Protein AF-0000000082272426 (afdb_homodimer)

Secondary structure (DSSP, 8-state):
----------PPPPPHHHHHTTTTTS-EEEEE--SHHHHHHHHHTT-SEEE---SSHHHHHHHHHHHHHH-TTSEEEEEEPGGGGS-HHHHHHHHHHHHHHT-SEEEE-S--HHHHHHHHHTT--EEEEEES-GGGHHHHTS------SHHHHHHHHHHHHHHHHHT-SEEEEES--HHHHHHHHHH-SSEEEEESS-TTSSEEE--HHHHHT---SPPPTT------HHHHHHHHHHHHHHHHHTT-SS-GGG-----HHHHHHHHHHHH-/----------PPPPPHHHHHTTTTTS-EEEEE--SHHHHHHHHHTT-SEEE---SSHHHHHHHHHHHHHH-TTSEEEEEEPGGGGS-HHHHHHHHHHHHHHT-SEEEE-S--HHHHHHHHHTT--EEEEEES-GGGHHHHTS------SHHHHHHHHHHHHHHHHHT-SEEEEES--HHHHHHHHHH-SSEEEEESS-TTSSEEE--HHHHHT---SPPPTT------HHHHHHHHHHHHHHHHHHT-SS-GGG-----HHHHHHHHHHHH-

Organism: NCBI:txid303405

Sequence (544 aa):
MSSTTPLQVQRKKLTVAELLELKGKRKLVVTTAFDEWTARAAERAGVDIILAWGSCLDHSKFVIASVRKGAPNTLIGSGINPEAYESVERAIHTANQIRAAGTDIIYCSGLVPDKFAALSRQHFPCVGHVGYLPVNDTWYGGPRAVGKTADEAKLVFDNVMALEAAGCIAVEMECVPAKIAAEISKRTKLLVISMGSGPDCDGQFVFSEDILGTHDGHYPRHAYRKLDIMSKSIEALCQYTNDVLKGAYPTPKHSIQIQDDEFEKFMAMINEMSSTTPLQVQRKKLTVAELLELKGKRKLVVTTAFDEWTARAAERAGVDIILAWGSCLDHSKFVIASVRKGAPNTLIGSGINPEAYESVERAIHTANQIRAAGTDIIYCSGLVPDKFAALSRQHFPCVGHVGYLPVNDTWYGGPRAVGKTADEAKLVFDNVMALEAAGCIAVEMECVPAKIAAEISKRTKLLVISMGSGPDCDGQFVFSEDILGTHDGHYPRHAYRKLDIMSKSIEALCQYTNDVLKGAYPTPKHSIQIQDDEFEKFMAMINE

pLDDT: mean 92.15, std 12.58, range [23.97, 98.75]

Foldseek 3Di:
DPPPPPPLPQDAADALVNVLVCFVPAAAAEAEDQAQQLLLVCQSVPHAEYEFADPALVSRLVRQLRSCNNRVRHAYEYEHPPVCLPDLVSVQVSLVSNVVSPHQAYEYFDQDLVSLLSCVVVVHAYEYEFFDGPVCCVVVVHDDAFLPDVVRLVVRLVSLVSNVVSRHQAYEYERYDQVSQLVSQVVGSHQYEYHNNHDNGRYYYEYVCLCAQCDDDDDDPSGNHDHNVNVVVVVVVVVVVVCVVVVVPPDPVPDDDDDPVVVVVVVVVVVD/DPPPPPPLPQDAADDLVNVLVCFVPAAAAEAEDQAQQLLLVCQSVPHAEYEFADPALVSRLVRQLRSCNNHVRHAYEYEHDPVCLPDLVSVQVSLVSNVVSPHQAYEYFDQDLVSLLSCVVVVHAYEYEFFDGPVCCVVVVHDDAFLPDVVRLVVRLVSLVSNVVSRHQAYEYERYDQVSQLVSQVVGSHQYEYHNNHDNGRYYYEYVCLCAQCDDDDDDPSGNHDHNVNVVVVVVVVVVVVCVVVVVPPDPVPDDDDDPVVVVVVVVVVVD

Radius of gyration: 27.13 Å; Cα contacts (8 Å, |Δi|>4): 1161; chains: 2; bounding box: 60×84×62 Å

InterPro domains:
  IPR003700 Ketopantoate hydroxymethyltransferase [PF02548] (58-251)
  IPR003700 Ketopantoate hydroxymethyltransferase [PTHR20881] (7-270)

Structure (mmCIF, N/CA/C/O backbone):
data_AF-0000000082272426-model_v1
#
loop_
_entity.id
_entity.type
_entity.pdbx_description
1 polymer 'Ketopantoate hydroxymethyltransferase-domain containing protein'
#
loop_
_atom_site.group_PDB
_atom_site.id
_atom_site.type_symbol
_atom_site.label_atom_id
_atom_site.label_alt_id
_atom_site.label_comp_id
_atom_site.label_asym_id
_atom_site.label_entity_id
_atom_site.label_seq_id
_atom_site.pdbx_PDB_ins_code
_atom_site.Cartn_x
_atom_site.Cartn_y
_atom_site.Cartn_z
_atom_site.occupancy
_atom_site.B_iso_or_equiv
_atom_site.auth_seq_id
_atom_site.auth_comp_id
_atom_site.auth_asym_id
_atom_site.auth_atom_id
_atom_site.pdbx_PDB_model_num
ATOM 1 N N . MET A 1 1 ? -37.344 2.213 -10.703 1 24.59 1 MET A N 1
ATOM 2 C CA . MET A 1 1 ? -36.469 1.32 -11.461 1 24.59 1 MET A CA 1
ATOM 3 C C . MET A 1 1 ? -35.406 0.691 -10.562 1 24.59 1 MET A C 1
ATOM 5 O O . MET A 1 1 ? -34.625 1.401 -9.93 1 24.59 1 MET A O 1
ATOM 9 N N . SER A 1 2 ? -35.531 -0.603 -9.992 1 27.22 2 SER A N 1
ATOM 10 C CA . SER A 1 2 ? -34.906 -1.229 -8.82 1 27.22 2 SER A CA 1
ATOM 11 C C . SER A 1 2 ? -33.469 -1.593 -9.086 1 27.22 2 SER A C 1
ATOM 13 O O . SER A 1 2 ? -33.156 -2.396 -9.977 1 27.22 2 SER A O 1
ATOM 15 N N . SER A 1 3 ? -32.5 -0.69 -9.258 1 30.41 3 SER A N 1
ATOM 16 C CA . SER A 1 3 ? -31.094 -0.915 -9.57 1 30.41 3 SER A CA 1
ATOM 17 C C . SER A 1 3 ? -30.5 -1.998 -8.68 1 30.41 3 SER A C 1
ATOM 19 O O . SER A 1 3 ? -30.406 -1.83 -7.461 1 30.41 3 SER A O 1
ATOM 21 N N . THR A 1 4 ? -30.766 -3.299 -8.992 1 31.02 4 THR A N 1
ATOM 22 C CA . THR A 1 4 ? -30.328 -4.5 -8.289 1 31.02 4 THR A CA 1
ATOM 23 C C . THR A 1 4 ? -28.812 -4.449 -8.031 1 31.02 4 THR A C 1
ATOM 25 O O . THR A 1 4 ? -28.016 -4.402 -8.969 1 31.02 4 THR A O 1
ATOM 28 N N . THR A 1 5 ? -28.359 -3.82 -7.027 1 34 5 THR A N 1
ATOM 29 C CA . THR A 1 5 ? -26.984 -3.904 -6.539 1 34 5 THR A CA 1
ATOM 30 C C . THR A 1 5 ? -26.484 -5.344 -6.59 1 34 5 THR A C 1
ATOM 32 O O . THR A 1 5 ? -27.078 -6.238 -5.988 1 34 5 THR A O 1
ATOM 35 N N . PRO A 1 6 ? -25.828 -5.754 -7.699 1 37.53 6 PRO A N 1
ATOM 36 C CA . PRO A 1 6 ? -25.453 -7.168 -7.703 1 37.53 6 PRO A CA 1
ATOM 37 C C . PRO A 1 6 ? -25.078 -7.684 -6.316 1 37.53 6 PRO A C 1
ATOM 39 O O . PRO A 1 6 ? -24.469 -6.961 -5.527 1 37.53 6 PRO A O 1
ATOM 42 N N . LEU A 1 7 ? -25.922 -8.477 -5.688 1 38.06 7 LEU A N 1
ATOM 43 C CA . LEU A 1 7 ? -25.672 -9.219 -4.461 1 38.06 7 LEU A CA 1
ATOM 44 C C . LEU A 1 7 ? -24.25 -9.773 -4.461 1 38.06 7 LEU A C 1
ATOM 46 O O . LEU A 1 7 ? -23.875 -10.562 -5.336 1 38.06 7 LEU A O 1
ATOM 50 N N . GLN A 1 8 ? -23.234 -9.047 -4.25 1 42.5 8 GLN A N 1
ATOM 51 C CA . GLN A 1 8 ? -21.891 -9.594 -4.047 1 42.5 8 GLN A CA 1
ATOM 52 C C . GLN A 1 8 ? -21.938 -10.867 -3.207 1 42.5 8 GLN A C 1
ATOM 54 O O . GLN A 1 8 ? -22.234 -10.82 -2.014 1 42.5 8 GLN A O 1
ATOM 59 N N . VAL A 1 9 ? -22.578 -11.891 -3.617 1 44.34 9 VAL A N 1
ATOM 60 C CA . VAL A 1 9 ? -22.594 -13.148 -2.875 1 44.34 9 VAL A CA 1
ATOM 61 C C . VAL A 1 9 ? -21.25 -13.359 -2.186 1 44.34 9 VAL A C 1
ATOM 63 O O . VAL A 1 9 ? -20.203 -13.383 -2.84 1 44.34 9 VAL A O 1
ATOM 66 N N . GLN A 1 10 ? -21.125 -13.07 -0.938 1 58.88 10 GLN A N 1
ATOM 67 C CA . GLN A 1 10 ? -19.969 -13.352 -0.102 1 58.88 10 GLN A CA 1
ATOM 68 C C . GLN A 1 10 ? -19.359 -14.719 -0.436 1 58.88 10 GLN A C 1
ATOM 70 O O . GLN A 1 10 ? -20.016 -15.75 -0.276 1 58.88 10 GLN A O 1
ATOM 75 N N . ARG A 1 11 ? -18.516 -14.844 -1.301 1 65.19 11 ARG A N 1
ATOM 76 C CA . ARG A 1 11 ? -17.844 -16.094 -1.67 1 65.19 11 ARG A CA 1
ATOM 77 C C . ARG A 1 11 ? -17.125 -16.703 -0.471 1 65.19 11 ARG A C 1
ATOM 79 O O . ARG A 1 11 ? -16.422 -16 0.262 1 65.19 11 ARG A O 1
ATOM 86 N N . LYS A 1 12 ? -17.484 -17.906 -0.086 1 85.06 12 LYS A N 1
ATOM 87 C CA . LYS A 1 12 ? -16.797 -18.703 0.916 1 85.06 12 LYS A CA 1
ATOM 88 C C . LYS A 1 12 ? -15.328 -18.906 0.53 1 85.06 12 LYS A C 1
ATOM 90 O O . LYS A 1 12 ? -15.016 -19.141 -0.639 1 85.06 12 LYS A O 1
ATOM 95 N N . LYS A 1 13 ? -14.461 -18.719 1.544 1 90.31 13 LYS A N 1
ATOM 96 C CA . LYS A 1 13 ? -13.039 -18.953 1.311 1 90.31 13 LYS A CA 1
ATOM 97 C C . LYS A 1 13 ? -12.773 -20.406 0.909 1 90.31 13 LYS A C 1
ATOM 99 O O . LYS A 1 13 ? -13.195 -21.328 1.603 1 90.31 13 LYS A O 1
ATOM 104 N N . LEU A 1 14 ? -12.102 -20.641 -0.203 1 93.56 14 LEU A N 1
ATOM 105 C CA . LEU A 1 14 ? -11.68 -21.969 -0.609 1 93.56 14 LEU A CA 1
ATOM 106 C C . LEU A 1 14 ? -10.75 -22.594 0.429 1 93.56 14 LEU A C 1
ATOM 108 O O . LEU A 1 14 ? -9.891 -21.891 0.989 1 93.56 14 LEU A O 1
ATOM 112 N N . THR A 1 15 ? -10.953 -23.891 0.689 1 95.06 15 THR A N 1
ATOM 113 C CA . THR A 1 15 ? -9.891 -24.641 1.35 1 95.06 15 THR A CA 1
ATOM 114 C C . THR A 1 15 ? -8.836 -25.094 0.343 1 95.06 15 THR A C 1
ATOM 116 O O . THR A 1 15 ? -9.078 -25.062 -0.866 1 95.06 15 THR A O 1
ATOM 119 N N . VAL A 1 16 ? -7.73 -25.438 0.855 1 95.44 16 VAL A N 1
ATOM 120 C CA . VAL A 1 16 ? -6.684 -25.953 -0.02 1 95.44 16 VAL A CA 1
ATOM 121 C C . VAL A 1 16 ? -7.18 -27.203 -0.75 1 95.44 16 VAL A C 1
ATOM 123 O O . VAL A 1 16 ? -6.902 -27.375 -1.938 1 95.44 16 VAL A O 1
ATOM 126 N N . ALA A 1 17 ? -7.938 -28.031 -0.029 1 96 17 ALA A N 1
ATOM 127 C CA . ALA A 1 17 ? -8.508 -29.219 -0.645 1 96 17 ALA A CA 1
ATOM 128 C C . ALA A 1 17 ? -9.422 -28.859 -1.809 1 96 17 ALA A C 1
ATOM 130 O O . ALA A 1 17 ? -9.344 -29.453 -2.881 1 96 17 ALA A O 1
ATOM 131 N N . GLU A 1 18 ? -10.258 -27.891 -1.613 1 96.69 18 GLU A N 1
ATOM 132 C CA . GLU A 1 18 ? -11.164 -27.422 -2.662 1 96.69 18 GLU A CA 1
ATOM 133 C C . GLU A 1 18 ? -10.383 -26.812 -3.828 1 96.69 18 GLU A C 1
ATOM 135 O O . GLU A 1 18 ? -10.766 -26.984 -4.988 1 96.69 18 GLU A O 1
ATOM 140 N N . LEU A 1 19 ? -9.352 -26.094 -3.488 1 97.12 19 LEU A N 1
ATOM 141 C CA . LEU A 1 19 ? -8.484 -25.516 -4.508 1 97.12 19 LEU A CA 1
ATOM 142 C C . LEU A 1 19 ? -7.906 -26.594 -5.41 1 97.12 19 LEU A C 1
ATOM 144 O O . LEU A 1 19 ? -7.934 -26.469 -6.637 1 97.12 19 LEU A O 1
ATOM 148 N N . LEU A 1 20 ? -7.41 -27.688 -4.828 1 97.31 20 LEU A N 1
ATOM 149 C CA . LEU A 1 20 ? -6.777 -28.766 -5.566 1 97.31 20 LEU A CA 1
ATOM 150 C C . LEU A 1 20 ? -7.781 -29.469 -6.477 1 97.31 20 LEU A C 1
ATOM 152 O O . LEU A 1 20 ? -7.426 -29.938 -7.562 1 97.31 20 LEU A O 1
ATOM 156 N N . GLU A 1 21 ? -9.016 -29.453 -6.094 1 97.19 21 GLU A N 1
ATOM 157 C CA . GLU A 1 21 ? -10.07 -30.109 -6.855 1 97.19 21 GLU A CA 1
ATOM 158 C C . GLU A 1 21 ? -10.391 -29.344 -8.141 1 97.19 21 GLU A C 1
ATOM 160 O O . GLU A 1 21 ? -11.047 -29.875 -9.039 1 97.19 21 GLU A O 1
ATOM 165 N N . LEU A 1 22 ? -9.898 -28.156 -8.188 1 97 22 LEU A N 1
ATOM 166 C CA . LEU A 1 22 ? -10.227 -27.328 -9.344 1 97 22 LEU A CA 1
ATOM 167 C C . LEU A 1 22 ? -9.344 -27.703 -10.539 1 97 22 LEU A C 1
ATOM 169 O O . LEU A 1 22 ? -9.625 -27.297 -11.672 1 97 22 LEU A O 1
ATOM 173 N N . LYS A 1 23 ? -8.266 -28.453 -10.289 1 97.75 23 LYS A N 1
ATOM 174 C CA . LYS A 1 23 ? -7.41 -28.844 -11.398 1 97.75 23 LYS A CA 1
ATOM 175 C C . LYS A 1 23 ? -8.219 -29.547 -12.492 1 97.75 23 LYS A C 1
ATOM 177 O O . LYS A 1 23 ? -8.977 -30.484 -12.219 1 97.75 23 LYS A O 1
ATOM 182 N N . GLY A 1 24 ? -8.094 -29.047 -13.688 1 95.56 24 GLY A N 1
ATOM 183 C CA . GLY A 1 24 ? -8.789 -29.641 -14.812 1 95.56 24 GLY A CA 1
ATOM 184 C C . GLY A 1 24 ? -10.242 -29.219 -14.922 1 95.56 24 GLY A C 1
ATOM 185 O O . GLY A 1 24 ? -10.938 -29.578 -15.875 1 95.56 24 GLY A O 1
ATOM 186 N N . LYS A 1 25 ? -10.812 -28.484 -13.93 1 96.69 25 LYS A N 1
ATOM 187 C CA . LYS A 1 25 ? -12.211 -28.062 -13.938 1 96.69 25 LYS A CA 1
ATOM 188 C C . LYS A 1 25 ? -12.352 -26.609 -14.375 1 96.69 25 LYS A C 1
ATOM 190 O O . LYS A 1 25 ? -13.227 -26.281 -15.18 1 96.69 25 LYS A O 1
ATOM 195 N N . ARG A 1 26 ? -11.531 -25.75 -13.852 1 96.56 26 ARG A N 1
ATOM 196 C CA . ARG A 1 26 ? -11.477 -24.359 -14.289 1 96.56 26 ARG A CA 1
ATOM 197 C C . ARG A 1 26 ? -10.117 -23.75 -13.969 1 96.56 26 ARG A C 1
ATOM 199 O O . ARG A 1 26 ? -9.391 -24.234 -13.102 1 96.56 26 ARG A O 1
ATOM 206 N N . LYS A 1 27 ? -9.859 -22.656 -14.617 1 98.44 27 LYS A N 1
ATOM 207 C CA . LYS A 1 27 ? -8.602 -21.953 -14.414 1 98.44 27 LYS A CA 1
ATOM 208 C C . LYS A 1 27 ? -8.594 -21.219 -13.078 1 98.44 27 LYS A C 1
ATOM 210 O O . LYS A 1 27 ? -9.641 -20.734 -12.625 1 98.44 27 LYS A O 1
ATOM 215 N N . LEU A 1 28 ? -7.414 -21.156 -12.5 1 98.56 28 LEU A N 1
ATOM 216 C CA . LEU A 1 28 ? -7.215 -20.391 -11.273 1 98.56 28 LEU A CA 1
ATOM 217 C C . LEU A 1 28 ? -6.734 -18.984 -11.586 1 98.56 28 LEU A C 1
ATOM 219 O O . LEU A 1 28 ? -5.926 -18.781 -12.492 1 98.56 28 LEU A O 1
ATOM 223 N N . VAL A 1 29 ? -7.246 -18.047 -10.812 1 98.62 29 VAL A N 1
ATOM 224 C CA . VAL A 1 29 ? -6.867 -16.656 -10.945 1 98.62 29 VAL A CA 1
ATOM 225 C C . VAL A 1 29 ? -6.008 -16.234 -9.75 1 98.62 29 VAL A C 1
ATOM 227 O O . VAL A 1 29 ? -6.449 -16.312 -8.602 1 98.62 29 VAL A O 1
ATOM 230 N N . VAL A 1 30 ? -4.738 -15.812 -10.008 1 98.5 30 VAL A N 1
ATOM 231 C CA . VAL A 1 30 ? -3.793 -15.453 -8.961 1 98.5 30 VAL A CA 1
ATOM 232 C C . VAL A 1 30 ? -3.268 -14.039 -9.203 1 98.5 30 VAL A C 1
ATOM 234 O O . VAL A 1 30 ? -2.959 -13.672 -10.336 1 98.5 30 VAL A O 1
ATOM 237 N N . THR A 1 31 ? -3.213 -13.227 -8.164 1 98.5 31 THR A N 1
ATOM 238 C CA . THR A 1 31 ? -2.6 -11.906 -8.242 1 98.5 31 THR A CA 1
ATOM 239 C C . THR A 1 31 ? -1.946 -11.531 -6.914 1 98.5 31 THR A C 1
ATOM 241 O O . THR A 1 31 ? -1.822 -12.367 -6.02 1 98.5 31 THR A O 1
ATOM 244 N N . THR A 1 32 ? -1.415 -10.305 -6.852 1 97.69 32 THR A N 1
ATOM 245 C CA . THR A 1 32 ? -0.772 -9.844 -5.621 1 97.69 32 THR A CA 1
ATOM 246 C C . THR A 1 32 ? -1.61 -8.766 -4.941 1 97.69 32 THR A C 1
ATOM 248 O O . THR A 1 32 ? -2.459 -8.141 -5.578 1 97.69 32 THR A O 1
ATOM 251 N N . ALA A 1 33 ? -1.41 -8.586 -3.727 1 97.75 33 ALA A N 1
ATOM 252 C CA . ALA A 1 33 ? -1.824 -7.422 -2.951 1 97.75 33 ALA A CA 1
ATOM 253 C C . ALA A 1 33 ? -0.823 -7.117 -1.841 1 97.75 33 ALA A C 1
ATOM 255 O O . ALA A 1 33 ? -0.19 -8.023 -1.299 1 97.75 33 ALA A O 1
ATOM 256 N N . PHE A 1 34 ? -0.729 -5.824 -1.465 1 95.5 34 PHE A N 1
ATOM 257 C CA . PHE A 1 34 ? 0.265 -5.445 -0.467 1 95.5 34 PHE A CA 1
ATOM 258 C C . PHE A 1 34 ? -0.361 -4.574 0.616 1 95.5 34 PHE A C 1
ATOM 260 O O . PHE A 1 34 ? 0.336 -4.094 1.511 1 95.5 34 PHE A O 1
ATOM 267 N N . ASP A 1 35 ? -1.649 -4.289 0.453 1 95.62 35 ASP A N 1
ATOM 268 C CA . ASP A 1 35 ? -2.389 -3.494 1.428 1 95.62 35 ASP A CA 1
ATOM 269 C C . ASP A 1 35 ? -3.861 -3.9 1.466 1 95.62 35 ASP A C 1
ATOM 271 O O . ASP A 1 35 ? -4.281 -4.801 0.734 1 95.62 35 ASP A O 1
ATOM 275 N N . GLU A 1 36 ? -4.582 -3.309 2.379 1 96.19 36 GLU A N 1
ATOM 276 C CA . GLU A 1 36 ? -5.969 -3.691 2.639 1 96.19 36 GLU A CA 1
ATOM 277 C C . GLU A 1 36 ? -6.852 -3.426 1.424 1 96.19 36 GLU A C 1
ATOM 279 O O . GLU A 1 36 ? -7.645 -4.285 1.026 1 96.19 36 GLU A O 1
ATOM 284 N N . TRP A 1 37 ? -6.723 -2.291 0.799 1 95.31 37 TRP A N 1
ATOM 285 C CA . TRP A 1 37 ? -7.691 -1.926 -0.232 1 95.31 37 TRP A CA 1
ATOM 286 C C . TRP A 1 37 ? -7.453 -2.729 -1.507 1 95.31 37 TRP A C 1
ATOM 288 O O . TRP A 1 37 ? -8.406 -3.109 -2.193 1 95.31 37 TRP A O 1
ATOM 298 N N . THR A 1 38 ? -6.176 -2.975 -1.864 1 97.38 38 THR A N 1
ATOM 299 C CA . THR A 1 38 ? -5.918 -3.795 -3.043 1 97.38 38 THR A CA 1
ATOM 300 C C . THR A 1 38 ? -6.395 -5.227 -2.82 1 97.38 38 THR A C 1
ATOM 302 O O . THR A 1 38 ? -6.895 -5.871 -3.744 1 97.38 38 THR A O 1
ATOM 305 N N . ALA A 1 39 ? -6.195 -5.719 -1.581 1 98.31 39 ALA A N 1
ATOM 306 C CA . ALA A 1 39 ? -6.695 -7.047 -1.235 1 98.31 39 ALA A CA 1
ATOM 307 C C . ALA A 1 39 ? -8.219 -7.109 -1.354 1 98.31 39 ALA A C 1
ATOM 309 O O . ALA A 1 39 ? -8.766 -8.078 -1.893 1 98.31 39 ALA A O 1
ATOM 310 N N . ARG A 1 40 ? -8.859 -6.07 -0.855 1 97.56 40 ARG A N 1
ATOM 311 C CA . ARG A 1 40 ? -10.312 -5.996 -0.938 1 97.56 40 ARG A CA 1
ATOM 312 C C . ARG A 1 40 ? -10.773 -6 -2.391 1 97.56 40 ARG A C 1
ATOM 314 O O . ARG A 1 40 ? -11.727 -6.703 -2.74 1 97.56 40 ARG A O 1
ATOM 321 N N . ALA A 1 41 ? -10.141 -5.223 -3.209 1 97.81 41 ALA A N 1
ATOM 322 C CA . ALA A 1 41 ? -10.469 -5.184 -4.633 1 97.81 41 ALA A CA 1
ATOM 323 C C . ALA A 1 41 ? -10.305 -6.559 -5.273 1 97.81 41 ALA A C 1
ATOM 325 O O . ALA A 1 41 ? -11.164 -6.996 -6.043 1 97.81 41 ALA A O 1
ATOM 326 N N . ALA A 1 42 ? -9.211 -7.258 -4.977 1 98.44 42 ALA A N 1
ATOM 327 C CA . ALA A 1 42 ? -8.938 -8.578 -5.531 1 98.44 42 ALA A CA 1
ATOM 328 C C . ALA A 1 42 ? -9.992 -9.594 -5.094 1 98.44 42 ALA A C 1
ATOM 330 O O . ALA A 1 42 ? -10.469 -10.398 -5.898 1 98.44 42 ALA A O 1
ATOM 331 N N . GLU A 1 43 ? -10.32 -9.547 -3.789 1 98.19 43 GLU A N 1
ATOM 332 C CA . GLU A 1 43 ? -11.336 -10.461 -3.287 1 98.19 43 GLU A CA 1
ATOM 333 C C . GLU A 1 43 ? -12.68 -10.219 -3.971 1 98.19 43 GLU A C 1
ATOM 335 O O . GLU A 1 43 ? -13.344 -11.164 -4.402 1 98.19 43 GLU A O 1
ATOM 340 N N . ARG A 1 44 ? -13.039 -8.969 -4.105 1 97.12 44 ARG A N 1
ATOM 341 C CA . ARG A 1 44 ? -14.305 -8.625 -4.734 1 97.12 44 ARG A CA 1
ATOM 342 C C . ARG A 1 44 ? -14.32 -9.031 -6.203 1 97.12 44 ARG A C 1
ATOM 344 O O . ARG A 1 44 ? -15.383 -9.273 -6.781 1 97.12 44 ARG A O 1
ATOM 351 N N . ALA A 1 45 ? -13.172 -9.109 -6.801 1 97.94 45 ALA A N 1
ATOM 352 C CA . ALA A 1 45 ? -13.039 -9.453 -8.211 1 97.94 45 ALA A CA 1
ATOM 353 C C . ALA A 1 45 ? -13.047 -10.969 -8.414 1 97.94 45 ALA A C 1
ATOM 355 O O . ALA A 1 45 ? -13.023 -11.453 -9.547 1 97.94 45 ALA A O 1
ATOM 356 N N . GLY A 1 46 ? -12.969 -11.758 -7.355 1 97.44 46 GLY A N 1
ATOM 357 C CA . GLY A 1 46 ? -13.094 -13.211 -7.441 1 97.44 46 GLY A CA 1
ATOM 358 C C . GLY A 1 46 ? -11.766 -13.906 -7.656 1 97.44 46 GLY A C 1
ATOM 359 O O . GLY A 1 46 ? -11.719 -15.023 -8.18 1 97.44 46 GLY A O 1
ATOM 360 N N . VAL A 1 47 ? -10.703 -13.289 -7.262 1 98.12 47 VAL A N 1
ATOM 361 C CA . VAL A 1 47 ? -9.383 -13.906 -7.344 1 98.12 47 VAL A CA 1
ATOM 362 C C . VAL A 1 47 ? -9.336 -15.133 -6.434 1 98.12 47 VAL A C 1
ATOM 364 O O . VAL A 1 47 ? -9.898 -15.133 -5.34 1 98.12 47 VAL A O 1
ATOM 367 N N . ASP A 1 48 ? -8.664 -16.141 -6.879 1 98.25 48 ASP A N 1
ATOM 368 C CA . ASP A 1 48 ? -8.633 -17.375 -6.117 1 98.25 48 ASP A CA 1
ATOM 369 C C . ASP A 1 48 ? -7.543 -17.344 -5.043 1 98.25 48 ASP A C 1
ATOM 371 O O . ASP A 1 48 ? -7.734 -17.844 -3.936 1 98.25 48 ASP A O 1
ATOM 375 N N . ILE A 1 49 ? -6.352 -16.797 -5.387 1 98.19 49 ILE A N 1
ATOM 376 C CA . ILE A 1 49 ? -5.211 -16.703 -4.484 1 98.19 49 ILE A CA 1
ATOM 377 C C . ILE A 1 49 ? -4.602 -15.312 -4.562 1 98.19 49 ILE A C 1
ATOM 379 O O . ILE A 1 49 ? -4.34 -14.797 -5.656 1 98.19 49 ILE A O 1
ATOM 383 N N . ILE A 1 50 ? -4.395 -14.711 -3.412 1 98.5 50 ILE A N 1
ATOM 384 C CA . ILE A 1 50 ? -3.697 -13.438 -3.314 1 98.5 50 ILE A CA 1
ATOM 385 C C . ILE A 1 50 ? -2.316 -13.648 -2.699 1 98.5 50 ILE A C 1
ATOM 387 O O . ILE A 1 50 ? -2.197 -14.203 -1.604 1 98.5 50 ILE A O 1
ATOM 391 N N . LEU A 1 51 ? -1.301 -13.25 -3.412 1 97.62 51 LEU A N 1
ATOM 392 C CA . LEU A 1 51 ? 0.056 -13.359 -2.887 1 97.62 51 LEU A CA 1
ATOM 393 C C . LEU A 1 51 ? 0.465 -12.078 -2.166 1 97.62 51 LEU A C 1
ATOM 395 O O . LEU A 1 51 ? 0.339 -10.984 -2.719 1 97.62 51 LEU A O 1
ATOM 399 N N . ALA A 1 52 ? 0.954 -12.227 -0.938 1 96.62 52 ALA A N 1
ATOM 400 C CA . ALA A 1 52 ? 1.377 -11.102 -0.103 1 96.62 52 ALA A CA 1
ATOM 401 C C . ALA A 1 52 ? 2.697 -11.406 0.599 1 96.62 52 ALA A C 1
ATOM 403 O O . ALA A 1 52 ? 2.855 -12.477 1.198 1 96.62 52 ALA A O 1
ATOM 404 N N . TRP A 1 53 ? 3.684 -10.516 0.546 1 93.06 53 TRP A N 1
ATOM 405 C CA . TRP A 1 53 ? 4.949 -10.633 1.268 1 93.06 53 TRP A CA 1
ATOM 406 C C . TRP A 1 53 ? 5.656 -9.281 1.339 1 93.06 53 TRP A C 1
ATOM 408 O O . TRP A 1 53 ? 5.336 -8.367 0.58 1 93.06 53 TRP A O 1
ATOM 418 N N . GLY A 1 54 ? 6.512 -9.164 2.277 1 92.88 54 GLY A N 1
ATOM 419 C CA . GLY A 1 54 ? 7.324 -7.965 2.418 1 92.88 54 GLY A CA 1
ATOM 420 C C . GLY A 1 54 ? 8.797 -8.211 2.148 1 92.88 54 GLY A C 1
ATOM 421 O O . GLY A 1 54 ? 9.172 -9.266 1.64 1 92.88 54 GLY A O 1
ATOM 422 N N . SER A 1 55 ? 9.602 -7.254 2.439 1 90.81 55 SER A N 1
ATOM 423 C CA . SER A 1 55 ? 11.031 -7.27 2.125 1 90.81 55 SER A CA 1
ATOM 424 C C . SER A 1 55 ? 11.797 -8.18 3.084 1 90.81 55 SER A C 1
ATOM 426 O O . SER A 1 55 ? 12.93 -8.57 2.801 1 90.81 55 SER A O 1
ATOM 428 N N . CYS A 1 56 ? 11.289 -8.43 4.211 1 92.56 56 CYS A N 1
ATOM 429 C CA . CYS A 1 56 ? 11.812 -9.344 5.219 1 92.56 56 CYS A CA 1
ATOM 430 C C . CYS A 1 56 ? 10.688 -9.938 6.059 1 92.56 56 CYS A C 1
ATOM 432 O O . CYS A 1 56 ? 9.523 -9.562 5.891 1 92.56 56 CYS A O 1
ATOM 434 N N . LEU A 1 57 ? 11.039 -10.828 6.914 1 93.56 57 LEU A N 1
ATOM 435 C CA . LEU A 1 57 ? 10.031 -11.547 7.691 1 93.56 57 LEU A CA 1
ATOM 436 C C . LEU A 1 57 ? 9.164 -10.578 8.492 1 93.56 57 LEU A C 1
ATOM 438 O O . LEU A 1 57 ? 7.938 -10.664 8.461 1 93.56 57 LEU A O 1
ATOM 442 N N . ASP A 1 58 ? 9.789 -9.625 9.172 1 94.56 58 ASP A N 1
ATOM 443 C CA . ASP A 1 58 ? 9.047 -8.672 9.984 1 94.56 58 ASP A CA 1
ATOM 444 C C . ASP A 1 58 ? 8.109 -7.82 9.133 1 94.56 58 ASP A C 1
ATOM 446 O O . ASP A 1 58 ? 6.945 -7.629 9.477 1 94.56 58 ASP A O 1
ATOM 450 N N . HIS A 1 59 ? 8.578 -7.352 8.047 1 95.44 59 HIS A N 1
ATOM 451 C CA . HIS A 1 59 ? 7.758 -6.578 7.125 1 95.44 59 HIS A CA 1
ATOM 452 C C . HIS A 1 59 ? 6.609 -7.422 6.578 1 95.44 59 HIS A C 1
ATOM 454 O O . HIS A 1 59 ? 5.473 -6.949 6.488 1 95.44 59 HIS A O 1
ATOM 460 N N . SER A 1 60 ? 6.902 -8.648 6.27 1 95.88 60 SER A N 1
ATOM 461 C CA . SER A 1 60 ? 5.91 -9.547 5.695 1 95.88 60 SER A CA 1
ATOM 462 C C . SER A 1 60 ? 4.73 -9.75 6.645 1 95.88 60 SER A C 1
ATOM 464 O O . SER A 1 60 ? 3.582 -9.828 6.207 1 95.88 60 SER A O 1
ATOM 466 N N . LYS A 1 61 ? 5.059 -9.844 7.871 1 96.69 61 LYS A N 1
ATOM 467 C CA . LYS A 1 61 ? 3.992 -10.047 8.844 1 96.69 61 LYS A CA 1
ATOM 468 C C . LYS A 1 61 ? 2.975 -8.906 8.789 1 96.69 61 LYS A C 1
ATOM 470 O O . LYS A 1 61 ? 1.768 -9.141 8.867 1 96.69 61 LYS A O 1
ATOM 475 N N . PHE A 1 62 ? 3.451 -7.68 8.602 1 97 62 PHE A N 1
ATOM 476 C CA . PHE A 1 62 ? 2.559 -6.527 8.508 1 97 62 PHE A CA 1
ATOM 477 C C . PHE A 1 62 ? 1.75 -6.574 7.219 1 97 62 PHE A C 1
ATOM 479 O O . PHE A 1 62 ? 0.545 -6.316 7.227 1 97 62 PHE A O 1
ATOM 486 N N . VAL A 1 63 ? 2.383 -6.926 6.148 1 97.38 63 VAL A N 1
ATOM 487 C CA . VAL A 1 63 ? 1.728 -6.973 4.848 1 97.38 63 VAL A CA 1
ATOM 488 C C . VAL A 1 63 ? 0.654 -8.055 4.844 1 97.38 63 VAL A C 1
ATOM 490 O O . VAL A 1 63 ? -0.484 -7.812 4.441 1 97.38 63 VAL A O 1
ATOM 493 N N . ILE A 1 64 ? 0.968 -9.195 5.355 1 97.81 64 ILE A N 1
ATOM 494 C CA . ILE A 1 64 ? 0.049 -10.328 5.391 1 97.81 64 ILE A CA 1
ATOM 495 C C . ILE A 1 64 ? -1.185 -9.969 6.215 1 97.81 64 ILE A C 1
ATOM 497 O O . ILE A 1 64 ? -2.316 -10.211 5.789 1 97.81 64 ILE A O 1
ATOM 501 N N . ALA A 1 65 ? -0.936 -9.391 7.328 1 98 65 ALA A N 1
ATOM 502 C CA . ALA A 1 65 ? -2.045 -9.008 8.195 1 98 65 ALA A CA 1
ATOM 503 C C . ALA A 1 65 ? -2.971 -8.016 7.496 1 98 65 ALA A C 1
ATOM 505 O O . ALA A 1 65 ? -4.195 -8.125 7.598 1 98 65 ALA A O 1
ATOM 506 N N . SER A 1 66 ? -2.408 -7.047 6.863 1 97.56 66 SER A N 1
ATOM 507 C CA . SER A 1 66 ? -3.191 -6.051 6.141 1 97.56 66 SER A CA 1
ATOM 508 C C . SER A 1 66 ? -4.004 -6.695 5.023 1 97.56 66 SER A C 1
ATOM 510 O O . SER A 1 66 ? -5.184 -6.379 4.844 1 97.56 66 SER A O 1
ATOM 512 N N . VAL A 1 67 ? -3.369 -7.562 4.262 1 98.31 67 VAL A N 1
ATOM 513 C CA . VAL A 1 67 ? -4.027 -8.25 3.156 1 98.31 67 VAL A CA 1
ATOM 514 C C . VAL A 1 67 ? -5.16 -9.125 3.689 1 98.31 67 VAL A C 1
ATOM 516 O O . VAL A 1 67 ? -6.25 -9.156 3.115 1 98.31 67 VAL A O 1
ATOM 519 N N . ARG A 1 68 ? -4.926 -9.828 4.797 1 98.31 68 ARG A N 1
ATOM 520 C CA . ARG A 1 68 ? -5.961 -10.656 5.406 1 98.31 68 ARG A CA 1
ATOM 521 C C . ARG A 1 68 ? -7.168 -9.82 5.812 1 98.31 68 ARG A C 1
ATOM 523 O O . ARG A 1 68 ? -8.312 -10.219 5.598 1 98.31 68 ARG A O 1
ATOM 530 N N . LYS A 1 69 ? -6.934 -8.664 6.348 1 97.44 69 LYS A N 1
ATOM 531 C CA . LYS A 1 69 ? -8.023 -7.762 6.723 1 97.44 69 LYS A CA 1
ATOM 532 C C . LYS A 1 69 ? -8.844 -7.359 5.504 1 97.44 69 LYS A C 1
ATOM 534 O O . LYS A 1 69 ? -10.07 -7.273 5.578 1 97.44 69 LYS A O 1
ATOM 539 N N . GLY A 1 70 ? -8.242 -7.129 4.398 1 97.38 70 GLY A N 1
ATOM 540 C CA . GLY A 1 70 ? -8.906 -6.699 3.176 1 97.38 70 GLY A CA 1
ATOM 541 C C . GLY A 1 70 ? -9.602 -7.832 2.447 1 97.38 70 GLY A C 1
ATOM 542 O O . GLY A 1 70 ? -10.586 -7.609 1.741 1 97.38 70 GLY A O 1
ATOM 543 N N . ALA A 1 71 ? -9.047 -9.039 2.607 1 97.88 71 ALA A N 1
ATOM 544 C CA . ALA A 1 71 ? -9.57 -10.211 1.909 1 97.88 71 ALA A CA 1
ATOM 545 C C . ALA A 1 71 ? -9.75 -11.383 2.867 1 97.88 71 ALA A C 1
ATOM 547 O O . ALA A 1 71 ? -9.062 -12.398 2.75 1 97.88 71 ALA A O 1
ATOM 548 N N . PRO A 1 72 ? -10.656 -11.312 3.732 1 97.38 72 PRO A N 1
ATOM 549 C CA . PRO A 1 72 ? -10.82 -12.336 4.766 1 97.38 72 PRO A CA 1
ATOM 550 C C . PRO A 1 72 ? -11.281 -13.672 4.203 1 97.38 72 PRO A C 1
ATOM 552 O O . PRO A 1 72 ? -11.117 -14.711 4.852 1 97.38 72 PRO A O 1
ATOM 555 N N . ASN A 1 73 ? -11.789 -13.688 2.951 1 97.69 73 ASN A N 1
ATOM 556 C CA . ASN A 1 73 ? -12.391 -14.914 2.424 1 97.69 73 ASN A CA 1
ATOM 557 C C . ASN A 1 73 ? -11.656 -15.398 1.179 1 97.69 73 ASN A C 1
ATOM 559 O O . ASN A 1 73 ? -12.25 -16.062 0.323 1 97.69 73 ASN A O 1
ATOM 563 N N . THR A 1 74 ? -10.438 -15.023 0.999 1 98.19 74 THR A N 1
ATOM 564 C CA . THR A 1 74 ? -9.617 -15.461 -0.124 1 98.19 74 THR A CA 1
ATOM 565 C C . THR A 1 74 ? -8.328 -16.109 0.37 1 98.19 74 THR A C 1
ATOM 567 O O . THR A 1 74 ? -7.734 -15.656 1.353 1 98.19 74 THR A O 1
ATOM 570 N N . LEU A 1 75 ? -7.871 -17.188 -0.234 1 98.44 75 LEU A N 1
ATOM 571 C CA . LEU A 1 75 ? -6.598 -17.812 0.114 1 98.44 75 LEU A CA 1
ATOM 572 C C . LEU A 1 75 ? -5.445 -16.828 -0.078 1 98.44 75 LEU A C 1
ATOM 574 O O . LEU A 1 75 ? -5.352 -16.172 -1.116 1 98.44 75 LEU A O 1
ATOM 578 N N . ILE A 1 76 ? -4.621 -16.734 0.972 1 98.19 76 ILE A N 1
ATOM 579 C CA . ILE A 1 76 ? -3.451 -15.867 0.922 1 98.19 76 ILE A CA 1
ATOM 580 C C . ILE A 1 76 ? -2.18 -16.703 0.893 1 98.19 76 ILE A C 1
ATOM 582 O O . ILE A 1 76 ? -2.012 -17.625 1.71 1 98.19 76 ILE A O 1
ATOM 586 N N . GLY A 1 77 ? -1.366 -16.484 -0.133 1 97 77 GLY A N 1
ATOM 587 C CA . GLY A 1 77 ? -0.024 -17.047 -0.188 1 97 77 GLY A CA 1
ATOM 588 C C . GLY A 1 77 ? 1.056 -16.031 0.142 1 97 77 GLY A C 1
ATOM 589 O O . GLY A 1 77 ? 0.94 -14.852 -0.214 1 97 77 GLY A O 1
ATOM 590 N N . SER A 1 78 ? 2.059 -16.453 0.758 1 94.25 78 SER A N 1
ATOM 591 C CA . SER A 1 78 ? 3.145 -15.547 1.104 1 94.25 78 SER A CA 1
ATOM 592 C C . SER A 1 78 ? 4.504 -16.156 0.775 1 94.25 78 SER A C 1
ATOM 594 O O . SER A 1 78 ? 4.785 -17.297 1.147 1 94.25 78 SER A O 1
ATOM 596 N N . GLY A 1 79 ? 5.242 -15.305 0.059 1 84.38 79 GLY A N 1
ATOM 597 C CA . GLY A 1 79 ? 6.598 -15.719 -0.257 1 84.38 79 GLY A CA 1
ATOM 598 C C . GLY A 1 79 ? 7.508 -15.758 0.957 1 84.38 79 GLY A C 1
ATOM 599 O O . GLY A 1 79 ? 7.395 -14.922 1.854 1 84.38 79 GLY A O 1
ATOM 600 N N . ILE A 1 80 ? 8.352 -16.812 1.009 1 75.12 80 ILE A N 1
ATOM 601 C CA . ILE A 1 80 ? 9.383 -16.844 2.041 1 75.12 80 ILE A CA 1
ATOM 602 C C . ILE A 1 80 ? 10.695 -16.312 1.477 1 75.12 80 ILE A C 1
ATOM 604 O O . ILE A 1 80 ? 11.102 -16.688 0.376 1 75.12 80 ILE A O 1
ATOM 608 N N . ASN A 1 81 ? 11.242 -15.32 2.105 1 77.25 81 ASN A N 1
ATOM 609 C CA . ASN A 1 81 ? 12.508 -14.711 1.705 1 77.25 81 ASN A CA 1
ATOM 610 C C . ASN A 1 81 ? 13.648 -15.719 1.731 1 77.25 81 ASN A C 1
ATOM 612 O O . ASN A 1 81 ? 13.594 -16.703 2.467 1 77.25 81 ASN A O 1
ATOM 616 N N . PRO A 1 82 ? 14.609 -15.578 0.896 1 76.12 82 PRO A N 1
ATOM 617 C CA . PRO A 1 82 ? 15.711 -16.531 0.774 1 76.12 82 PRO A CA 1
ATOM 618 C C . PRO A 1 82 ? 16.328 -16.891 2.123 1 76.12 82 PRO A C 1
ATOM 620 O O . PRO A 1 82 ? 16.891 -17.984 2.277 1 76.12 82 PRO A O 1
ATOM 623 N N . GLU A 1 83 ? 16.234 -15.992 3.039 1 77.06 83 GLU A N 1
ATOM 624 C CA . GLU A 1 83 ? 16.797 -16.281 4.363 1 77.06 83 GLU A CA 1
ATOM 625 C C . GLU A 1 83 ? 16.109 -17.484 4.988 1 77.06 83 GLU A C 1
ATOM 627 O O . GLU A 1 83 ? 16.734 -18.219 5.773 1 77.06 83 GLU A O 1
ATOM 632 N N . ALA A 1 84 ? 14.922 -17.75 4.637 1 79.44 84 ALA A N 1
ATOM 633 C CA . ALA A 1 84 ? 14.156 -18.859 5.188 1 79.44 84 ALA A CA 1
ATOM 634 C C . ALA A 1 84 ? 14.719 -20.203 4.73 1 79.44 84 ALA A C 1
ATOM 636 O O . ALA A 1 84 ? 14.422 -21.25 5.316 1 79.44 84 ALA A O 1
ATOM 637 N N . TYR A 1 85 ? 15.602 -20.172 3.789 1 80.81 85 TYR A N 1
ATOM 638 C CA . TYR A 1 85 ? 16.094 -21.406 3.199 1 80.81 85 TYR A CA 1
ATOM 639 C C . TYR A 1 85 ? 17.438 -21.797 3.783 1 80.81 85 TYR A C 1
ATOM 641 O O . TYR A 1 85 ? 18.078 -22.75 3.318 1 80.81 85 TYR A O 1
ATOM 649 N N . GLU A 1 86 ? 17.891 -21.094 4.73 1 87.06 86 GLU A N 1
ATOM 650 C CA . GLU A 1 86 ? 19.188 -21.359 5.332 1 87.06 86 GLU A CA 1
ATOM 651 C C . GLU A 1 86 ? 19.234 -22.75 5.941 1 87.06 86 GLU A C 1
ATOM 653 O O . GLU A 1 86 ? 20.297 -23.391 5.961 1 87.06 86 GLU A O 1
ATOM 658 N N . SER A 1 87 ? 18.141 -23.219 6.504 1 91.44 87 SER A N 1
ATOM 659 C CA . SER A 1 87 ? 17.984 -24.531 7.109 1 91.44 87 SER A CA 1
ATOM 660 C C . SER A 1 87 ? 16.531 -24.969 7.16 1 91.44 87 SER A C 1
ATOM 662 O O . SER A 1 87 ? 15.625 -24.141 6.949 1 91.44 87 SER A O 1
ATOM 664 N N . VAL A 1 88 ? 16.438 -26.203 7.34 1 92.88 88 VAL A N 1
ATOM 665 C CA . VAL A 1 88 ? 15.094 -26.75 7.5 1 92.88 88 VAL A CA 1
ATOM 666 C C . VAL A 1 88 ? 14.406 -26.094 8.688 1 92.88 88 VAL A C 1
ATOM 668 O O . VAL A 1 88 ? 13.234 -25.703 8.602 1 92.88 88 VAL A O 1
ATOM 671 N N . GLU A 1 89 ? 15.156 -25.922 9.766 1 93.88 89 GLU A N 1
ATOM 672 C CA . GLU A 1 89 ? 14.625 -25.297 10.969 1 93.88 89 GLU A CA 1
ATOM 673 C C . GLU A 1 89 ? 14.172 -23.859 10.695 1 93.88 89 GLU A C 1
ATOM 675 O O . GLU A 1 89 ? 13.102 -23.453 11.148 1 93.88 89 GLU A O 1
ATOM 680 N N . ARG A 1 90 ? 14.969 -23.172 9.977 1 92.44 90 ARG A N 1
ATOM 681 C CA . ARG A 1 90 ? 14.648 -21.781 9.656 1 92.44 90 ARG A CA 1
ATOM 682 C C . ARG A 1 90 ? 13.406 -21.703 8.766 1 92.44 90 ARG A C 1
ATOM 684 O O . ARG A 1 90 ? 12.57 -20.812 8.93 1 92.44 90 ARG A O 1
ATOM 691 N N . ALA A 1 91 ? 13.328 -22.656 7.805 1 92.38 91 ALA A N 1
ATOM 692 C CA . ALA A 1 91 ? 12.164 -22.703 6.918 1 92.38 91 ALA A CA 1
ATOM 693 C C . ALA A 1 91 ? 10.883 -22.922 7.711 1 92.38 91 ALA A C 1
ATOM 695 O O . ALA A 1 91 ? 9.891 -22.219 7.508 1 92.38 91 ALA A O 1
ATOM 696 N N . ILE A 1 92 ? 10.938 -23.812 8.625 1 93.38 92 ILE A N 1
ATOM 697 C CA . ILE A 1 92 ? 9.773 -24.156 9.438 1 93.38 92 ILE A CA 1
ATOM 698 C C . ILE A 1 92 ? 9.414 -22.984 10.352 1 93.38 92 ILE A C 1
ATOM 700 O O . ILE A 1 92 ? 8.242 -22.625 10.477 1 93.38 92 ILE A O 1
ATOM 704 N N . HIS A 1 93 ? 10.445 -22.422 10.945 1 94 93 HIS A N 1
ATOM 705 C CA . HIS A 1 93 ? 10.242 -21.281 11.812 1 94 93 HIS A CA 1
ATOM 706 C C . HIS A 1 93 ? 9.562 -20.141 11.062 1 94 93 HIS A C 1
ATOM 708 O O . HIS A 1 93 ? 8.578 -19.578 11.547 1 94 93 HIS A O 1
ATOM 714 N N . THR A 1 94 ? 10.055 -19.797 9.922 1 93.38 94 THR A N 1
ATOM 715 C CA . THR A 1 94 ? 9.508 -18.719 9.094 1 93.38 94 THR A CA 1
ATOM 716 C C . THR A 1 94 ? 8.07 -19.031 8.68 1 93.38 94 THR A C 1
ATOM 718 O O . THR A 1 94 ? 7.191 -18.172 8.773 1 93.38 94 THR A O 1
ATOM 721 N N . ALA A 1 95 ? 7.82 -20.25 8.297 1 93.62 95 ALA A N 1
ATOM 722 C CA . ALA A 1 95 ? 6.48 -20.672 7.895 1 93.62 95 ALA A CA 1
ATOM 723 C C . ALA A 1 95 ? 5.48 -20.484 9.031 1 93.62 95 ALA A C 1
ATOM 725 O O . ALA A 1 95 ? 4.363 -20 8.82 1 93.62 95 ALA A O 1
ATOM 726 N N . ASN A 1 96 ? 5.91 -20.828 10.227 1 95.12 96 ASN A N 1
ATOM 727 C CA . ASN A 1 96 ? 5.039 -20.672 11.391 1 95.12 96 ASN A CA 1
ATOM 728 C C . ASN A 1 96 ? 4.719 -19.203 11.656 1 95.12 96 ASN A C 1
ATOM 730 O O . ASN A 1 96 ? 3.586 -18.859 12 1 95.12 96 ASN A O 1
ATOM 734 N N . GLN A 1 97 ? 5.727 -18.344 11.5 1 95.06 97 GLN A N 1
ATOM 735 C CA . GLN A 1 97 ? 5.547 -16.922 11.727 1 95.06 97 GLN A CA 1
ATOM 736 C C . GLN A 1 97 ? 4.551 -16.328 10.734 1 95.06 97 GLN A C 1
ATOM 738 O O . GLN A 1 97 ? 3.672 -15.555 11.117 1 95.06 97 GLN A O 1
ATOM 743 N N . ILE A 1 98 ? 4.664 -16.672 9.5 1 94.44 98 ILE A N 1
ATOM 744 C CA . ILE A 1 98 ? 3.807 -16.047 8.492 1 94.44 98 ILE A CA 1
ATOM 745 C C . ILE A 1 98 ? 2.412 -16.672 8.555 1 94.44 98 ILE A C 1
ATOM 747 O O . ILE A 1 98 ? 1.415 -15.992 8.289 1 94.44 98 ILE A O 1
ATOM 751 N N . ARG A 1 99 ? 2.305 -17.938 8.953 1 95.25 99 ARG A N 1
ATOM 752 C CA . ARG A 1 99 ? 0.997 -18.531 9.211 1 95.25 99 ARG A CA 1
ATOM 753 C C . ARG A 1 99 ? 0.255 -17.781 10.305 1 95.25 99 ARG A C 1
ATOM 755 O O . ARG A 1 99 ? -0.934 -17.484 10.172 1 95.25 99 ARG A O 1
ATOM 762 N N . ALA A 1 100 ? 0.947 -17.516 11.367 1 96.81 100 ALA A N 1
ATOM 763 C CA . ALA A 1 100 ? 0.358 -16.781 12.484 1 96.81 100 ALA A CA 1
ATOM 764 C C . ALA A 1 100 ? -0.113 -15.398 12.055 1 96.81 100 ALA A C 1
ATOM 766 O O . ALA A 1 100 ? -1.071 -14.859 12.609 1 96.81 100 ALA A O 1
ATOM 767 N N . ALA A 1 101 ? 0.557 -14.852 11.008 1 96.69 101 ALA A N 1
ATOM 768 C CA . ALA A 1 101 ? 0.214 -13.523 10.508 1 96.69 101 ALA A CA 1
ATOM 769 C C . ALA A 1 101 ? -1.004 -13.57 9.594 1 96.69 101 ALA A C 1
ATOM 771 O O . ALA A 1 101 ? -1.608 -12.539 9.297 1 96.69 101 ALA A O 1
ATOM 772 N N . GLY A 1 102 ? -1.36 -14.789 9.07 1 97.06 102 GLY A N 1
ATOM 773 C CA . GLY A 1 102 ? -2.613 -14.898 8.344 1 97.06 102 GLY A CA 1
ATOM 774 C C . GLY A 1 102 ? -2.467 -15.602 7.004 1 97.06 102 GLY A C 1
ATOM 775 O O . GLY A 1 102 ? -3.434 -15.711 6.246 1 97.06 102 GLY A O 1
ATOM 776 N N . THR A 1 103 ? -1.348 -16.156 6.672 1 96.25 103 THR A N 1
ATOM 777 C CA . THR A 1 103 ? -1.132 -16.812 5.395 1 96.25 103 THR A CA 1
ATOM 778 C C . THR A 1 103 ? -1.748 -18.219 5.402 1 96.25 103 THR A C 1
ATOM 780 O O . THR A 1 103 ? -1.744 -18.891 6.43 1 96.25 103 THR A O 1
ATOM 783 N N . ASP A 1 104 ? -2.197 -18.656 4.223 1 97.12 104 ASP A N 1
ATOM 784 C CA . ASP A 1 104 ? -2.756 -20 4.066 1 97.12 104 ASP A CA 1
ATOM 785 C C . ASP A 1 104 ? -1.764 -20.922 3.373 1 97.12 104 ASP A C 1
ATOM 787 O O . ASP A 1 104 ? -1.769 -22.141 3.611 1 97.12 104 ASP A O 1
ATOM 791 N N . ILE A 1 105 ? -0.965 -20.344 2.51 1 96.5 105 ILE A N 1
ATOM 792 C CA . ILE A 1 105 ? -0.096 -21.109 1.617 1 96.5 105 ILE A CA 1
ATOM 793 C C . ILE A 1 105 ? 1.317 -20.531 1.659 1 96.5 105 ILE A C 1
ATOM 795 O O . ILE A 1 105 ? 1.497 -19.312 1.656 1 96.5 105 ILE A O 1
ATOM 799 N N . ILE A 1 106 ? 2.299 -21.422 1.781 1 94.19 106 ILE A N 1
ATOM 800 C CA . ILE A 1 106 ? 3.695 -21.016 1.725 1 94.19 106 ILE A CA 1
ATOM 801 C C . ILE A 1 106 ? 4.168 -20.984 0.273 1 94.19 106 ILE A C 1
ATOM 803 O O . ILE A 1 106 ? 4.219 -22.031 -0.386 1 94.19 106 ILE A O 1
ATOM 807 N N . TYR A 1 107 ? 4.359 -19.781 -0.16 1 88.56 107 TYR A N 1
ATOM 808 C CA . TYR A 1 107 ? 4.785 -19.562 -1.539 1 88.56 107 TYR A CA 1
ATOM 809 C C . TYR A 1 107 ? 6.285 -19.312 -1.615 1 88.56 107 TYR A C 1
ATOM 811 O O . TYR A 1 107 ? 6.766 -18.266 -1.165 1 88.56 107 TYR A O 1
ATOM 819 N N . CYS A 1 108 ? 7.105 -20.297 -2.002 1 76.81 108 CYS A N 1
ATOM 820 C CA . CYS A 1 108 ? 8.562 -20.219 -1.939 1 76.81 108 CYS A CA 1
ATOM 821 C C . CYS A 1 108 ? 9.156 -20.109 -3.336 1 76.81 108 CYS A C 1
ATOM 823 O O . CYS A 1 108 ? 8.633 -20.672 -4.289 1 76.81 108 CYS A O 1
ATOM 825 N N . SER A 1 109 ? 10.188 -19.188 -3.221 1 68.25 109 SER A N 1
ATOM 826 C CA . SER A 1 109 ? 10.93 -19.031 -4.469 1 68.25 109 SER A CA 1
ATOM 827 C C . SER A 1 109 ? 12.117 -19.984 -4.531 1 68.25 109 SER A C 1
ATOM 829 O O . SER A 1 109 ? 12.898 -20.062 -3.586 1 68.25 109 SER A O 1
ATOM 831 N N . GLY A 1 110 ? 12.133 -20.859 -5.559 1 67 110 GLY A N 1
ATOM 832 C CA . GLY A 1 110 ? 13.289 -21.688 -5.848 1 67 110 GLY A CA 1
ATOM 833 C C . GLY A 1 110 ? 13.062 -23.156 -5.543 1 67 110 GLY A C 1
ATOM 834 O O . GLY A 1 110 ? 11.984 -23.547 -5.09 1 67 110 GLY A O 1
ATOM 835 N N . LEU A 1 111 ? 14.109 -23.875 -5.973 1 62.97 111 LEU A N 1
ATOM 836 C CA . LEU A 1 111 ? 14.102 -25.312 -5.781 1 62.97 111 LEU A CA 1
ATOM 837 C C . LEU A 1 111 ? 14.867 -25.703 -4.52 1 62.97 111 LEU A C 1
ATOM 839 O O . LEU A 1 111 ? 16.094 -25.625 -4.484 1 62.97 111 LEU A O 1
ATOM 843 N N . VAL A 1 112 ? 14.148 -25.75 -3.436 1 77.69 112 VAL A N 1
ATOM 844 C CA . VAL A 1 112 ? 14.742 -26.281 -2.211 1 77.69 112 VAL A CA 1
ATOM 845 C C . VAL A 1 112 ? 13.953 -27.5 -1.734 1 77.69 112 VAL A C 1
ATOM 847 O O . VAL A 1 112 ? 13.281 -27.438 -0.701 1 77.69 112 VAL A O 1
ATOM 850 N N . PRO A 1 113 ? 14.172 -28.609 -2.445 1 80.31 113 PRO A N 1
ATOM 851 C CA . PRO A 1 113 ? 13.281 -29.75 -2.211 1 80.31 113 PRO A CA 1
ATOM 852 C C . PRO A 1 113 ? 13.312 -30.25 -0.765 1 80.31 113 PRO A C 1
ATOM 854 O O . PRO A 1 113 ? 12.281 -30.625 -0.21 1 80.31 113 PRO A O 1
ATOM 857 N N . ASP A 1 114 ? 14.469 -30.172 -0.198 1 86.44 114 ASP A N 1
ATOM 858 C CA . ASP A 1 114 ? 14.57 -30.672 1.175 1 86.44 114 ASP A CA 1
ATOM 859 C C . ASP A 1 114 ? 13.742 -29.797 2.123 1 86.44 114 ASP A C 1
ATOM 861 O O . ASP A 1 114 ? 13.109 -30.312 3.053 1 86.44 114 ASP A O 1
ATOM 865 N N . LYS A 1 115 ? 13.75 -28.562 1.979 1 90 115 LYS A N 1
ATOM 866 C CA . LYS A 1 115 ? 12.945 -27.672 2.809 1 90 115 LYS A CA 1
ATOM 867 C C . LYS A 1 115 ? 11.461 -27.891 2.572 1 90 115 LYS A C 1
ATOM 869 O O . LYS A 1 115 ? 10.672 -27.953 3.523 1 90 115 LYS A O 1
ATOM 874 N N . PHE A 1 116 ? 11.125 -28.125 1.322 1 91.69 116 PHE A N 1
ATOM 875 C CA . PHE A 1 116 ? 9.727 -28.359 0.988 1 91.69 116 PHE A CA 1
ATOM 876 C C . PHE A 1 116 ? 9.227 -29.656 1.618 1 91.69 116 PHE A C 1
ATOM 878 O O . PHE A 1 116 ? 8.094 -29.719 2.109 1 91.69 116 PHE A O 1
ATOM 885 N N . ALA A 1 117 ? 10.07 -30.641 1.562 1 93.94 117 ALA A N 1
ATOM 886 C CA . ALA A 1 117 ? 9.703 -31.906 2.174 1 93.94 117 ALA A CA 1
ATOM 887 C C . ALA A 1 117 ? 9.43 -31.75 3.666 1 93.94 117 ALA A C 1
ATOM 889 O O . ALA A 1 117 ? 8.453 -32.281 4.188 1 93.94 117 ALA A O 1
ATOM 890 N N . ALA A 1 118 ? 10.305 -31 4.312 1 93.56 118 ALA A N 1
ATOM 891 C CA . ALA A 1 118 ? 10.148 -30.766 5.746 1 93.56 118 ALA A CA 1
ATOM 892 C C . ALA A 1 118 ? 8.875 -29.969 6.035 1 93.56 118 ALA A C 1
ATOM 894 O O . ALA A 1 118 ? 8.141 -30.281 6.973 1 93.56 118 ALA A O 1
ATOM 895 N N . LEU A 1 119 ? 8.617 -28.969 5.27 1 93.25 119 LEU A N 1
ATOM 896 C CA . LEU A 1 119 ? 7.418 -28.156 5.43 1 93.25 119 LEU A CA 1
ATOM 897 C C . LEU A 1 119 ? 6.16 -28.984 5.215 1 93.25 119 LEU A C 1
ATOM 899 O O . LEU A 1 119 ? 5.199 -28.891 5.98 1 93.25 119 LEU A O 1
ATOM 903 N N . SER A 1 120 ? 6.191 -29.812 4.246 1 93.62 120 SER A N 1
ATOM 904 C CA . SER A 1 120 ? 5.051 -30.672 3.938 1 93.62 120 SER A CA 1
ATOM 905 C C . SER A 1 120 ? 4.754 -31.641 5.086 1 93.62 120 SER A C 1
ATOM 907 O O . SER A 1 120 ? 3.592 -31.875 5.418 1 93.62 120 SER A O 1
ATOM 909 N N . ARG A 1 121 ? 5.785 -32.156 5.621 1 94.06 121 ARG A N 1
ATOM 910 C CA . ARG A 1 121 ? 5.613 -33.062 6.734 1 94.06 121 ARG A CA 1
ATOM 911 C C . ARG A 1 121 ? 4.938 -32.375 7.918 1 94.06 121 ARG A C 1
ATOM 913 O O . ARG A 1 121 ? 4.316 -33.031 8.758 1 94.06 121 ARG A O 1
ATOM 920 N N . GLN A 1 122 ? 5.117 -31.141 7.945 1 93.69 122 GLN A N 1
ATOM 921 C CA . GLN A 1 122 ? 4.473 -30.359 9 1 93.69 122 GLN A CA 1
ATOM 922 C C . GLN A 1 122 ? 3.145 -29.781 8.523 1 93.69 122 GLN A C 1
ATOM 924 O O . GLN A 1 122 ? 2.613 -28.844 9.133 1 93.69 122 GLN A O 1
ATOM 929 N N . HIS A 1 123 ? 2.656 -30.219 7.328 1 93.5 123 HIS A N 1
ATOM 930 C CA . HIS A 1 123 ? 1.321 -29.984 6.793 1 93.5 123 HIS A CA 1
ATOM 931 C C . HIS A 1 123 ? 1.188 -28.562 6.254 1 93.5 123 HIS A C 1
ATOM 933 O O . HIS A 1 123 ? 0.103 -27.969 6.293 1 93.5 123 HIS A O 1
ATOM 939 N N . PHE A 1 124 ? 2.305 -27.953 5.934 1 94.5 124 PHE A N 1
ATOM 940 C CA . PHE A 1 124 ? 2.234 -26.672 5.23 1 94.5 124 PHE A CA 1
ATOM 941 C C . PHE A 1 124 ? 1.973 -26.891 3.742 1 94.5 124 PHE A C 1
ATOM 943 O O . PHE A 1 124 ? 2.732 -27.594 3.068 1 94.5 124 PHE A O 1
ATOM 950 N N . PRO A 1 125 ? 0.859 -26.359 3.252 1 96.38 125 PRO A N 1
ATOM 951 C CA . PRO A 1 125 ? 0.741 -26.328 1.792 1 96.38 125 PRO A CA 1
ATOM 952 C C . PRO A 1 125 ? 1.771 -25.422 1.129 1 96.38 125 PRO A C 1
ATOM 954 O O . PRO A 1 125 ? 1.831 -24.234 1.431 1 96.38 125 PRO A O 1
ATOM 957 N N . CYS A 1 126 ? 2.584 -25.953 0.235 1 94.81 126 CYS A N 1
ATOM 958 C CA . CYS A 1 126 ? 3.691 -25.188 -0.34 1 94.81 126 CYS A CA 1
ATOM 959 C C . CYS A 1 126 ? 3.557 -25.094 -1.854 1 94.81 126 CYS A C 1
ATOM 961 O O . CYS A 1 126 ? 3.105 -26.047 -2.504 1 94.81 126 CYS A O 1
ATOM 963 N N . VAL A 1 127 ? 3.863 -23.969 -2.35 1 95.56 127 VAL A N 1
ATOM 964 C CA . VAL A 1 127 ? 3.967 -23.719 -3.783 1 95.56 127 VAL A CA 1
ATOM 965 C C . VAL A 1 127 ? 5.426 -23.484 -4.164 1 95.56 127 VAL A C 1
ATOM 967 O O . VAL A 1 127 ? 6.066 -22.562 -3.643 1 95.56 127 VAL A O 1
ATOM 970 N N . GLY A 1 128 ? 5.945 -24.328 -5.02 1 93.69 128 GLY A N 1
ATOM 971 C CA . GLY A 1 128 ? 7.301 -24.141 -5.508 1 93.69 128 GLY A CA 1
ATOM 972 C C . GLY A 1 128 ? 7.383 -23.203 -6.699 1 93.69 128 GLY A C 1
ATOM 973 O O . GLY A 1 128 ? 6.387 -22.578 -7.074 1 93.69 128 GLY A O 1
ATOM 974 N N . HIS A 1 129 ? 8.57 -23.016 -7.199 1 94.69 129 HIS A N 1
ATOM 975 C CA . HIS A 1 129 ? 8.828 -22.109 -8.312 1 94.69 129 HIS A CA 1
ATOM 976 C C . HIS A 1 129 ? 9.852 -22.703 -9.281 1 94.69 129 HIS A C 1
ATOM 978 O O . HIS A 1 129 ? 10.906 -23.172 -8.852 1 94.69 129 HIS A O 1
ATOM 984 N N . VAL A 1 130 ? 9.492 -22.734 -10.57 1 94.62 130 VAL A N 1
ATOM 985 C CA . VAL A 1 130 ? 10.406 -23.234 -11.594 1 94.62 130 VAL A CA 1
ATOM 986 C C . VAL A 1 130 ? 10.414 -22.281 -12.781 1 94.62 130 VAL A C 1
ATOM 988 O O . VAL A 1 130 ? 9.656 -21.312 -12.812 1 94.62 130 VAL A O 1
ATOM 991 N N . GLY A 1 131 ? 11.25 -22.578 -13.766 1 94.5 131 GLY A N 1
ATOM 992 C CA . GLY A 1 131 ? 11.445 -21.656 -14.867 1 94.5 131 GLY A CA 1
ATOM 993 C C . GLY A 1 131 ? 12.375 -20.5 -14.531 1 94.5 131 GLY A C 1
ATOM 994 O O . GLY A 1 131 ? 13.484 -20.719 -14.039 1 94.5 131 GLY A O 1
ATOM 995 N N . TYR A 1 132 ? 11.945 -19.359 -14.938 1 93.5 132 TYR A N 1
ATOM 996 C CA . TYR A 1 132 ? 12.742 -18.188 -14.578 1 93.5 132 TYR A CA 1
ATOM 997 C C . TYR A 1 132 ? 12.625 -17.875 -13.086 1 93.5 132 TYR A C 1
ATOM 999 O O . TYR A 1 132 ? 11.523 -17.641 -12.586 1 93.5 132 TYR A O 1
ATOM 1007 N N . LEU A 1 133 ? 13.711 -17.953 -12.391 1 89.44 133 LEU A N 1
ATOM 1008 C CA . LEU A 1 133 ? 13.781 -17.609 -10.977 1 89.44 133 LEU A CA 1
ATOM 1009 C C . LEU A 1 133 ? 14.523 -16.297 -10.773 1 89.44 133 LEU A C 1
ATOM 1011 O O . LEU A 1 133 ? 15.75 -16.234 -10.938 1 89.44 133 LEU A O 1
ATOM 1015 N N . PRO A 1 134 ? 13.836 -15.297 -10.328 1 85.31 134 PRO A N 1
ATOM 1016 C CA . PRO A 1 134 ? 14.5 -14 -10.156 1 85.31 134 PRO A CA 1
ATOM 1017 C C . PRO A 1 134 ? 15.711 -14.078 -9.234 1 85.31 134 PRO A C 1
ATOM 1019 O O . PRO A 1 134 ? 16.672 -13.336 -9.414 1 85.31 134 PRO A O 1
ATOM 1022 N N . VAL A 1 135 ? 15.695 -14.922 -8.273 1 78.69 135 VAL A N 1
ATOM 1023 C CA . VAL A 1 135 ? 16.797 -15.047 -7.32 1 78.69 135 VAL A CA 1
ATOM 1024 C C . VAL A 1 135 ? 18.062 -15.492 -8.039 1 78.69 135 VAL A C 1
ATOM 1026 O O . VAL A 1 135 ? 19.172 -15.328 -7.52 1 78.69 135 VAL A O 1
ATOM 1029 N N . ASN A 1 136 ? 17.875 -15.992 -9.273 1 78.81 136 ASN A N 1
ATOM 1030 C CA . ASN A 1 136 ? 19.016 -16.484 -10.047 1 78.81 136 ASN A CA 1
ATOM 1031 C C . ASN A 1 136 ? 19.469 -15.477 -11.086 1 78.81 136 ASN A C 1
ATOM 1033 O O . ASN A 1 136 ? 20.25 -15.805 -11.977 1 78.81 136 ASN A O 1
ATOM 1037 N N . ASP A 1 137 ? 19 -14.266 -11.008 1 80.5 137 ASP A N 1
ATOM 1038 C CA . ASP A 1 137 ? 19.25 -13.242 -12.016 1 80.5 137 ASP A CA 1
ATOM 1039 C C . ASP A 1 137 ? 20.75 -13.031 -12.227 1 80.5 137 ASP A C 1
ATOM 1041 O O . ASP A 1 137 ? 21.188 -12.781 -13.352 1 80.5 137 ASP A O 1
ATOM 1045 N N . THR A 1 138 ? 21.391 -13.125 -11.125 1 79.88 138 THR A N 1
ATOM 1046 C CA . THR A 1 138 ? 22.828 -12.891 -11.234 1 79.88 138 THR A CA 1
ATOM 1047 C C . THR A 1 138 ? 23.469 -13.859 -12.227 1 79.88 138 THR A C 1
ATOM 1049 O O . THR A 1 138 ? 24.422 -13.508 -12.922 1 79.88 138 THR A O 1
ATOM 1052 N N . TRP A 1 139 ? 22.906 -15.055 -12.359 1 79.94 139 TRP A N 1
ATOM 1053 C CA . TRP A 1 139 ? 23.453 -16.078 -13.242 1 79.94 139 TRP A CA 1
ATOM 1054 C C . TRP A 1 139 ? 22.922 -15.914 -14.664 1 79.94 139 TRP A C 1
ATOM 1056 O O . TRP A 1 139 ? 23.625 -16.234 -15.633 1 79.94 139 TRP A O 1
ATOM 1066 N N . TYR A 1 140 ? 21.719 -15.391 -14.883 1 80.06 140 TYR A N 1
ATOM 1067 C CA . TYR A 1 140 ? 21.047 -15.289 -16.172 1 80.06 140 TYR A CA 1
ATOM 1068 C C . TYR A 1 140 ? 21.359 -13.961 -16.844 1 80.06 140 TYR A C 1
ATOM 1070 O O . TYR A 1 140 ? 21.188 -13.82 -18.062 1 80.06 140 TYR A O 1
ATOM 1078 N N . GLY A 1 141 ? 21.969 -13.016 -16.172 1 81.5 141 GLY A N 1
ATOM 1079 C CA . GLY A 1 141 ? 22.141 -11.68 -16.719 1 81.5 141 GLY A CA 1
ATOM 1080 C C . GLY A 1 141 ? 20.844 -10.898 -16.844 1 81.5 141 GLY A C 1
ATOM 1081 O O . GLY A 1 141 ? 20.75 -9.977 -17.641 1 81.5 141 GLY A O 1
ATOM 1082 N N . GLY A 1 142 ? 19.75 -11.477 -16.297 1 84.31 142 GLY A N 1
ATOM 1083 C CA . GLY A 1 142 ? 18.453 -10.812 -16.312 1 84.31 142 GLY A CA 1
ATOM 1084 C C . GLY A 1 142 ? 17.312 -11.75 -16.688 1 84.31 142 GLY A C 1
ATOM 1085 O O . GLY A 1 142 ? 17.516 -12.953 -16.844 1 84.31 142 GLY A O 1
ATOM 1086 N N . PRO A 1 143 ? 16.156 -11.164 -16.812 1 87.12 143 PRO A N 1
ATOM 1087 C CA . PRO A 1 143 ? 14.992 -11.984 -17.156 1 87.12 143 PRO A CA 1
ATOM 1088 C C . PRO A 1 143 ? 15.094 -12.625 -18.531 1 87.12 143 PRO A C 1
ATOM 1090 O O . PRO A 1 143 ? 15.5 -11.977 -19.5 1 87.12 143 PRO A O 1
ATOM 1093 N N . ARG A 1 144 ? 14.828 -13.93 -18.531 1 90.94 144 ARG A N 1
ATOM 1094 C CA . ARG A 1 144 ? 14.852 -14.656 -19.797 1 90.94 144 ARG A CA 1
ATOM 1095 C C . ARG A 1 144 ? 13.906 -15.852 -19.766 1 90.94 144 ARG A C 1
ATOM 1097 O O . ARG A 1 144 ? 13.523 -16.312 -18.688 1 90.94 144 ARG A O 1
ATOM 1104 N N . ALA A 1 145 ? 13.617 -16.359 -20.938 1 95.44 145 ALA A N 1
ATOM 1105 C CA . ALA A 1 145 ? 12.844 -17.594 -21.047 1 95.44 145 ALA A CA 1
ATOM 1106 C C . ALA A 1 145 ? 13.703 -18.812 -20.672 1 95.44 145 ALA A C 1
ATOM 1108 O O . ALA A 1 145 ? 14.898 -18.844 -20.953 1 95.44 145 ALA A O 1
ATOM 1109 N N . VAL A 1 146 ? 13.148 -19.719 -20.031 1 95.75 146 VAL A N 1
ATOM 1110 C CA . VAL A 1 146 ? 13.812 -20.969 -19.656 1 95.75 146 VAL A CA 1
ATOM 1111 C C . VAL A 1 146 ? 13.07 -22.156 -20.266 1 95.75 146 VAL A C 1
ATOM 1113 O O . VAL A 1 146 ? 11.844 -22.234 -20.172 1 95.75 146 VAL A O 1
ATOM 1116 N N . GLY A 1 147 ? 13.828 -23.125 -20.875 1 97.31 147 GLY A N 1
ATOM 1117 C CA . GLY A 1 147 ? 13.211 -24.312 -21.453 1 97.31 147 GLY A CA 1
ATOM 1118 C C . GLY A 1 147 ? 13.086 -24.234 -22.953 1 97.31 147 GLY A C 1
ATOM 1119 O O . GLY A 1 147 ? 12.258 -24.938 -23.562 1 97.31 147 GLY A O 1
ATOM 1120 N N . LYS A 1 148 ? 13.891 -23.406 -23.578 1 97.62 148 LYS A N 1
ATOM 1121 C CA . LYS A 1 148 ? 13.836 -23.25 -25.031 1 97.62 148 LYS A CA 1
ATOM 1122 C C . LYS A 1 148 ? 14.586 -24.359 -25.734 1 97.62 148 LYS A C 1
ATOM 1124 O O . LYS A 1 148 ? 14.406 -24.578 -26.938 1 97.62 148 LYS A O 1
ATOM 1129 N N . THR A 1 149 ? 15.484 -24.969 -25.031 1 98.06 149 THR A N 1
ATOM 1130 C CA . THR A 1 149 ? 16.141 -26.188 -25.531 1 98.06 149 THR A CA 1
ATOM 1131 C C . THR A 1 149 ? 15.57 -27.422 -24.844 1 98.06 149 THR A C 1
ATOM 1133 O O . THR A 1 149 ? 15.039 -27.344 -23.734 1 98.06 149 THR A O 1
ATOM 1136 N N . ALA A 1 150 ? 15.703 -28.516 -25.547 1 98.19 150 ALA A N 1
ATOM 1137 C CA . ALA A 1 150 ? 15.195 -29.766 -24.984 1 98.19 150 ALA A CA 1
ATOM 1138 C C . ALA A 1 150 ? 15.797 -30.047 -23.625 1 98.19 150 ALA A C 1
ATOM 1140 O O . ALA A 1 150 ? 15.094 -30.453 -22.688 1 98.19 150 ALA A O 1
ATOM 1141 N N . ASP A 1 151 ? 17.078 -29.875 -23.5 1 97.94 151 ASP A N 1
ATOM 1142 C CA . ASP A 1 151 ? 17.781 -30.141 -22.25 1 97.94 151 ASP A CA 1
ATOM 1143 C C . ASP A 1 151 ? 17.266 -29.234 -21.125 1 97.94 151 ASP A C 1
ATOM 1145 O O . ASP A 1 151 ? 17.031 -29.703 -20.016 1 97.94 151 ASP A O 1
ATOM 1149 N N . GLU A 1 152 ? 17.094 -27.984 -21.391 1 96.88 152 GLU A N 1
ATOM 1150 C CA . GLU A 1 152 ? 16.578 -27.062 -20.391 1 96.88 152 GLU A CA 1
ATOM 1151 C C . GLU A 1 152 ? 15.133 -27.375 -20.016 1 96.88 152 GLU A C 1
ATOM 1153 O O . GLU A 1 152 ? 14.742 -27.281 -18.859 1 96.88 152 GLU A O 1
ATOM 1158 N N . ALA A 1 153 ? 14.383 -27.688 -21.016 1 98.31 153 ALA A N 1
ATOM 1159 C CA . ALA A 1 153 ? 12.992 -28.062 -20.781 1 98.31 153 ALA A CA 1
ATOM 1160 C C . ALA A 1 153 ? 12.906 -29.312 -19.906 1 98.31 153 ALA A C 1
ATOM 1162 O O . ALA A 1 153 ? 12.055 -29.391 -19.016 1 98.31 153 ALA A O 1
ATOM 1163 N N . LYS A 1 154 ? 13.781 -30.25 -20.188 1 98.12 154 LYS A N 1
ATOM 1164 C CA . LYS A 1 154 ? 13.836 -31.469 -19.375 1 98.12 154 LYS A CA 1
ATOM 1165 C C . LYS A 1 154 ? 14.172 -31.141 -17.922 1 98.12 154 LYS A C 1
ATOM 1167 O O . LYS A 1 154 ? 13.617 -31.75 -17 1 98.12 154 LYS A O 1
ATOM 1172 N N . LEU A 1 155 ? 15.047 -30.266 -17.719 1 96.56 155 LEU A N 1
ATOM 1173 C CA . LEU A 1 155 ? 15.398 -29.828 -16.359 1 96.56 155 LEU A CA 1
ATOM 1174 C C . LEU A 1 155 ? 14.195 -29.219 -15.656 1 96.56 155 LEU A C 1
ATOM 1176 O O . LEU A 1 155 ? 13.977 -29.484 -14.469 1 96.56 155 LEU A O 1
ATOM 1180 N N . VAL A 1 156 ? 13.422 -28.375 -16.328 1 97.19 156 VAL A N 1
ATOM 1181 C CA . VAL A 1 156 ? 12.203 -27.812 -15.75 1 97.19 156 VAL A CA 1
ATOM 1182 C C . VAL A 1 156 ? 11.266 -28.938 -15.328 1 97.19 156 VAL A C 1
ATOM 1184 O O . VAL A 1 156 ? 10.734 -28.922 -14.219 1 97.19 156 VAL A O 1
ATOM 1187 N N . PHE A 1 157 ? 11.086 -29.906 -16.219 1 98 157 PHE A N 1
ATOM 1188 C CA . PHE A 1 157 ? 10.234 -31.047 -15.945 1 98 157 PHE A CA 1
ATOM 1189 C C . PHE A 1 157 ? 10.711 -31.781 -14.695 1 98 157 PHE A C 1
ATOM 1191 O O . PHE A 1 157 ? 9.914 -32.062 -13.805 1 98 157 PHE A O 1
ATOM 1198 N N . ASP A 1 158 ? 12 -32.062 -14.656 1 97.06 158 ASP A N 1
ATOM 1199 C CA . ASP A 1 158 ? 12.57 -32.812 -13.523 1 97.06 158 ASP A CA 1
ATOM 1200 C C . ASP A 1 158 ? 12.375 -32.031 -12.219 1 97.06 158 ASP A C 1
ATOM 1202 O O . ASP A 1 158 ? 12.102 -32.625 -11.172 1 97.06 158 ASP A O 1
ATOM 1206 N N . ASN A 1 159 ? 12.516 -30.75 -12.266 1 95.75 159 ASN A N 1
ATOM 1207 C CA . ASN A 1 159 ? 12.312 -29.906 -11.094 1 95.75 159 ASN A CA 1
ATOM 1208 C C . ASN A 1 159 ? 10.867 -29.969 -10.609 1 95.75 159 ASN A C 1
ATOM 1210 O O . ASN A 1 159 ? 10.609 -30.016 -9.406 1 95.75 159 ASN A O 1
ATOM 1214 N N . VAL A 1 160 ? 9.922 -29.906 -11.531 1 97 160 VAL A N 1
ATOM 1215 C CA . VAL A 1 160 ? 8.508 -30 -11.172 1 97 160 VAL A CA 1
ATOM 1216 C C . VAL A 1 160 ? 8.242 -31.328 -10.477 1 97 160 VAL A C 1
ATOM 1218 O O . VAL A 1 160 ? 7.578 -31.375 -9.43 1 97 160 VAL A O 1
ATOM 1221 N N . MET A 1 161 ? 8.812 -32.406 -11.07 1 96.94 161 MET A N 1
ATOM 1222 C CA . MET A 1 161 ? 8.609 -33.719 -10.492 1 96.94 161 MET A CA 1
ATOM 1223 C C . MET A 1 161 ? 9.242 -33.812 -9.102 1 96.94 161 MET A C 1
ATOM 1225 O O . MET A 1 161 ? 8.703 -34.469 -8.211 1 96.94 161 MET A O 1
ATOM 1229 N N . ALA A 1 162 ? 10.383 -33.188 -8.922 1 95.62 162 ALA A N 1
ATOM 1230 C CA . ALA A 1 162 ? 11.047 -33.188 -7.621 1 95.62 162 ALA A CA 1
ATOM 1231 C C . ALA A 1 162 ? 10.195 -32.438 -6.586 1 95.62 162 ALA A C 1
ATOM 1233 O O . ALA A 1 162 ? 10.109 -32.875 -5.43 1 95.62 162 ALA A O 1
ATOM 1234 N N . LEU A 1 163 ? 9.586 -31.344 -6.961 1 95.44 163 LEU A N 1
ATOM 1235 C CA . LEU A 1 163 ? 8.711 -30.594 -6.07 1 95.44 163 LEU A CA 1
ATOM 1236 C C . LEU A 1 163 ? 7.477 -31.406 -5.703 1 95.44 163 LEU A C 1
ATOM 1238 O O . LEU A 1 163 ? 7.035 -31.375 -4.551 1 95.44 163 LEU A O 1
ATOM 1242 N N . GLU A 1 164 ? 6.895 -32.094 -6.742 1 96.88 164 GLU A N 1
ATOM 1243 C CA . GLU A 1 164 ? 5.77 -32.969 -6.484 1 96.88 164 GLU A CA 1
ATOM 1244 C C . GLU A 1 164 ? 6.137 -34.031 -5.457 1 96.88 164 GLU A C 1
ATOM 1246 O O . GLU A 1 164 ? 5.395 -34.281 -4.5 1 96.88 164 GLU A O 1
ATOM 1251 N N . ALA A 1 165 ? 7.293 -34.625 -5.668 1 96.38 165 ALA A N 1
ATOM 1252 C CA . ALA A 1 165 ? 7.766 -35.656 -4.758 1 96.38 165 ALA A CA 1
ATOM 1253 C C . ALA A 1 165 ? 7.988 -35.094 -3.355 1 96.38 165 ALA A C 1
ATOM 1255 O O . ALA A 1 165 ? 7.816 -35.812 -2.363 1 96.38 165 ALA A O 1
ATOM 1256 N N . ALA A 1 166 ? 8.375 -33.812 -3.236 1 95 166 ALA A N 1
ATOM 1257 C CA . ALA A 1 166 ? 8.656 -33.188 -1.959 1 95 166 ALA A CA 1
ATOM 1258 C C . ALA A 1 166 ? 7.363 -32.844 -1.222 1 95 166 ALA A C 1
ATOM 1260 O O . ALA A 1 166 ? 7.395 -32.438 -0.055 1 95 166 ALA A O 1
ATOM 1261 N N . GLY A 1 167 ? 6.227 -32.906 -1.906 1 95.5 167 GLY A N 1
ATOM 1262 C CA . GLY A 1 167 ? 4.949 -32.719 -1.232 1 95.5 167 GLY A CA 1
ATOM 1263 C C . GLY A 1 167 ? 4.348 -31.359 -1.477 1 95.5 167 GLY A C 1
ATOM 1264 O O . GLY A 1 167 ? 3.416 -30.953 -0.78 1 95.5 167 GLY A O 1
ATOM 1265 N N . CYS A 1 168 ? 4.844 -30.625 -2.426 1 95.81 168 CYS A N 1
ATOM 1266 C CA . CYS A 1 168 ? 4.223 -29.359 -2.801 1 95.81 168 CYS A CA 1
ATOM 1267 C C . CYS A 1 168 ? 2.82 -29.594 -3.352 1 95.81 168 CYS A C 1
ATOM 1269 O O . CYS A 1 168 ? 2.512 -30.672 -3.863 1 95.81 168 CYS A O 1
ATOM 1271 N N . ILE A 1 169 ? 1.955 -28.578 -3.236 1 96.94 169 ILE A N 1
ATOM 1272 C CA . ILE A 1 169 ? 0.59 -28.703 -3.736 1 96.94 169 ILE A CA 1
ATOM 1273 C C . ILE A 1 169 ? 0.477 -28.016 -5.098 1 96.94 169 ILE A C 1
ATOM 1275 O O . ILE A 1 169 ? -0.477 -28.266 -5.844 1 96.94 169 ILE A O 1
ATOM 1279 N N . ALA A 1 170 ? 1.398 -27.141 -5.379 1 97.44 170 ALA A N 1
ATOM 1280 C CA . ALA A 1 170 ? 1.387 -26.344 -6.609 1 97.44 170 ALA A CA 1
ATOM 1281 C C . ALA A 1 170 ? 2.793 -25.891 -6.98 1 97.44 170 ALA A C 1
ATOM 1283 O O . ALA A 1 170 ? 3.732 -26.047 -6.195 1 97.44 170 ALA A O 1
ATOM 1284 N N . VAL A 1 171 ? 2.943 -25.375 -8.211 1 97 171 VAL A N 1
ATOM 1285 C CA . VAL A 1 171 ? 4.203 -24.812 -8.688 1 97 171 VAL A CA 1
ATOM 1286 C C . VAL A 1 171 ? 3.93 -23.641 -9.625 1 97 171 VAL A C 1
ATOM 1288 O O . VAL A 1 171 ? 3.016 -23.688 -10.445 1 97 171 VAL A O 1
ATOM 1291 N N . GLU A 1 172 ? 4.57 -22.562 -9.305 1 96.62 172 GLU A N 1
ATOM 1292 C CA . GLU A 1 172 ? 4.602 -21.453 -10.266 1 96.62 172 GLU A CA 1
ATOM 1293 C C . GLU A 1 172 ?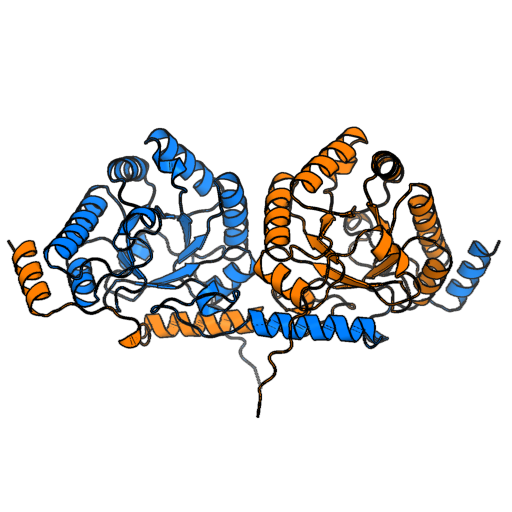 5.602 -21.719 -11.383 1 96.62 172 GLU A C 1
ATOM 1295 O O . GLU A 1 172 ? 6.75 -22.094 -11.117 1 96.62 172 GLU A O 1
ATOM 1300 N N . MET A 1 173 ? 5.195 -21.641 -12.555 1 97.06 173 MET A N 1
ATOM 1301 C CA . MET A 1 173 ? 6.062 -21.797 -13.719 1 97.06 173 MET A CA 1
ATOM 1302 C C . MET A 1 173 ? 6.191 -20.469 -14.477 1 97.06 173 MET A C 1
ATOM 1304 O O . MET A 1 173 ? 5.238 -20.016 -15.109 1 97.06 173 MET A O 1
ATOM 1308 N N . GLU A 1 174 ? 7.375 -19.922 -14.391 1 96.44 174 GLU A N 1
ATOM 1309 C CA . GLU A 1 174 ? 7.574 -18.562 -14.906 1 96.44 174 GLU A CA 1
ATOM 1310 C C . GLU A 1 174 ? 8.398 -18.578 -16.188 1 96.44 174 GLU A C 1
ATOM 1312 O O . GLU A 1 174 ? 9.492 -19.156 -16.219 1 96.44 174 GLU A O 1
ATOM 1317 N N . CYS A 1 175 ? 7.855 -18.031 -17.297 1 96.88 175 CYS A N 1
ATOM 1318 C CA . CYS A 1 175 ? 8.539 -17.766 -18.562 1 96.88 175 CYS A CA 1
ATOM 1319 C C . CYS A 1 175 ? 9.07 -19.062 -19.172 1 96.88 175 CYS A C 1
ATOM 1321 O O . CYS A 1 175 ? 10.242 -19.141 -19.531 1 96.88 175 CYS A O 1
ATOM 1323 N N . VAL A 1 176 ? 8.289 -20.031 -19.219 1 98.19 176 VAL A N 1
ATOM 1324 C CA . VAL A 1 176 ? 8.531 -21.297 -19.906 1 98.19 176 VAL A CA 1
ATOM 1325 C C . VAL A 1 176 ? 7.699 -21.375 -21.188 1 98.19 176 VAL A C 1
ATOM 1327 O O . VAL A 1 176 ? 6.543 -20.953 -21.203 1 98.19 176 VAL A O 1
ATOM 1330 N N . PRO A 1 177 ? 8.281 -21.906 -22.328 1 98.62 177 PRO A N 1
ATOM 1331 C CA . PRO A 1 177 ? 7.492 -22 -23.547 1 98.62 177 PRO A CA 1
ATOM 1332 C C . PRO A 1 177 ? 6.16 -22.719 -23.328 1 98.62 177 PRO A C 1
ATOM 1334 O O . PRO A 1 177 ? 6.098 -23.719 -22.625 1 98.62 177 PRO A O 1
ATOM 1337 N N . ALA A 1 178 ? 5.129 -22.203 -24 1 98.5 178 ALA A N 1
ATOM 1338 C CA . ALA A 1 178 ? 3.752 -22.625 -23.75 1 98.5 178 ALA A CA 1
ATOM 1339 C C . ALA A 1 178 ? 3.588 -24.125 -24 1 98.5 178 ALA A C 1
ATOM 1341 O O . ALA A 1 178 ? 2.93 -24.828 -23.219 1 98.5 178 ALA A O 1
ATOM 1342 N N . LYS A 1 179 ? 4.234 -24.641 -25.062 1 98.44 179 LYS A N 1
ATOM 1343 C CA . LYS A 1 179 ? 4.109 -26.047 -25.406 1 98.44 179 LYS A CA 1
ATOM 1344 C C . LYS A 1 179 ? 4.703 -26.938 -24.312 1 98.44 179 LYS A C 1
ATOM 1346 O O . LYS A 1 179 ? 4.145 -27.984 -23.969 1 98.44 179 LYS A O 1
ATOM 1351 N N . ILE A 1 180 ? 5.84 -26.469 -23.781 1 98.75 180 ILE A N 1
ATOM 1352 C CA . ILE A 1 180 ? 6.512 -27.203 -22.719 1 98.75 180 ILE A CA 1
ATOM 1353 C C . ILE A 1 180 ? 5.645 -27.188 -21.453 1 98.75 180 ILE A C 1
ATOM 1355 O O . ILE A 1 180 ? 5.414 -28.234 -20.844 1 98.75 180 ILE A O 1
ATOM 1359 N N . ALA A 1 181 ? 5.148 -26.062 -21.094 1 98.75 181 ALA A N 1
ATOM 1360 C CA . ALA A 1 181 ? 4.336 -25.875 -19.891 1 98.75 181 ALA A CA 1
ATOM 1361 C C . ALA A 1 181 ? 3.066 -26.734 -19.953 1 98.75 181 ALA A C 1
ATOM 1363 O O . ALA A 1 181 ? 2.646 -27.312 -18.953 1 98.75 181 ALA A O 1
ATOM 1364 N N . ALA A 1 182 ? 2.471 -26.766 -21.141 1 98.38 182 ALA A N 1
ATOM 1365 C CA . ALA A 1 182 ? 1.267 -27.562 -21.344 1 98.38 182 ALA A CA 1
ATOM 1366 C C . ALA A 1 182 ? 1.528 -29.031 -21.062 1 98.38 182 ALA A C 1
ATOM 1368 O O . ALA A 1 182 ? 0.754 -29.688 -20.344 1 98.38 182 ALA A O 1
ATOM 1369 N N . GLU A 1 183 ? 2.598 -29.516 -21.594 1 98.44 183 GLU A N 1
ATOM 1370 C CA . GLU A 1 183 ? 2.932 -30.938 -21.422 1 98.44 183 GLU A CA 1
ATOM 1371 C C . GLU A 1 183 ? 3.24 -31.25 -19.969 1 98.44 183 GLU A C 1
ATOM 1373 O O . GLU A 1 183 ? 2.793 -32.281 -19.453 1 98.44 183 GLU A O 1
ATOM 1378 N N . ILE A 1 184 ? 4 -30.375 -19.312 1 98.56 184 ILE A N 1
ATOM 1379 C CA . ILE A 1 184 ? 4.355 -30.594 -17.922 1 98.56 184 ILE A CA 1
ATOM 1380 C C . ILE A 1 184 ? 3.098 -30.562 -17.047 1 98.56 184 ILE A C 1
ATOM 1382 O O . ILE A 1 184 ? 2.924 -31.422 -16.172 1 98.56 184 ILE A O 1
ATOM 1386 N N . SER A 1 185 ? 2.203 -29.641 -17.281 1 98.44 185 SER A N 1
ATOM 1387 C CA . SER A 1 185 ? 0.973 -29.484 -16.5 1 98.44 185 SER A CA 1
ATOM 1388 C C . SER A 1 185 ? 0.123 -30.75 -16.578 1 98.44 185 SER A C 1
ATOM 1390 O O . SER A 1 185 ? -0.493 -31.141 -15.586 1 98.44 185 SER A O 1
ATOM 1392 N N . LYS A 1 186 ? 0.13 -31.438 -17.719 1 97.25 186 LYS A N 1
ATOM 1393 C CA . LYS A 1 186 ? -0.646 -32.656 -17.938 1 97.25 186 LYS A CA 1
ATOM 1394 C C . LYS A 1 186 ? -0.064 -33.812 -17.125 1 97.25 186 LYS A C 1
ATOM 1396 O O . LYS A 1 186 ? -0.783 -34.75 -16.781 1 97.25 186 LYS A O 1
ATOM 1401 N N . ARG A 1 187 ? 1.17 -33.75 -16.875 1 97.69 187 ARG A N 1
ATOM 1402 C CA . ARG A 1 187 ? 1.868 -34.938 -16.406 1 97.69 187 ARG A CA 1
ATOM 1403 C C . ARG A 1 187 ? 2.072 -34.875 -14.891 1 97.69 187 ARG A C 1
ATOM 1405 O O . ARG A 1 187 ? 2.393 -35.875 -14.266 1 97.69 187 ARG A O 1
ATOM 1412 N N . THR A 1 188 ? 1.939 -33.719 -14.312 1 98.25 188 THR A N 1
ATOM 1413 C CA . THR A 1 188 ? 2.117 -33.594 -12.875 1 98.25 188 THR A CA 1
ATOM 1414 C C . THR A 1 188 ? 0.768 -33.5 -12.164 1 98.25 188 THR A C 1
ATOM 1416 O O . THR A 1 188 ? -0.22 -33.062 -12.75 1 98.25 188 THR A O 1
ATOM 1419 N N . LYS A 1 189 ? 0.728 -33.875 -10.922 1 97.62 189 LYS A N 1
ATOM 1420 C CA . LYS A 1 189 ? -0.466 -33.75 -10.086 1 97.62 189 LYS A CA 1
ATOM 1421 C C . LYS A 1 189 ? -0.545 -32.375 -9.453 1 97.62 189 LYS A C 1
ATOM 1423 O O . LYS A 1 189 ? -1.587 -31.984 -8.914 1 97.62 189 LYS A O 1
ATOM 1428 N N . LEU A 1 190 ? 0.543 -31.625 -9.453 1 97.88 190 LEU A N 1
ATOM 1429 C CA . LEU A 1 190 ? 0.575 -30.281 -8.891 1 97.88 190 LEU A CA 1
ATOM 1430 C C . LEU A 1 190 ? -0.336 -29.344 -9.68 1 97.88 190 LEU A C 1
ATOM 1432 O O . LEU A 1 190 ? -0.479 -29.484 -10.898 1 97.88 190 LEU A O 1
ATOM 1436 N N . LEU A 1 191 ? -1.011 -28.422 -8.992 1 98.5 191 LEU A N 1
ATOM 1437 C CA . LEU A 1 191 ? -1.523 -27.25 -9.711 1 98.5 191 LEU A CA 1
ATOM 1438 C C . LEU A 1 191 ? -0.385 -26.469 -10.344 1 98.5 191 LEU A C 1
ATOM 1440 O O . LEU A 1 191 ? 0.59 -26.125 -9.672 1 98.5 191 LEU A O 1
ATOM 1444 N N . VAL A 1 192 ? -0.417 -26.203 -11.586 1 98.62 192 VAL A N 1
ATOM 1445 C CA . VAL A 1 192 ? 0.607 -25.422 -12.266 1 98.62 192 VAL A CA 1
ATOM 1446 C C . VAL A 1 192 ? 0.079 -24.016 -12.539 1 98.62 192 VAL A C 1
ATOM 1448 O O . VAL A 1 192 ? -0.907 -23.844 -13.266 1 98.62 192 VAL A O 1
ATOM 1451 N N . ILE A 1 193 ? 0.709 -23.047 -11.922 1 98.25 193 ILE A N 1
ATOM 1452 C CA . ILE A 1 193 ? 0.337 -21.641 -12.078 1 98.25 193 ILE A CA 1
ATOM 1453 C C . ILE A 1 193 ? 1.284 -20.969 -13.07 1 98.25 193 ILE A C 1
ATOM 1455 O O . ILE A 1 193 ? 2.475 -20.797 -12.789 1 98.25 193 ILE A O 1
ATOM 1459 N N . SER A 1 194 ? 0.754 -20.578 -14.18 1 98.31 194 SER A N 1
ATOM 1460 C CA . SER A 1 194 ? 1.534 -19.953 -15.25 1 98.31 194 SER A CA 1
ATOM 1461 C C . SER A 1 194 ? 1.797 -18.484 -14.961 1 98.31 194 SER A C 1
ATOM 1463 O O . SER A 1 194 ? 0.872 -17.734 -14.648 1 98.31 194 SER A O 1
ATOM 1465 N N . MET A 1 195 ? 2.967 -18.094 -14.992 1 96.81 195 MET A N 1
ATOM 1466 C CA . MET A 1 195 ? 3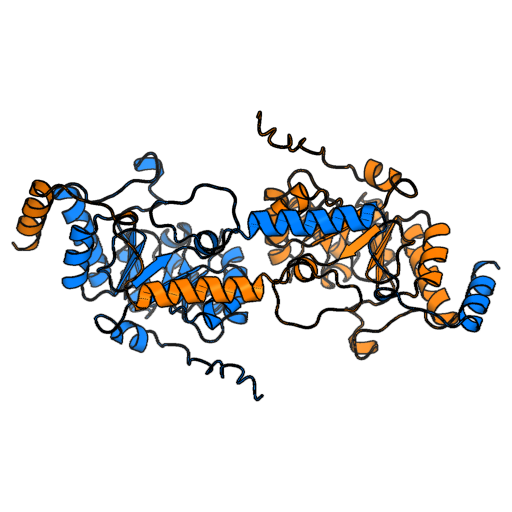.377 -16.703 -15.141 1 96.81 195 MET A CA 1
ATOM 1467 C C . MET A 1 195 ? 4.164 -16.5 -16.438 1 96.81 195 MET A C 1
ATOM 1469 O O . MET A 1 195 ? 5.391 -16.641 -16.438 1 96.81 195 MET A O 1
ATOM 1473 N N . GLY A 1 196 ? 3.424 -16.219 -17.453 1 97.44 196 GLY A N 1
ATOM 1474 C CA . GLY A 1 196 ? 4.062 -16.078 -18.75 1 97.44 196 GLY A CA 1
ATOM 1475 C C . GLY A 1 196 ? 4.41 -17.406 -19.406 1 97.44 196 GLY A C 1
ATOM 1476 O O . GLY A 1 196 ? 5.316 -17.484 -20.234 1 97.44 196 GLY A O 1
ATOM 1477 N N . SER A 1 197 ? 3.787 -18.453 -19.031 1 98.19 197 SER A N 1
ATOM 1478 C CA . SER A 1 197 ? 4.129 -19.766 -19.547 1 98.19 197 SER A CA 1
ATOM 1479 C C . SER A 1 197 ? 2.984 -20.359 -20.359 1 98.19 197 SER A C 1
ATOM 1481 O O . SER A 1 197 ? 2.949 -21.562 -20.609 1 98.19 197 SER A O 1
ATOM 1483 N N . GLY A 1 198 ? 2.037 -19.484 -20.734 1 96.94 198 GLY A N 1
ATOM 1484 C CA . GLY A 1 198 ? 1.012 -19.906 -21.672 1 96.94 198 GLY A CA 1
ATOM 1485 C C . GLY A 1 198 ? -0.296 -20.281 -21 1 96.94 198 GLY A C 1
ATOM 1486 O O . GLY A 1 198 ? -0.391 -20.281 -19.766 1 96.94 198 GLY A O 1
ATOM 1487 N N . PRO A 1 199 ? -1.32 -20.547 -21.734 1 97.44 199 PRO A N 1
ATOM 1488 C CA . PRO A 1 199 ? -2.697 -20.641 -21.234 1 97.44 199 PRO A CA 1
ATOM 1489 C C . PRO A 1 199 ? -3.053 -22.031 -20.734 1 97.44 199 PRO A C 1
ATOM 1491 O O . PRO A 1 199 ? -4.094 -22.219 -20.094 1 97.44 199 PRO A O 1
ATOM 1494 N N . ASP A 1 200 ? -2.221 -23.016 -20.969 1 97.81 200 ASP A N 1
ATOM 1495 C CA . ASP A 1 200 ? -2.676 -24.391 -20.797 1 97.81 200 ASP A CA 1
ATOM 1496 C C . ASP A 1 200 ? -2.295 -24.922 -19.422 1 97.81 200 ASP A C 1
ATOM 1498 O O . ASP A 1 200 ? -2.414 -26.125 -19.156 1 97.81 200 ASP A O 1
ATOM 1502 N N . CYS A 1 201 ? -1.819 -24.078 -18.531 1 98.31 201 CYS A N 1
ATOM 1503 C CA . CYS A 1 201 ? -1.597 -24.422 -17.141 1 98.31 201 CYS A CA 1
ATOM 1504 C C . CYS A 1 201 ? -2.893 -24.328 -16.344 1 98.31 201 CYS A C 1
ATOM 1506 O O . CYS A 1 201 ? -3.939 -23.984 -16.891 1 98.31 201 CYS A O 1
ATOM 1508 N N . ASP A 1 202 ? -2.854 -24.703 -15.07 1 98.56 202 ASP A N 1
ATOM 1509 C CA . ASP A 1 202 ? -4.055 -24.781 -14.242 1 98.56 202 ASP A CA 1
ATOM 1510 C C . ASP A 1 202 ? -4.512 -23.391 -13.812 1 98.56 202 ASP A C 1
ATOM 1512 O O . ASP A 1 202 ? -5.648 -23.203 -13.367 1 98.56 202 ASP A O 1
ATOM 1516 N N . GLY A 1 203 ? -3.656 -22.406 -13.891 1 98.25 203 GLY A N 1
ATOM 1517 C CA . GLY A 1 203 ? -3.992 -21.047 -13.508 1 98.25 203 GLY A CA 1
ATOM 1518 C C . GLY A 1 203 ? -3.033 -20.016 -14.07 1 98.25 203 GLY A C 1
ATOM 1519 O O . GLY A 1 203 ? -2.039 -20.359 -14.703 1 98.25 203 GLY A O 1
ATOM 1520 N N . GLN A 1 204 ? -3.379 -18.766 -13.914 1 98.69 204 GLN A N 1
ATOM 1521 C CA . GLN A 1 204 ? -2.588 -17.625 -14.367 1 98.69 204 GLN A CA 1
ATOM 1522 C C . GLN A 1 204 ? -2.262 -16.688 -13.211 1 98.69 204 GLN A C 1
ATOM 1524 O O . GLN A 1 204 ? -3.127 -16.375 -12.391 1 98.69 204 GLN A O 1
ATOM 1529 N N . PHE A 1 205 ? -1.017 -16.25 -13.148 1 98.12 205 PHE A N 1
ATOM 1530 C CA . PHE A 1 205 ? -0.581 -15.273 -12.164 1 98.12 205 PHE A CA 1
ATOM 1531 C C . PHE A 1 205 ? -0.115 -13.992 -12.844 1 98.12 205 PHE A C 1
ATOM 1533 O O . PHE A 1 205 ? 0.769 -14.023 -13.703 1 98.12 205 PHE A O 1
ATOM 1540 N N . VAL A 1 206 ? -0.733 -12.867 -12.539 1 98.19 206 VAL A N 1
ATOM 1541 C CA . VAL A 1 206 ? -0.294 -11.531 -12.938 1 98.19 206 VAL A CA 1
ATOM 1542 C C . VAL A 1 206 ? -0.252 -10.617 -11.719 1 98.19 206 VAL A C 1
ATOM 1544 O O . VAL A 1 206 ? -1.176 -10.617 -10.898 1 98.19 206 VAL A O 1
ATOM 1547 N N . PHE A 1 207 ? 0.805 -9.867 -11.602 1 97.12 207 PHE A N 1
ATOM 1548 C CA . PHE A 1 207 ? 0.903 -8.891 -10.523 1 97.12 207 PHE A CA 1
ATOM 1549 C C . PHE A 1 207 ? -0.217 -7.863 -10.617 1 97.12 207 PHE A C 1
ATOM 1551 O O . PHE A 1 207 ? -0.472 -7.312 -11.688 1 97.12 207 PHE A O 1
ATOM 1558 N N . SER A 1 208 ? -0.858 -7.578 -9.445 1 97.75 208 SER A N 1
ATOM 1559 C CA . SER A 1 208 ? -1.893 -6.551 -9.445 1 97.75 208 SER A CA 1
ATOM 1560 C C . SER A 1 208 ? -1.337 -5.207 -9.906 1 97.75 208 SER A C 1
ATOM 1562 O O . SER A 1 208 ? -2.045 -4.418 -10.539 1 97.75 208 SER A O 1
ATOM 1564 N N . GLU A 1 209 ? -0.085 -4.953 -9.633 1 96.38 209 GLU A N 1
ATOM 1565 C CA . GLU A 1 209 ? 0.582 -3.723 -10.047 1 96.38 209 GLU A CA 1
ATOM 1566 C C . GLU A 1 209 ? 0.604 -3.588 -11.57 1 96.38 209 GLU A C 1
ATOM 1568 O O . GLU A 1 209 ? 0.518 -2.48 -12.102 1 96.38 209 GLU A O 1
ATOM 1573 N N . ASP A 1 210 ? 0.715 -4.715 -12.258 1 96.94 210 ASP A N 1
ATOM 1574 C CA . ASP A 1 210 ? 0.738 -4.73 -13.711 1 96.94 210 ASP A CA 1
ATOM 1575 C C . ASP A 1 210 ? -0.672 -4.613 -14.289 1 96.94 210 ASP A C 1
ATOM 1577 O O . ASP A 1 210 ? -0.853 -4.141 -15.414 1 96.94 210 ASP A O 1
ATOM 1581 N N . ILE A 1 211 ? -1.642 -5.094 -13.531 1 98 211 ILE A N 1
ATOM 1582 C CA . ILE A 1 211 ? -3.031 -5.012 -13.961 1 98 211 ILE A CA 1
ATOM 1583 C C . ILE A 1 211 ? -3.549 -3.588 -13.781 1 98 211 ILE A C 1
ATOM 1585 O O . ILE A 1 211 ? -4.168 -3.023 -14.68 1 98 211 ILE A O 1
ATOM 1589 N N . LEU A 1 212 ? -3.215 -3.006 -12.594 1 97.62 212 LEU A N 1
ATOM 1590 C CA . LEU A 1 212 ? -3.783 -1.729 -12.172 1 97.62 212 LEU A CA 1
ATOM 1591 C C . LEU A 1 212 ? -2.924 -0.565 -12.648 1 97.62 212 LEU A C 1
ATOM 1593 O O . LEU A 1 212 ? -3.422 0.549 -12.828 1 97.62 212 LEU A O 1
ATOM 1597 N N . GLY A 1 213 ? -1.645 -0.81 -12.914 1 96.62 213 GLY A N 1
ATOM 1598 C CA . GLY A 1 213 ? -0.745 0.245 -13.352 1 96.62 213 GLY A CA 1
ATOM 1599 C C . GLY A 1 213 ? -0.373 1.211 -12.242 1 96.62 213 GLY A C 1
ATOM 1600 O O . GLY A 1 213 ? -0.495 2.428 -12.406 1 96.62 213 GLY A O 1
ATOM 1601 N N . THR A 1 214 ? 0.161 0.663 -11.133 1 94.44 214 THR A N 1
ATOM 1602 C CA . THR A 1 214 ? 0.53 1.499 -10 1 94.44 214 THR A CA 1
ATOM 1603 C C . THR A 1 214 ? 2.023 1.812 -10.016 1 94.44 214 THR A C 1
ATOM 1605 O O . THR A 1 214 ? 2.586 2.248 -9.008 1 94.44 214 THR A O 1
ATOM 1608 N N . HIS A 1 215 ? 2.713 1.493 -11.062 1 88.38 215 HIS A N 1
ATOM 1609 C CA . HIS A 1 215 ? 4.129 1.808 -11.234 1 88.38 215 HIS A CA 1
ATOM 1610 C C . HIS A 1 215 ? 4.395 2.377 -12.625 1 88.38 215 HIS A C 1
ATOM 1612 O O . HIS A 1 215 ? 3.518 2.357 -13.492 1 88.38 215 HIS A O 1
ATOM 1618 N N . ASP A 1 216 ? 5.574 2.996 -12.75 1 82.5 216 ASP A N 1
ATOM 1619 C CA . ASP A 1 216 ? 5.906 3.602 -14.031 1 82.5 216 ASP A CA 1
ATOM 1620 C C . ASP A 1 216 ? 7.086 2.887 -14.688 1 82.5 216 ASP A C 1
ATOM 1622 O O . ASP A 1 216 ? 7.773 3.459 -15.539 1 82.5 216 ASP A O 1
ATOM 1626 N N . GLY A 1 217 ? 7.289 1.701 -14.359 1 86.38 217 GLY A N 1
ATOM 1627 C CA . GLY A 1 217 ? 8.414 0.956 -14.891 1 86.38 217 GLY A CA 1
ATOM 1628 C C . GLY A 1 217 ? 8.047 0.081 -16.078 1 86.38 217 GLY A C 1
ATOM 1629 O O . GLY A 1 217 ? 7.086 0.367 -16.781 1 86.38 217 GLY A O 1
ATOM 1630 N N . HIS A 1 218 ? 8.875 -0.969 -16.281 1 89.19 218 HIS A N 1
ATOM 1631 C CA . HIS A 1 218 ? 8.742 -1.908 -17.375 1 89.19 218 HIS A CA 1
ATOM 1632 C C . HIS A 1 218 ? 7.656 -2.938 -17.109 1 89.19 218 HIS A C 1
ATOM 1634 O O . HIS A 1 218 ? 7.547 -3.445 -15.984 1 89.19 218 HIS A O 1
ATOM 1640 N N . TYR A 1 219 ? 6.844 -3.193 -18.172 1 92.31 219 TYR A N 1
ATOM 1641 C CA . TYR A 1 219 ? 5.859 -4.27 -18.125 1 92.31 219 TYR A CA 1
ATOM 1642 C C . TYR A 1 219 ? 6.363 -5.496 -18.875 1 92.31 219 TYR A C 1
ATOM 1644 O O . TYR A 1 219 ? 6.703 -5.414 -20.062 1 92.31 219 TYR A O 1
ATOM 1652 N N . PRO A 1 220 ? 6.387 -6.594 -18.203 1 92.62 220 PRO A N 1
ATOM 1653 C CA . PRO A 1 220 ? 6.82 -7.805 -18.906 1 92.62 220 PRO A CA 1
ATOM 1654 C C . PRO A 1 220 ? 5.832 -8.25 -19.984 1 92.62 220 PRO A C 1
ATOM 1656 O O . PRO A 1 220 ? 4.711 -7.73 -20.047 1 92.62 220 PRO A O 1
ATOM 1659 N N . ARG A 1 221 ? 6.273 -9.18 -20.812 1 91.44 221 ARG A N 1
ATOM 1660 C CA . ARG A 1 221 ? 5.484 -9.68 -21.922 1 91.44 221 ARG A CA 1
ATOM 1661 C C . ARG A 1 221 ? 4.148 -10.242 -21.453 1 91.44 221 ARG A C 1
ATOM 1663 O O . ARG A 1 221 ? 3.129 -10.086 -22.125 1 91.44 221 ARG A O 1
ATOM 1670 N N . HIS A 1 222 ? 4.113 -10.82 -20.312 1 93.38 222 HIS A N 1
ATOM 1671 C CA . HIS A 1 222 ? 2.918 -11.5 -19.828 1 93.38 222 HIS A CA 1
ATOM 1672 C C . HIS A 1 222 ? 2.051 -10.57 -18.984 1 93.38 222 HIS A C 1
ATOM 1674 O O . HIS A 1 222 ? 1.089 -11.008 -18.359 1 93.38 222 HIS A O 1
ATOM 1680 N N . ALA A 1 223 ? 2.385 -9.266 -18.984 1 93 223 ALA A N 1
ATOM 1681 C CA . ALA A 1 223 ? 1.588 -8.312 -18.219 1 93 223 ALA A CA 1
ATOM 1682 C C . ALA A 1 223 ? 0.179 -8.188 -18.781 1 93 223 ALA A C 1
ATOM 1684 O O . ALA A 1 223 ? -0.016 -8.297 -20 1 93 223 ALA A O 1
ATOM 1685 N N . TYR A 1 224 ? -0.786 -8.109 -17.953 1 94.44 224 TYR A N 1
ATOM 1686 C CA . TYR A 1 224 ? -2.17 -7.758 -18.25 1 94.44 224 TYR A CA 1
ATOM 1687 C C . TYR A 1 224 ? -2.479 -6.328 -17.828 1 94.44 224 TYR A C 1
ATOM 1689 O O . TYR A 1 224 ? -2.854 -6.086 -16.672 1 94.44 224 TYR A O 1
ATOM 1697 N N . ARG A 1 225 ? -2.33 -5.363 -18.688 1 90.88 225 ARG A N 1
ATOM 1698 C CA . ARG A 1 225 ? -2.473 -3.953 -18.344 1 90.88 225 ARG A CA 1
ATOM 1699 C C . ARG A 1 225 ? -3.887 -3.459 -18.641 1 90.88 225 ARG A C 1
ATOM 1701 O O . ARG A 1 225 ? -4.344 -3.504 -19.781 1 90.88 225 ARG A O 1
ATOM 1708 N N . LYS A 1 226 ? -4.48 -3.025 -17.641 1 92 226 LYS A N 1
ATOM 1709 C CA . LYS A 1 226 ? -5.859 -2.574 -17.828 1 92 226 LYS A CA 1
ATOM 1710 C C . LYS A 1 226 ? -6.008 -1.103 -17.438 1 92 226 LYS A C 1
ATOM 1712 O O . LYS A 1 226 ? -6.742 -0.359 -18.094 1 92 226 LYS A O 1
ATOM 1717 N N . LEU A 1 227 ? -5.371 -0.716 -16.328 1 94.31 227 LEU A N 1
ATOM 1718 C CA . LEU A 1 227 ? -5.457 0.653 -15.836 1 94.31 227 LEU A CA 1
ATOM 1719 C C . LEU A 1 227 ? -4.078 1.298 -15.766 1 94.31 227 LEU A C 1
ATOM 1721 O O . LEU A 1 227 ? -3.061 0.608 -15.867 1 94.31 227 LEU A O 1
ATOM 1725 N N . ASP A 1 228 ? -4.078 2.598 -15.703 1 95.62 228 ASP A N 1
ATOM 1726 C CA . ASP A 1 228 ? -2.895 3.4 -15.406 1 95.62 228 ASP A CA 1
ATOM 1727 C C . ASP A 1 228 ? -3.131 4.305 -14.203 1 95.62 228 ASP A C 1
ATOM 1729 O O . ASP A 1 228 ? -3.188 5.527 -14.336 1 95.62 228 ASP A O 1
ATOM 1733 N N . ILE A 1 229 ? -3.178 3.67 -13.078 1 96.31 229 ILE A N 1
ATOM 1734 C CA . ILE A 1 229 ? -3.529 4.363 -11.844 1 96.31 229 ILE A CA 1
ATOM 1735 C C . ILE A 1 229 ? -2.459 5.398 -11.508 1 96.31 229 ILE A C 1
ATOM 1737 O O . ILE A 1 229 ? -2.766 6.469 -10.977 1 96.31 229 ILE A O 1
ATOM 1741 N N . MET A 1 230 ? -1.208 5.066 -11.867 1 95.81 230 MET A N 1
ATOM 1742 C CA . MET A 1 230 ? -0.114 5.984 -11.562 1 95.81 230 MET A CA 1
ATOM 1743 C C . MET A 1 230 ? -0.353 7.348 -12.203 1 95.81 230 MET A C 1
ATOM 1745 O O . MET A 1 230 ? -0.38 8.367 -11.516 1 95.81 230 MET A O 1
ATOM 1749 N N . SER A 1 231 ? -0.605 7.395 -13.484 1 95.94 231 SER A N 1
ATOM 1750 C CA . SER A 1 231 ? -0.817 8.648 -14.195 1 95.94 231 SER A CA 1
ATOM 1751 C C . SER A 1 231 ? -2.068 9.367 -13.703 1 95.94 231 SER A C 1
ATOM 1753 O O . SER A 1 231 ? -2.062 10.586 -13.523 1 95.94 231 SER A O 1
ATOM 1755 N N . LYS A 1 232 ? -3.1 8.594 -13.461 1 96.38 232 LYS A N 1
ATOM 1756 C CA . LYS A 1 232 ? -4.348 9.18 -12.977 1 96.38 232 LYS A CA 1
ATOM 1757 C C . LYS A 1 232 ? -4.168 9.789 -11.594 1 96.38 232 LYS A C 1
ATOM 1759 O O . LYS A 1 232 ? -4.75 10.836 -11.289 1 96.38 232 LYS A O 1
ATOM 1764 N N . SER A 1 233 ? -3.418 9.125 -10.781 1 97.25 233 SER A N 1
ATOM 1765 C CA . SER A 1 233 ? -3.162 9.617 -9.43 1 97.25 233 SER A CA 1
ATOM 1766 C C . SER A 1 233 ? -2.35 10.906 -9.461 1 97.25 233 SER A C 1
ATOM 1768 O O . SER A 1 233 ? -2.641 11.852 -8.719 1 97.25 233 SER A O 1
ATOM 1770 N N . ILE A 1 234 ? -1.322 10.961 -10.312 1 97.44 234 ILE A N 1
ATOM 1771 C CA . ILE A 1 234 ? -0.517 12.172 -10.445 1 97.44 234 ILE A CA 1
ATOM 1772 C C . ILE A 1 234 ? -1.405 13.336 -10.867 1 97.44 234 ILE A C 1
ATOM 1774 O O . ILE A 1 234 ? -1.332 14.422 -10.289 1 97.44 234 ILE A O 1
ATOM 1778 N N . GLU A 1 235 ? -2.248 13.062 -11.828 1 97.62 235 GLU A N 1
ATOM 1779 C CA . GLU A 1 235 ? -3.148 14.102 -12.312 1 97.62 235 GLU A CA 1
ATOM 1780 C C . GLU A 1 235 ? -4.07 14.602 -11.203 1 97.62 235 GLU A C 1
ATOM 1782 O O . GLU A 1 235 ? -4.234 15.805 -11.023 1 97.62 235 GLU A O 1
ATOM 1787 N N . ALA A 1 236 ? -4.66 13.688 -10.453 1 98.12 236 ALA A N 1
ATOM 1788 C CA . ALA A 1 236 ? -5.586 14.039 -9.383 1 98.12 236 ALA A CA 1
ATOM 1789 C C . ALA A 1 236 ? -4.883 14.836 -8.289 1 98.12 236 ALA A C 1
ATOM 1791 O O . ALA A 1 236 ? -5.414 15.836 -7.797 1 98.12 236 ALA A O 1
ATOM 1792 N N . LEU A 1 237 ? -3.74 14.43 -7.922 1 98.44 237 LEU A N 1
ATOM 1793 C CA . LEU A 1 237 ? -2.975 15.109 -6.883 1 98.44 237 LEU A CA 1
ATOM 1794 C C . LEU A 1 237 ? -2.492 16.469 -7.367 1 98.44 237 LEU A C 1
ATOM 1796 O O . LEU A 1 237 ? -2.414 17.422 -6.586 1 98.44 237 LEU A O 1
ATOM 1800 N N . CYS A 1 238 ? -2.152 16.562 -8.672 1 98.38 238 CYS A N 1
ATOM 1801 C CA . CYS A 1 238 ? -1.812 17.859 -9.258 1 98.38 238 CYS A CA 1
ATOM 1802 C C . CYS A 1 238 ? -2.986 18.828 -9.172 1 98.38 238 CYS A C 1
ATOM 1804 O O . CYS A 1 238 ? -2.803 20 -8.844 1 98.38 238 CYS A O 1
ATOM 1806 N N . GLN A 1 239 ? -4.105 18.312 -9.484 1 98.44 239 GLN A N 1
ATOM 1807 C CA . GLN A 1 239 ? -5.293 19.156 -9.383 1 98.44 239 GLN A CA 1
ATOM 1808 C C . GLN A 1 239 ? -5.5 19.641 -7.949 1 98.44 239 GLN A C 1
ATOM 1810 O O . GLN A 1 239 ? -5.797 20.812 -7.723 1 98.44 239 GLN A O 1
ATOM 1815 N N . TYR A 1 240 ? -5.383 18.734 -6.992 1 98.56 240 TYR A N 1
ATOM 1816 C CA . TYR A 1 240 ? -5.473 19.109 -5.586 1 98.56 240 TYR A CA 1
ATOM 1817 C C . TYR A 1 240 ? -4.453 20.188 -5.242 1 98.56 240 TYR A C 1
ATOM 1819 O O . TYR A 1 240 ? -4.805 21.219 -4.66 1 98.56 240 TYR A O 1
ATOM 1827 N N . THR A 1 241 ? -3.205 19.953 -5.598 1 98.44 241 THR A N 1
ATOM 1828 C CA . THR A 1 241 ? -2.123 20.891 -5.328 1 98.44 241 THR A CA 1
ATOM 1829 C C . THR A 1 241 ? -2.434 22.266 -5.93 1 98.44 241 THR A C 1
ATOM 1831 O O . THR A 1 241 ? -2.354 23.281 -5.242 1 98.44 241 THR A O 1
ATOM 1834 N N . ASN A 1 242 ? -2.85 22.266 -7.156 1 98.25 242 ASN A N 1
ATOM 1835 C CA . ASN A 1 242 ? -3.162 23.516 -7.848 1 98.25 242 ASN A CA 1
ATOM 1836 C C . ASN A 1 242 ? -4.336 24.234 -7.195 1 98.25 242 ASN A C 1
ATOM 1838 O O . ASN A 1 242 ? -4.316 25.469 -7.055 1 98.25 242 ASN A O 1
ATOM 1842 N N . ASP A 1 243 ? -5.32 23.438 -6.852 1 98.44 243 ASP A N 1
ATOM 1843 C CA . ASP A 1 243 ? -6.508 24.047 -6.25 1 98.44 243 ASP A CA 1
ATOM 1844 C C . ASP A 1 243 ? -6.18 24.672 -4.895 1 98.44 243 ASP A C 1
ATOM 1846 O O . ASP A 1 243 ? -6.734 25.703 -4.535 1 98.44 243 ASP A O 1
ATOM 1850 N N . VAL A 1 244 ? -5.309 24.062 -4.109 1 98.31 244 VAL A N 1
ATOM 1851 C CA . VAL A 1 244 ? -4.883 24.625 -2.834 1 98.31 244 VAL A CA 1
ATOM 1852 C C . VAL A 1 244 ? -4.074 25.906 -3.076 1 98.31 244 VAL A C 1
ATOM 1854 O O . VAL A 1 244 ? -4.332 26.938 -2.457 1 98.31 244 VAL A O 1
ATOM 1857 N N . LEU A 1 245 ? -3.145 25.891 -4.016 1 97.94 245 LEU A N 1
ATOM 1858 C CA . LEU A 1 245 ? -2.236 27 -4.281 1 97.94 245 LEU A CA 1
ATOM 1859 C C . LEU A 1 245 ? -2.996 28.203 -4.828 1 97.94 245 LEU A C 1
ATOM 1861 O O . LEU A 1 245 ? -2.668 29.344 -4.508 1 97.94 245 LEU A O 1
ATOM 1865 N N . LYS A 1 246 ? -4.039 27.922 -5.574 1 97.25 246 LYS A N 1
ATOM 1866 C CA . LYS A 1 246 ? -4.789 29 -6.211 1 97.25 246 LYS A CA 1
ATOM 1867 C C . LYS A 1 246 ? -5.969 29.438 -5.348 1 97.25 246 LYS A C 1
ATOM 1869 O O . LYS A 1 246 ? -6.695 30.375 -5.699 1 97.25 246 LYS A O 1
ATOM 1874 N N . GLY A 1 247 ? -6.203 28.703 -4.285 1 96.25 247 GLY A N 1
ATOM 1875 C CA . GLY A 1 247 ? -7.281 29.062 -3.375 1 96.25 247 GLY A CA 1
ATOM 1876 C C . GLY A 1 247 ? -8.633 28.531 -3.82 1 96.25 247 GLY A C 1
ATOM 1877 O O . GLY A 1 247 ? -9.672 29 -3.342 1 96.25 247 GLY A O 1
ATOM 1878 N N . ALA A 1 248 ? -8.602 27.562 -4.746 1 97.25 248 ALA A N 1
ATOM 1879 C CA . ALA A 1 248 ? -9.836 26.953 -5.227 1 97.25 248 ALA A CA 1
ATOM 1880 C C . ALA A 1 248 ? -10.336 25.875 -4.262 1 97.25 248 ALA A C 1
ATOM 1882 O O . ALA A 1 248 ? -11.508 25.484 -4.309 1 97.25 248 ALA A O 1
ATOM 1883 N N . TYR A 1 249 ? -9.547 25.406 -3.432 1 97.38 249 TYR A N 1
ATOM 1884 C CA . TYR A 1 249 ? -9.852 24.516 -2.328 1 97.38 249 TYR A CA 1
ATOM 1885 C C . TYR A 1 249 ? -9.188 24.984 -1.037 1 97.38 249 TYR A C 1
ATOM 1887 O O . TYR A 1 249 ? -8.055 25.453 -1.053 1 97.38 249 TYR A O 1
ATOM 1895 N N . PRO A 1 250 ? -9.891 24.828 0.094 1 97.44 250 PRO A N 1
ATOM 1896 C CA . PRO A 1 250 ? -11.266 24.344 0.271 1 97.44 250 PRO A CA 1
ATOM 1897 C C . PRO A 1 250 ? -12.305 25.391 -0.157 1 97.44 250 PRO A C 1
ATOM 1899 O O . PRO A 1 250 ? -11.992 26.578 -0.272 1 97.44 250 PRO A O 1
ATOM 1902 N N . THR A 1 251 ? -13.484 24.922 -0.473 1 94.94 251 THR A N 1
ATOM 1903 C CA . THR A 1 251 ? -14.641 25.781 -0.732 1 94.94 251 THR A CA 1
ATOM 1904 C C . THR A 1 251 ? -15.477 25.969 0.533 1 94.94 251 THR A C 1
ATOM 1906 O O . THR A 1 251 ? -15.203 25.328 1.556 1 94.94 251 THR A O 1
ATOM 1909 N N . PRO A 1 252 ? -16.453 26.844 0.479 1 93.38 252 PRO A N 1
ATOM 1910 C CA . PRO A 1 252 ? -17.297 27.062 1.659 1 93.38 252 PRO A CA 1
ATOM 1911 C C . PRO A 1 252 ? -17.969 25.766 2.141 1 93.38 252 PRO A C 1
ATOM 1913 O O . PRO A 1 252 ? -18.219 25.609 3.338 1 93.38 252 PRO A O 1
ATOM 1916 N N . LYS A 1 253 ? -18.25 24.828 1.271 1 93.25 253 LYS A N 1
ATOM 1917 C CA . LYS A 1 253 ? -18.891 23.562 1.639 1 93.25 253 LYS A CA 1
ATOM 1918 C C . LYS A 1 253 ? -17.984 22.734 2.547 1 93.25 253 LYS A C 1
ATOM 1920 O O . LYS A 1 253 ? -18.469 21.859 3.273 1 93.25 253 LYS A O 1
ATOM 1925 N N . HIS A 1 254 ? -16.688 23.016 2.529 1 94.94 254 HIS A N 1
ATOM 1926 C CA . HIS A 1 254 ? -15.719 22.25 3.303 1 94.94 254 HIS A CA 1
ATOM 1927 C C . HIS A 1 254 ? -15.438 22.922 4.645 1 94.94 254 HIS A C 1
ATOM 1929 O O . HIS A 1 254 ? -14.609 22.438 5.422 1 94.94 254 HIS A O 1
ATOM 1935 N N . SER A 1 255 ? -16.125 24.016 4.977 1 94.25 255 SER A N 1
ATOM 1936 C CA . SER A 1 255 ? -15.758 24.812 6.145 1 94.25 255 SER A CA 1
ATOM 1937 C C . SER A 1 255 ? -16.844 24.75 7.215 1 94.25 255 SER A C 1
ATOM 1939 O O . SER A 1 255 ? -18.031 24.688 6.895 1 94.25 255 SER A O 1
ATOM 1941 N N . ILE A 1 256 ? -16.391 24.781 8.391 1 96.62 256 ILE A N 1
ATOM 1942 C CA . ILE A 1 256 ? -17.281 24.812 9.555 1 96.62 256 ILE A CA 1
ATOM 1943 C C . ILE A 1 256 ? -17.531 26.266 9.961 1 96.62 256 ILE A C 1
ATOM 1945 O O . ILE A 1 256 ? -16.625 27.094 9.93 1 96.62 256 ILE A O 1
ATOM 1949 N N . GLN A 1 257 ? -18.781 26.531 10.391 1 95.88 257 GLN A N 1
ATOM 1950 C CA . GLN A 1 257 ? -19.156 27.891 10.75 1 95.88 257 GLN A CA 1
ATOM 1951 C C . GLN A 1 257 ? -19.344 28.016 12.266 1 95.88 257 GLN A C 1
ATOM 1953 O O . GLN A 1 257 ? -19.516 27.016 12.961 1 95.88 257 GLN A O 1
ATOM 1958 N N . ILE A 1 258 ? -19.281 29.25 12.75 1 97.12 258 ILE A N 1
ATOM 1959 C CA . ILE A 1 258 ? -19.562 29.594 14.141 1 97.12 258 ILE A CA 1
ATOM 1960 C C . ILE A 1 258 ? -20.594 30.719 14.188 1 97.12 258 ILE A C 1
ATOM 1962 O O . ILE A 1 258 ? -20.641 31.578 13.305 1 97.12 258 ILE A O 1
ATOM 1966 N N . GLN A 1 259 ? -21.453 30.672 15.25 1 97.56 259 GLN A N 1
ATOM 1967 C CA . GLN A 1 259 ? -22.422 31.75 15.438 1 97.56 259 GLN A CA 1
ATOM 1968 C C . GLN A 1 259 ? -21.719 33.062 15.711 1 97.56 259 GLN A C 1
ATOM 1970 O O . GLN A 1 259 ? -20.703 33.125 16.406 1 97.56 259 GLN A O 1
ATOM 1975 N N . ASP A 1 260 ? -22.297 34.125 15.227 1 97.62 260 ASP A N 1
ATOM 1976 C CA . ASP A 1 260 ? -21.672 35.438 15.312 1 97.62 260 ASP A CA 1
ATOM 1977 C C . ASP A 1 260 ? -21.438 35.844 16.766 1 97.62 260 ASP A C 1
ATOM 1979 O O . ASP A 1 260 ? -20.406 36.406 17.094 1 97.62 260 ASP A O 1
ATOM 1983 N N . ASP A 1 261 ? -22.375 35.594 17.547 1 97.94 261 ASP A N 1
ATOM 1984 C CA . ASP A 1 261 ? -22.266 36 18.953 1 97.94 261 ASP A CA 1
ATOM 1985 C C . ASP A 1 261 ? -21.109 35.25 19.625 1 97.94 261 ASP A C 1
ATOM 1987 O O . ASP A 1 261 ? -20.359 35.875 20.391 1 97.94 261 ASP A O 1
ATOM 1991 N N . GLU A 1 262 ? -21 34 19.344 1 97.94 262 GLU A N 1
ATOM 1992 C CA . GLU A 1 262 ? -19.906 33.219 19.906 1 97.94 262 GLU A CA 1
ATOM 1993 C C . GLU A 1 262 ? -18.562 33.719 19.375 1 97.94 262 GLU A C 1
ATOM 1995 O O . GLU A 1 262 ? -17.578 33.75 20.125 1 97.94 262 GLU A O 1
ATOM 2000 N N . PHE A 1 263 ? -18.484 34.062 18.141 1 98.12 263 PHE A N 1
ATOM 2001 C CA . PHE A 1 263 ? -17.266 34.594 17.547 1 98.12 263 PHE A CA 1
ATOM 2002 C C . PHE A 1 263 ? -16.828 35.875 18.219 1 98.12 263 PHE A C 1
ATOM 2004 O O . PHE A 1 263 ? -15.656 36.062 18.531 1 98.12 263 PHE A O 1
ATOM 2011 N N . GLU A 1 264 ? -17.812 36.75 18.422 1 98 264 GLU A N 1
ATOM 2012 C CA . GLU A 1 264 ? -17.516 38.031 19.047 1 98 264 GLU A CA 1
ATOM 2013 C C . GLU A 1 264 ? -17 37.844 20.469 1 98 264 GLU A C 1
ATOM 2015 O O . GLU A 1 264 ? -16.062 38.531 20.891 1 98 264 GLU A O 1
ATOM 2020 N N . LYS A 1 265 ? -17.609 36.969 21.172 1 98 265 LYS A N 1
ATOM 2021 C CA . LYS A 1 265 ? -17.141 36.656 22.516 1 98 265 LYS A CA 1
ATOM 2022 C C . LYS A 1 265 ? -15.711 36.125 22.5 1 98 265 LYS A C 1
ATOM 2024 O O . LYS A 1 265 ? -14.891 36.5 23.328 1 98 265 LYS A O 1
ATOM 2029 N N . PHE A 1 266 ? -15.383 35.25 21.625 1 98 266 PHE A N 1
ATOM 2030 C CA . PHE A 1 266 ? -14.047 34.688 21.453 1 98 266 PHE A CA 1
ATOM 2031 C C . PHE A 1 266 ? -13.039 35.812 21.188 1 98 266 PHE A C 1
ATOM 2033 O O . PHE A 1 266 ? -11.984 35.875 21.828 1 98 266 PHE A O 1
ATOM 2040 N N . MET A 1 267 ? -13.344 36.719 20.219 1 97.62 267 MET A N 1
ATOM 2041 C CA . MET A 1 267 ? -12.445 37.812 19.875 1 97.62 267 MET A CA 1
ATOM 2042 C C . MET A 1 267 ? -12.148 38.688 21.109 1 97.62 267 MET A C 1
ATOM 2044 O O . MET A 1 267 ? -11.008 39.125 21.297 1 97.62 267 MET A O 1
ATOM 2048 N N . ALA A 1 268 ? -13.172 38.875 21.922 1 97.44 268 ALA A N 1
ATOM 2049 C CA . ALA A 1 268 ? -13 39.656 23.156 1 97.44 268 ALA A CA 1
ATOM 2050 C C . ALA A 1 268 ? -12.039 38.969 24.109 1 97.44 268 ALA A C 1
ATOM 2052 O O . ALA A 1 268 ? -11.234 39.625 24.781 1 97.44 268 ALA A O 1
ATOM 2053 N N . MET A 1 269 ? -12.102 37.656 24.172 1 96.94 269 MET A N 1
ATOM 2054 C CA . MET A 1 269 ? -11.289 36.875 25.094 1 96.94 269 MET A CA 1
ATOM 2055 C C . MET A 1 269 ? -9.812 36.906 24.703 1 96.94 269 MET A C 1
ATOM 2057 O O . MET A 1 269 ? -8.938 36.906 25.562 1 96.94 269 MET A O 1
ATOM 2061 N N . ILE A 1 270 ? -9.508 36.938 23.406 1 94.62 270 ILE A N 1
ATOM 2062 C CA . ILE A 1 270 ? -8.117 36.781 23 1 94.62 270 ILE A CA 1
ATOM 2063 C C . ILE A 1 270 ? -7.488 38.156 22.781 1 94.62 270 ILE A C 1
ATOM 2065 O O . ILE A 1 270 ? -6.273 38.281 22.609 1 94.62 270 ILE A O 1
ATOM 2069 N N . ASN A 1 271 ? -8.266 39.25 22.703 1 92.62 271 ASN A N 1
ATOM 2070 C CA . ASN A 1 271 ? -7.75 40.625 22.594 1 92.62 271 ASN A CA 1
ATOM 2071 C C . ASN A 1 271 ? -7.469 41.219 23.969 1 92.62 271 ASN A C 1
ATOM 2073 O O . ASN A 1 271 ? -6.883 42.312 24.078 1 92.62 271 ASN A O 1
ATOM 2077 N N . GLU A 1 272 ? -7.91 40.688 25 1 81.56 272 GLU A N 1
ATOM 2078 C CA . GLU A 1 272 ? -7.594 41.125 26.344 1 81.56 272 GLU A CA 1
ATOM 2079 C C . GLU A 1 272 ? -6.188 40.719 26.75 1 81.56 272 GLU A C 1
ATOM 2081 O O . GLU A 1 272 ? -5.719 39.625 26.344 1 81.56 272 GLU A O 1
ATOM 2086 N N . MET B 1 1 ? 5.652 18.75 -34.656 1 23.97 1 MET B N 1
ATOM 2087 C CA . MET B 1 1 ? 5.086 19.344 -33.438 1 23.97 1 MET B CA 1
ATOM 2088 C C . MET B 1 1 ? 5.711 18.734 -32.188 1 23.97 1 MET B C 1
ATOM 2090 O O . MET B 1 1 ? 5.621 17.516 -31.984 1 23.97 1 MET B O 1
ATOM 2094 N N . SER B 1 2 ? 6.84 19.312 -31.625 1 27.03 2 SER B N 1
ATOM 2095 C CA . SER B 1 2 ? 7.812 18.828 -30.641 1 27.03 2 SER B CA 1
ATOM 2096 C C . SER B 1 2 ? 7.156 18.578 -29.297 1 27.03 2 SER B C 1
ATOM 2098 O O . SER B 1 2 ? 6.594 19.484 -28.688 1 27.03 2 SER B O 1
ATOM 2100 N N . SER B 1 3 ? 6.473 17.484 -29.078 1 29.98 3 SER B N 1
ATOM 2101 C CA . SER B 1 3 ? 5.727 17.078 -27.891 1 29.98 3 SER B CA 1
ATOM 2102 C C . SER B 1 3 ? 6.555 17.266 -26.625 1 29.98 3 SER B C 1
ATOM 2104 O O . SER B 1 3 ? 7.531 16.547 -26.406 1 29.98 3 SER B O 1
ATOM 2106 N N . THR B 1 4 ? 6.855 18.531 -26.234 1 30.64 4 THR B N 1
ATOM 2107 C CA . THR B 1 4 ? 7.68 18.953 -25.109 1 30.64 4 THR B CA 1
ATOM 2108 C C . THR B 1 4 ? 7.258 18.234 -23.828 1 30.64 4 THR B C 1
ATOM 2110 O O . THR B 1 4 ? 6.129 18.406 -23.359 1 30.64 4 THR B O 1
ATOM 2113 N N . THR B 1 5 ? 7.719 17.062 -23.594 1 34.09 5 THR B N 1
ATOM 2114 C CA . THR B 1 5 ? 7.59 16.359 -22.312 1 34.09 5 THR B CA 1
ATOM 2115 C C . THR B 1 5 ? 7.801 17.312 -21.141 1 34.09 5 THR B C 1
ATOM 2117 O O . THR B 1 5 ? 8.844 17.969 -21.047 1 34.09 5 THR B O 1
ATOM 2120 N N . PRO B 1 6 ? 6.734 17.906 -20.594 1 36.62 6 PRO B N 1
ATOM 2121 C CA . PRO B 1 6 ? 7.043 18.859 -19.531 1 36.62 6 PRO B CA 1
ATOM 2122 C C . PRO B 1 6 ? 8.234 18.422 -18.672 1 36.62 6 PRO B C 1
ATOM 2124 O O . PRO B 1 6 ? 8.375 17.234 -18.375 1 36.62 6 PRO B O 1
ATOM 2127 N N . LEU B 1 7 ? 9.398 19 -18.875 1 37.28 7 LEU B N 1
ATOM 2128 C CA . LEU B 1 7 ? 10.594 18.859 -18.047 1 37.28 7 LEU B CA 1
ATOM 2129 C C . LEU B 1 7 ? 10.227 18.75 -16.578 1 37.28 7 LEU B C 1
ATOM 2131 O O . LEU B 1 7 ? 9.602 19.656 -16.016 1 37.28 7 LEU B O 1
ATOM 2135 N N . GLN B 1 8 ? 9.766 17.656 -16.078 1 42.78 8 GLN B N 1
ATOM 2136 C CA . GLN B 1 8 ? 9.609 17.453 -14.641 1 42.78 8 GLN B CA 1
ATOM 2137 C C . GLN B 1 8 ? 10.766 18.094 -13.867 1 42.78 8 GLN B C 1
ATOM 2139 O O . GLN B 1 8 ? 11.898 17.625 -13.938 1 42.78 8 GLN B O 1
ATOM 2144 N N . VAL B 1 9 ? 10.969 19.266 -13.93 1 43.22 9 VAL B N 1
ATOM 2145 C CA . VAL B 1 9 ? 11.992 19.953 -13.148 1 43.22 9 VAL B CA 1
ATOM 2146 C C . VAL B 1 9 ? 12.078 19.328 -11.758 1 43.22 9 VAL B C 1
ATOM 2148 O O . VAL B 1 9 ? 11.086 19.266 -11.031 1 43.22 9 VAL B O 1
ATOM 2151 N N . GLN B 1 10 ? 13 18.391 -11.477 1 57.03 10 GLN B N 1
ATOM 2152 C CA . GLN B 1 10 ? 13.328 17.812 -10.188 1 57.03 10 GLN B CA 1
ATOM 2153 C C . GLN B 1 10 ? 13.281 18.859 -9.07 1 57.03 10 GLN B C 1
ATOM 2155 O O . GLN B 1 10 ? 14.055 19.812 -9.086 1 57.03 10 GLN B O 1
ATOM 2160 N N . ARG B 1 11 ? 12.156 19.062 -8.406 1 65 11 ARG B N 1
ATOM 2161 C CA . ARG B 1 11 ? 12.023 20.016 -7.305 1 65 11 ARG B CA 1
ATOM 2162 C C . ARG B 1 11 ? 12.969 19.672 -6.16 1 65 11 ARG B C 1
ATOM 2164 O O . ARG B 1 11 ? 13.078 18.5 -5.77 1 65 11 ARG B O 1
ATOM 2171 N N . LYS B 1 12 ? 13.93 20.594 -5.828 1 84.88 12 LYS B N 1
ATOM 2172 C CA . LYS B 1 12 ? 14.766 20.484 -4.637 1 84.88 12 LYS B CA 1
ATOM 2173 C C . LYS B 1 12 ? 13.922 20.312 -3.381 1 84.88 12 LYS B C 1
ATOM 2175 O O . LYS B 1 12 ? 12.875 20.953 -3.242 1 84.88 12 LYS B O 1
ATOM 2180 N N . LYS B 1 13 ? 14.328 19.328 -2.576 1 90.5 13 LYS B N 1
ATOM 2181 C CA . LYS B 1 13 ? 13.633 19.125 -1.311 1 90.5 13 LYS B CA 1
ATOM 2182 C C . LYS B 1 13 ? 13.695 20.375 -0.442 1 90.5 13 LYS B C 1
ATOM 2184 O O . LYS B 1 13 ? 14.773 20.922 -0.196 1 90.5 13 LYS B O 1
ATOM 2189 N N . LEU B 1 14 ? 12.578 20.891 0.044 1 93.94 14 LEU B N 1
ATOM 2190 C CA . LEU B 1 14 ? 12.531 22 0.992 1 93.94 14 LEU B CA 1
ATOM 2191 C C . LEU B 1 14 ? 13.234 21.625 2.293 1 93.94 14 LEU B C 1
ATOM 2193 O O . LEU B 1 14 ? 13.109 20.5 2.775 1 93.94 14 LEU B O 1
ATOM 2197 N N . THR B 1 15 ? 14.008 22.594 2.816 1 95 15 THR B N 1
ATOM 2198 C CA . THR B 1 15 ? 14.391 22.484 4.219 1 95 15 THR B CA 1
ATOM 2199 C C . THR B 1 15 ? 13.266 22.969 5.129 1 95 15 THR B C 1
ATOM 2201 O O . THR B 1 15 ? 12.344 23.641 4.676 1 95 15 THR B O 1
ATOM 2204 N N . VAL B 1 16 ? 13.375 22.594 6.348 1 95.31 16 VAL B N 1
ATOM 2205 C CA . VAL B 1 16 ? 12.391 23.078 7.309 1 95.31 16 VAL B CA 1
ATOM 2206 C C . VAL B 1 16 ? 12.422 24.609 7.367 1 95.31 16 VAL B C 1
ATOM 2208 O O . VAL B 1 16 ? 11.375 25.25 7.453 1 95.31 16 VAL B O 1
ATOM 2211 N N . ALA B 1 17 ? 13.625 25.156 7.293 1 95.88 17 ALA B N 1
ATOM 2212 C CA . ALA B 1 17 ? 13.766 26.625 7.289 1 95.88 17 ALA B CA 1
ATOM 2213 C C . ALA B 1 17 ? 13.039 27.234 6.098 1 95.88 17 ALA B C 1
ATOM 2215 O O . ALA B 1 17 ? 12.32 28.234 6.25 1 95.88 17 ALA B O 1
ATOM 2216 N N . GLU B 1 18 ? 13.211 26.656 4.949 1 96.69 18 GLU B N 1
ATOM 2217 C CA . GLU B 1 18 ? 12.531 27.141 3.748 1 96.69 18 GLU B CA 1
ATOM 2218 C C . GLU B 1 18 ? 11.023 26.969 3.859 1 96.69 18 GLU B C 1
ATOM 2220 O O . GLU B 1 18 ? 10.258 27.828 3.396 1 96.69 18 GLU B O 1
ATOM 2225 N N . LEU B 1 19 ? 10.625 25.875 4.445 1 97.12 19 LEU B N 1
ATOM 2226 C CA . LEU B 1 19 ? 9.211 25.625 4.672 1 97.12 19 LEU B CA 1
ATOM 2227 C C . LEU B 1 19 ? 8.594 26.734 5.52 1 97.12 19 LEU B C 1
ATOM 2229 O O . LEU B 1 19 ? 7.523 27.25 5.188 1 97.12 19 LEU B O 1
ATOM 2233 N N . LEU B 1 20 ? 9.258 27.125 6.605 1 97.25 20 LEU B N 1
ATOM 2234 C CA . LEU B 1 20 ? 8.758 28.141 7.531 1 97.25 20 LEU B CA 1
ATOM 2235 C C . LEU B 1 20 ? 8.656 29.5 6.852 1 97.25 20 LEU B C 1
ATOM 2237 O O . LEU B 1 20 ? 7.758 30.281 7.16 1 97.25 20 LEU B O 1
ATOM 2241 N N . GLU B 1 21 ? 9.484 29.719 5.875 1 97.12 21 GLU B N 1
ATOM 2242 C CA . GLU B 1 21 ? 9.508 31 5.168 1 97.12 21 GLU B CA 1
ATOM 2243 C C . GLU B 1 21 ? 8.297 31.156 4.254 1 97.12 21 GLU B C 1
ATOM 2245 O O . GLU B 1 21 ? 8 32.25 3.785 1 97.12 21 GLU B O 1
ATOM 2250 N N . LEU B 1 22 ? 7.625 30.062 4.062 1 96.94 22 LEU B N 1
ATOM 2251 C CA . LEU B 1 22 ? 6.5 30.109 3.137 1 96.94 22 LEU B CA 1
ATOM 2252 C C . LEU B 1 22 ? 5.262 30.688 3.812 1 96.94 22 LEU B C 1
ATOM 2254 O O . LEU B 1 22 ? 4.285 31.031 3.141 1 96.94 22 LEU B O 1
ATOM 2258 N N . LYS B 1 23 ? 5.293 30.781 5.141 1 97.62 23 LYS B N 1
ATOM 2259 C CA . LYS B 1 23 ? 4.148 31.359 5.836 1 97.62 23 LYS B CA 1
ATOM 2260 C C . LYS B 1 23 ? 3.812 32.75 5.281 1 97.62 23 LYS B C 1
ATOM 2262 O O . LYS B 1 23 ? 4.688 33.594 5.168 1 97.62 23 LYS B O 1
ATOM 2267 N N . GLY B 1 24 ? 2.584 32.906 4.895 1 95.38 24 GLY B N 1
ATOM 2268 C CA . GLY B 1 24 ? 2.139 34.219 4.383 1 95.38 24 GLY B CA 1
ATOM 2269 C C . GLY B 1 24 ? 2.508 34.438 2.928 1 95.38 24 GLY B C 1
ATOM 2270 O O . GLY B 1 24 ? 2.117 35.438 2.33 1 95.38 24 GLY B O 1
ATOM 2271 N N . LYS B 1 25 ? 3.314 33.531 2.285 1 96.62 25 LYS B N 1
ATOM 2272 C CA . LYS B 1 25 ? 3.744 33.688 0.899 1 96.62 25 LYS B CA 1
ATOM 2273 C C . LYS B 1 25 ? 2.916 32.844 -0.038 1 96.62 25 LYS B C 1
ATOM 2275 O O . LYS B 1 25 ? 2.49 33.281 -1.103 1 96.62 25 LYS B O 1
ATOM 2280 N N . ARG B 1 26 ? 2.703 31.609 0.334 1 96.5 26 ARG B N 1
ATOM 2281 C CA . ARG B 1 26 ? 1.82 30.703 -0.407 1 96.5 26 ARG B CA 1
ATOM 2282 C C . ARG B 1 26 ? 1.309 29.578 0.485 1 96.5 26 ARG B C 1
ATOM 2284 O O . ARG B 1 26 ? 1.905 29.281 1.522 1 96.5 26 ARG B O 1
ATOM 2291 N N . LYS B 1 27 ? 0.272 28.969 0.021 1 98.38 27 LYS B N 1
ATOM 2292 C CA . LYS B 1 27 ? -0.325 27.859 0.768 1 98.38 27 LYS B CA 1
ATOM 2293 C C . LYS B 1 27 ? 0.532 26.609 0.669 1 98.38 27 LYS B C 1
ATOM 2295 O O . LYS B 1 27 ? 1.184 26.375 -0.351 1 98.38 27 LYS B O 1
ATOM 2300 N N . LEU B 1 28 ? 0.51 25.859 1.754 1 98.56 28 LEU B N 1
ATOM 2301 C CA . LEU B 1 28 ? 1.188 24.562 1.786 1 98.56 28 LEU B CA 1
ATOM 2302 C C . LEU B 1 28 ? 0.23 23.438 1.413 1 98.56 28 LEU B C 1
ATOM 2304 O O . LEU B 1 28 ? -0.938 23.453 1.809 1 98.56 28 LEU B O 1
ATOM 2308 N N . VAL B 1 29 ? 0.76 22.5 0.674 1 98.62 29 VAL B N 1
ATOM 2309 C CA . VAL B 1 29 ? -0.001 21.312 0.258 1 98.62 29 VAL B CA 1
ATOM 2310 C C . VAL B 1 29 ? 0.496 20.094 1.011 1 98.62 29 VAL B C 1
ATOM 2312 O O . VAL B 1 29 ? 1.671 19.734 0.917 1 98.62 29 VAL B O 1
ATOM 2315 N N . VAL B 1 30 ? -0.402 19.438 1.809 1 98.44 30 VAL B N 1
ATOM 2316 C CA . VAL B 1 30 ? -0.04 18.281 2.631 1 98.44 30 VAL B CA 1
ATOM 2317 C C . VAL B 1 30 ? -0.963 17.109 2.312 1 98.44 30 VAL B C 1
ATOM 2319 O O . VAL B 1 30 ? -2.174 17.297 2.158 1 98.44 30 VAL B O 1
ATOM 2322 N N . THR B 1 31 ? -0.398 15.93 2.15 1 98.44 31 THR B N 1
ATOM 2323 C CA . THR B 1 31 ? -1.186 14.711 1.982 1 98.44 31 THR B CA 1
ATOM 2324 C C . THR B 1 31 ? -0.476 13.516 2.611 1 98.44 31 THR B C 1
ATOM 2326 O O . THR B 1 31 ? 0.522 13.68 3.316 1 98.44 31 THR B O 1
ATOM 2329 N N . THR B 1 32 ? -1.078 12.328 2.461 1 97.69 32 THR B N 1
ATOM 2330 C CA . THR B 1 32 ? -0.478 11.117 3.02 1 97.69 32 THR B CA 1
ATOM 2331 C C . THR B 1 32 ? 0.055 10.219 1.91 1 97.69 32 THR B C 1
ATOM 2333 O O . THR B 1 32 ? -0.352 10.344 0.753 1 97.69 32 THR B O 1
ATOM 2336 N N . ALA B 1 33 ? 0.924 9.391 2.23 1 97.75 33 ALA B N 1
ATOM 2337 C CA . ALA B 1 33 ? 1.33 8.227 1.45 1 97.75 33 ALA B CA 1
ATOM 2338 C C . ALA B 1 33 ? 1.732 7.066 2.361 1 97.75 33 ALA B C 1
ATOM 2340 O O . ALA B 1 33 ? 2.246 7.285 3.461 1 97.75 33 ALA B O 1
ATOM 2341 N N . PHE B 1 34 ? 1.563 5.828 1.867 1 95.44 34 PHE B N 1
ATOM 2342 C CA . PHE B 1 34 ? 1.851 4.676 2.709 1 95.44 34 PHE B CA 1
ATOM 2343 C C . PHE B 1 34 ? 2.713 3.662 1.966 1 95.44 34 PHE B C 1
ATOM 2345 O O . PHE B 1 34 ? 3 2.582 2.486 1 95.44 34 PHE B O 1
ATOM 2352 N N . ASP B 1 35 ? 3.004 3.98 0.715 1 95.62 35 ASP B N 1
ATOM 2353 C CA . ASP B 1 35 ? 3.846 3.119 -0.11 1 95.62 35 ASP B CA 1
ATOM 2354 C C . ASP B 1 35 ? 4.633 3.938 -1.133 1 95.62 35 ASP B C 1
ATOM 2356 O O . ASP B 1 35 ? 4.512 5.164 -1.181 1 95.62 35 ASP B O 1
ATOM 2360 N N . GLU B 1 36 ? 5.48 3.264 -1.859 1 96.19 36 GLU B N 1
ATOM 2361 C CA . GLU B 1 36 ? 6.41 3.92 -2.773 1 96.19 36 GLU B CA 1
ATOM 2362 C C . GLU B 1 36 ? 5.664 4.637 -3.896 1 96.19 36 GLU B C 1
ATOM 2364 O O . GLU B 1 36 ? 5.965 5.789 -4.211 1 96.19 36 GLU B O 1
ATOM 2369 N N . TRP B 1 37 ? 4.684 4.016 -4.496 1 95.31 37 TRP B N 1
ATOM 2370 C CA . TRP B 1 37 ? 4.094 4.594 -5.699 1 95.31 37 TRP B CA 1
ATOM 2371 C C . TRP B 1 37 ? 3.211 5.785 -5.359 1 95.31 37 TRP B C 1
ATOM 2373 O O . TRP B 1 37 ? 3.168 6.77 -6.105 1 95.31 37 TRP B O 1
ATOM 2383 N N . THR B 1 38 ? 2.469 5.711 -4.227 1 97.38 38 THR B N 1
ATOM 2384 C CA . THR B 1 38 ? 1.663 6.859 -3.838 1 97.38 38 THR B CA 1
ATOM 2385 C C . THR B 1 38 ? 2.553 8.047 -3.471 1 97.38 38 THR B C 1
ATOM 2387 O O . THR B 1 38 ? 2.215 9.195 -3.756 1 97.38 38 THR B O 1
ATOM 2390 N N . ALA B 1 39 ? 3.691 7.734 -2.807 1 98.31 39 ALA B N 1
ATOM 2391 C CA . ALA B 1 39 ? 4.656 8.781 -2.486 1 98.31 39 ALA B CA 1
ATOM 2392 C C . ALA B 1 39 ? 5.211 9.422 -3.754 1 98.31 39 ALA B C 1
ATOM 2394 O O . ALA B 1 39 ? 5.328 10.648 -3.836 1 98.31 39 ALA B O 1
ATOM 2395 N N . ARG B 1 40 ? 5.527 8.578 -4.715 1 97.56 40 ARG B N 1
ATOM 2396 C CA . ARG B 1 40 ? 6.035 9.07 -5.992 1 97.56 40 ARG B CA 1
ATOM 2397 C C . ARG B 1 40 ? 5.012 9.969 -6.676 1 97.56 40 ARG B C 1
ATOM 2399 O O . ARG B 1 40 ? 5.363 11.031 -7.191 1 97.56 40 ARG B O 1
ATOM 2406 N N . ALA B 1 41 ? 3.785 9.547 -6.688 1 97.81 41 ALA B N 1
ATOM 2407 C CA . ALA B 1 41 ? 2.715 10.352 -7.277 1 97.81 41 ALA B CA 1
ATOM 2408 C C . ALA B 1 41 ? 2.598 11.703 -6.578 1 97.81 41 ALA B C 1
ATOM 2410 O O . ALA B 1 41 ? 2.467 12.742 -7.234 1 97.81 41 ALA B O 1
ATOM 2411 N N . ALA B 1 42 ? 2.648 11.727 -5.25 1 98.44 42 ALA B N 1
ATOM 2412 C CA . ALA B 1 42 ? 2.537 12.953 -4.465 1 98.44 42 ALA B CA 1
ATOM 2413 C C . ALA B 1 42 ? 3.701 13.898 -4.754 1 98.44 42 ALA B C 1
ATOM 2415 O O . ALA B 1 42 ? 3.508 15.102 -4.91 1 98.44 42 ALA B O 1
ATOM 2416 N N . GLU B 1 43 ? 4.906 13.32 -4.789 1 98.19 43 GLU B N 1
ATOM 2417 C CA . GLU B 1 43 ? 6.074 14.141 -5.086 1 98.19 43 GLU B CA 1
ATOM 2418 C C . GLU B 1 43 ? 5.969 14.766 -6.477 1 98.19 43 GLU B C 1
ATOM 2420 O O . GLU B 1 43 ? 6.215 15.961 -6.645 1 98.19 43 GLU B O 1
ATOM 2425 N N . ARG B 1 44 ? 5.559 13.969 -7.426 1 97.12 44 ARG B N 1
ATOM 2426 C CA . ARG B 1 44 ? 5.43 14.461 -8.789 1 97.12 44 ARG B CA 1
ATOM 2427 C C . ARG B 1 44 ? 4.348 15.531 -8.891 1 97.12 44 ARG B C 1
ATOM 2429 O O . ARG B 1 44 ? 4.391 16.391 -9.773 1 97.12 44 ARG B O 1
ATOM 2436 N N . ALA B 1 45 ? 3.406 15.492 -8.016 1 97.94 45 ALA B N 1
ATOM 2437 C CA . ALA B 1 45 ? 2.287 16.438 -8.008 1 97.94 45 ALA B CA 1
ATOM 2438 C C . ALA B 1 45 ? 2.66 17.734 -7.297 1 97.94 45 ALA B C 1
ATOM 2440 O O . ALA B 1 45 ? 1.872 18.672 -7.262 1 97.94 45 ALA B O 1
ATOM 2441 N N . GLY B 1 46 ? 3.799 17.797 -6.613 1 97.44 46 GLY B N 1
ATOM 2442 C CA . GLY B 1 46 ? 4.285 19.031 -6 1 97.44 46 GLY B CA 1
ATOM 2443 C C . GLY B 1 46 ? 3.799 19.219 -4.578 1 97.44 46 GLY B C 1
ATOM 2444 O O . GLY B 1 46 ? 3.729 20.344 -4.086 1 97.44 46 GLY B O 1
ATOM 2445 N N . VAL B 1 47 ? 3.482 18.156 -3.918 1 98.12 47 VAL B N 1
ATOM 2446 C CA . VAL B 1 47 ? 3.086 18.219 -2.516 1 98.12 47 VAL B CA 1
ATOM 2447 C C . VAL B 1 47 ? 4.262 18.703 -1.669 1 98.12 47 VAL B C 1
ATOM 2449 O O . VAL B 1 47 ? 5.41 18.359 -1.93 1 98.12 47 VAL B O 1
ATOM 2452 N N . ASP B 1 48 ? 3.957 19.5 -0.689 1 98.19 48 ASP B N 1
ATOM 2453 C CA . ASP B 1 48 ? 5.023 20.078 0.118 1 98.19 48 ASP B CA 1
ATOM 2454 C C . ASP B 1 48 ? 5.461 19.125 1.225 1 98.19 48 ASP B C 1
ATOM 2456 O O . ASP B 1 48 ? 6.648 19.031 1.544 1 98.19 48 ASP B O 1
ATOM 2460 N N . ILE B 1 49 ? 4.488 18.438 1.881 1 98.19 49 ILE B N 1
ATOM 2461 C CA . ILE B 1 49 ? 4.746 17.516 2.975 1 98.19 49 ILE B CA 1
ATOM 2462 C C . ILE B 1 49 ? 3.932 16.234 2.768 1 98.19 49 ILE B C 1
ATOM 2464 O O . ILE B 1 49 ? 2.727 16.297 2.51 1 98.19 49 ILE B O 1
ATOM 2468 N N . ILE B 1 50 ? 4.602 15.109 2.871 1 98.5 50 ILE B N 1
ATOM 2469 C CA . ILE B 1 50 ? 3.943 13.812 2.834 1 98.5 50 ILE B CA 1
ATOM 2470 C C . ILE B 1 50 ? 3.965 13.18 4.227 1 98.5 50 ILE B C 1
ATOM 2472 O O . ILE B 1 50 ? 5.031 13.031 4.828 1 98.5 50 ILE B O 1
ATOM 2476 N N . LEU B 1 51 ? 2.801 12.867 4.727 1 97.62 51 LEU B N 1
ATOM 2477 C CA . LEU B 1 51 ? 2.721 12.211 6.027 1 97.62 51 LEU B CA 1
ATOM 2478 C C . LEU B 1 51 ? 2.711 10.695 5.871 1 97.62 51 LEU B C 1
ATOM 2480 O O . LEU B 1 51 ? 1.909 10.148 5.109 1 97.62 51 LEU B O 1
ATOM 2484 N N . ALA B 1 52 ? 3.598 10.016 6.598 1 96.69 52 ALA B N 1
ATOM 2485 C CA . ALA B 1 52 ? 3.736 8.562 6.562 1 96.69 52 ALA B CA 1
ATOM 2486 C C . ALA B 1 52 ? 3.861 7.988 7.969 1 96.69 52 ALA B C 1
ATOM 2488 O O . ALA B 1 52 ? 4.684 8.453 8.766 1 96.69 52 ALA B O 1
ATOM 2489 N N . TRP B 1 53 ? 3.084 6.973 8.328 1 93 53 TRP B N 1
ATOM 2490 C CA . TRP B 1 53 ? 3.188 6.258 9.594 1 93 53 TRP B CA 1
ATOM 2491 C C . TRP B 1 53 ? 2.463 4.918 9.523 1 93 53 TRP B C 1
ATOM 2493 O O . TRP B 1 53 ? 1.64 4.695 8.641 1 93 53 TRP B O 1
ATOM 2503 N N . GLY B 1 54 ? 2.854 4.039 10.383 1 92.69 54 GLY B N 1
ATOM 2504 C CA . GLY B 1 54 ? 2.201 2.744 10.492 1 92.69 54 GLY B CA 1
ATOM 2505 C C . GLY B 1 54 ? 1.451 2.561 11.797 1 92.69 54 GLY B C 1
ATOM 2506 O O . GLY B 1 54 ? 1.244 3.521 12.539 1 92.69 54 GLY B O 1
ATOM 2507 N N . SER B 1 55 ? 1.021 1.386 12.055 1 90.62 55 SER B N 1
ATOM 2508 C CA . SER B 1 55 ? 0.177 1.06 13.195 1 90.62 55 SER B CA 1
ATOM 2509 C C . SER B 1 55 ? 0.987 1.018 14.492 1 90.62 55 SER B C 1
ATOM 2511 O O . SER B 1 55 ? 0.424 1.08 15.586 1 90.62 55 SER B O 1
ATOM 2513 N N . CYS B 1 56 ? 2.23 0.815 14.414 1 92.5 56 CYS B N 1
ATOM 2514 C CA . CYS B 1 56 ? 3.184 0.836 15.516 1 92.5 56 CYS B CA 1
ATOM 2515 C C . CYS B 1 56 ? 4.562 1.271 15.039 1 92.5 56 CYS B C 1
ATOM 2517 O O . CYS B 1 56 ? 4.773 1.472 13.844 1 92.5 56 CYS B O 1
ATOM 2519 N N . LEU B 1 57 ? 5.453 1.414 15.953 1 93.5 57 LEU B N 1
ATOM 2520 C CA . LEU B 1 57 ? 6.773 1.943 15.625 1 93.5 57 LEU B CA 1
ATOM 2521 C C . LEU B 1 57 ? 7.457 1.079 14.57 1 93.5 57 LEU B C 1
ATOM 2523 O O . LEU B 1 57 ? 7.977 1.596 13.578 1 93.5 57 LEU B O 1
ATOM 2527 N N . ASP B 1 58 ? 7.434 -0.234 14.758 1 94.56 58 ASP B N 1
ATOM 2528 C CA . ASP B 1 58 ? 8.094 -1.138 13.82 1 94.56 58 ASP B CA 1
ATOM 2529 C C . ASP B 1 58 ? 7.461 -1.043 12.43 1 94.56 58 ASP B C 1
ATOM 2531 O O . ASP B 1 58 ? 8.172 -0.96 11.422 1 94.56 58 ASP B O 1
ATOM 2535 N N . HIS B 1 59 ? 6.191 -1.039 12.367 1 95.44 59 HIS B N 1
ATOM 2536 C CA . HIS B 1 59 ? 5.488 -0.887 11.102 1 95.44 59 HIS B CA 1
ATOM 2537 C C . HIS B 1 59 ? 5.797 0.46 10.461 1 95.44 59 HIS B C 1
ATOM 2539 O O . HIS B 1 59 ? 6.02 0.537 9.25 1 95.44 59 HIS B O 1
ATOM 2545 N N . SER B 1 60 ? 5.848 1.49 11.266 1 95.81 60 SER B N 1
ATOM 2546 C CA . SER B 1 60 ? 6.098 2.84 10.773 1 95.81 60 SER B CA 1
ATOM 2547 C C . SER B 1 60 ? 7.453 2.934 10.078 1 95.81 60 SER B C 1
ATOM 2549 O O . SER B 1 60 ? 7.594 3.623 9.062 1 95.81 60 SER B O 1
ATOM 2551 N N . LYS B 1 61 ? 8.383 2.268 10.648 1 96.62 61 LYS B N 1
ATOM 2552 C CA . LYS B 1 61 ? 9.719 2.309 10.047 1 96.62 61 LYS B CA 1
ATOM 2553 C C . LYS B 1 61 ? 9.695 1.793 8.617 1 96.62 61 LYS B C 1
ATOM 2555 O O . LYS B 1 61 ? 10.344 2.363 7.734 1 96.62 61 LYS B O 1
ATOM 2560 N N . PHE B 1 62 ? 8.906 0.745 8.367 1 97.06 62 PHE B N 1
ATOM 2561 C CA . PHE B 1 62 ? 8.797 0.196 7.02 1 97.06 62 PHE B CA 1
ATOM 2562 C C . PHE B 1 62 ? 8.07 1.167 6.098 1 97.06 62 PHE B C 1
ATOM 2564 O O . PHE B 1 62 ? 8.484 1.376 4.957 1 97.06 62 PHE B O 1
ATOM 2571 N N . VAL B 1 63 ? 7.027 1.769 6.586 1 97.38 63 VAL B N 1
ATOM 2572 C CA . VAL B 1 63 ? 6.227 2.693 5.793 1 97.38 63 VAL B CA 1
ATOM 2573 C C . VAL B 1 63 ? 7.055 3.926 5.441 1 97.38 63 VAL B C 1
ATOM 2575 O O . VAL B 1 63 ? 7.105 4.336 4.277 1 97.38 63 VAL B O 1
ATOM 2578 N N . ILE B 1 64 ? 7.758 4.465 6.383 1 97.81 64 ILE B N 1
ATOM 2579 C CA . ILE B 1 64 ? 8.57 5.66 6.188 1 97.81 64 ILE B CA 1
ATOM 2580 C C . ILE B 1 64 ? 9.641 5.387 5.137 1 97.81 64 ILE B C 1
ATOM 2582 O O . ILE B 1 64 ? 9.844 6.191 4.223 1 97.81 64 ILE B O 1
ATOM 2586 N N . ALA B 1 65 ? 10.273 4.277 5.273 1 98 65 ALA B N 1
ATOM 2587 C CA . ALA B 1 65 ? 11.32 3.918 4.324 1 98 65 ALA B CA 1
ATOM 2588 C C . ALA B 1 65 ? 10.766 3.816 2.904 1 98 65 ALA B C 1
ATOM 2590 O O . ALA B 1 65 ? 11.398 4.277 1.951 1 98 65 ALA B O 1
ATOM 2591 N N . SER B 1 66 ? 9.664 3.18 2.773 1 97.56 66 SER B N 1
ATOM 2592 C CA . SER B 1 66 ? 9.023 3.035 1.468 1 97.56 66 SER B CA 1
ATOM 2593 C C . SER B 1 66 ? 8.656 4.391 0.88 1 97.56 66 SER B C 1
ATOM 2595 O O . SER B 1 66 ? 8.883 4.645 -0.304 1 97.56 66 SER B O 1
ATOM 2597 N N . VAL B 1 67 ? 8.062 5.242 1.69 1 98.31 67 VAL B N 1
ATOM 2598 C CA . VAL B 1 67 ? 7.656 6.574 1.26 1 98.31 67 VAL B CA 1
ATOM 2599 C C . VAL B 1 67 ? 8.883 7.387 0.857 1 98.31 67 VAL B C 1
ATOM 2601 O O . VAL B 1 67 ? 8.867 8.086 -0.159 1 98.31 67 VAL B O 1
ATOM 2604 N N . ARG B 1 68 ? 9.961 7.293 1.627 1 98.31 68 ARG B N 1
ATOM 2605 C CA . ARG B 1 68 ? 11.195 8 1.302 1 98.31 68 ARG B CA 1
ATOM 2606 C C . ARG B 1 68 ? 11.742 7.555 -0.05 1 98.31 68 ARG B C 1
ATOM 2608 O O . ARG B 1 68 ? 12.18 8.383 -0.854 1 98.31 68 ARG B O 1
ATOM 2615 N N . LYS B 1 69 ? 11.68 6.297 -0.334 1 97.44 69 LYS B N 1
ATOM 2616 C CA . LYS B 1 69 ? 12.125 5.777 -1.624 1 97.44 69 LYS B CA 1
ATOM 2617 C C . LYS B 1 69 ? 11.305 6.367 -2.768 1 97.44 69 LYS B C 1
ATOM 2619 O O . LYS B 1 69 ? 11.852 6.691 -3.824 1 97.44 69 LYS B O 1
ATOM 2624 N N . GLY B 1 70 ? 10.047 6.527 -2.594 1 97.38 70 GLY B N 1
ATOM 2625 C CA . GLY B 1 70 ? 9.148 7.035 -3.617 1 97.38 70 GLY B CA 1
ATOM 2626 C C . GLY B 1 70 ? 9.227 8.539 -3.781 1 97.38 70 GLY B C 1
ATOM 2627 O O . GLY B 1 70 ? 8.969 9.07 -4.867 1 97.38 70 GLY B O 1
ATOM 2628 N N . ALA B 1 71 ? 9.562 9.219 -2.676 1 97.94 71 ALA B N 1
ATOM 2629 C CA . ALA B 1 71 ? 9.609 10.68 -2.668 1 97.94 71 ALA B CA 1
ATOM 2630 C C . ALA B 1 71 ? 10.898 11.18 -2.031 1 97.94 71 ALA B C 1
ATOM 2632 O O . ALA B 1 71 ? 10.875 11.805 -0.967 1 97.94 71 ALA B O 1
ATOM 2633 N N . PRO B 1 72 ? 11.969 11.016 -2.654 1 97.38 72 PRO B N 1
ATOM 2634 C CA . PRO B 1 72 ? 13.273 11.359 -2.066 1 97.38 72 PRO B CA 1
ATOM 2635 C C . PRO B 1 72 ? 13.461 12.859 -1.894 1 97.38 72 PRO B C 1
ATOM 2637 O O . PRO B 1 72 ? 14.305 13.289 -1.101 1 97.38 72 PRO B O 1
ATOM 2640 N N . ASN B 1 73 ? 12.633 13.688 -2.57 1 97.69 73 ASN B N 1
ATOM 2641 C CA . ASN B 1 73 ? 12.867 15.125 -2.564 1 97.69 73 ASN B CA 1
ATOM 2642 C C . ASN B 1 73 ? 11.695 15.883 -1.952 1 97.69 73 ASN B C 1
ATOM 2644 O O . ASN B 1 73 ? 11.461 17.047 -2.291 1 97.69 73 ASN B O 1
ATOM 2648 N N . THR B 1 74 ? 10.914 15.25 -1.156 1 98.19 74 THR B N 1
ATOM 2649 C CA . THR B 1 74 ? 9.789 15.875 -0.471 1 98.19 74 THR B CA 1
ATOM 2650 C C . THR B 1 74 ? 9.898 15.68 1.039 1 98.19 74 THR B C 1
ATOM 2652 O O . THR B 1 74 ? 10.32 14.617 1.506 1 98.19 74 THR B O 1
ATOM 2655 N N . LEU B 1 75 ? 9.586 16.688 1.848 1 98.38 75 LEU B N 1
ATOM 2656 C CA . LEU B 1 75 ? 9.578 16.547 3.301 1 98.38 75 LEU B CA 1
ATOM 2657 C C . LEU B 1 75 ? 8.586 15.469 3.736 1 98.38 75 LEU B C 1
ATOM 2659 O O . LEU B 1 75 ? 7.445 15.453 3.277 1 98.38 75 LEU B O 1
ATOM 2663 N N . ILE B 1 76 ? 9.086 14.57 4.594 1 98.19 76 ILE B N 1
ATOM 2664 C CA . ILE B 1 76 ? 8.258 13.5 5.129 1 98.19 76 ILE B CA 1
ATOM 2665 C C . ILE B 1 76 ? 7.996 13.734 6.617 1 98.19 76 ILE B C 1
ATOM 2667 O O . ILE B 1 76 ? 8.93 13.984 7.383 1 98.19 76 ILE B O 1
ATOM 2671 N N . GLY B 1 77 ? 6.719 13.797 6.969 1 97 77 GLY B N 1
ATOM 2672 C CA . GLY B 1 77 ? 6.309 13.789 8.367 1 97 77 GLY B CA 1
ATOM 2673 C C . GLY B 1 77 ? 5.789 12.438 8.828 1 97 77 GLY B C 1
ATOM 2674 O O . GLY B 1 77 ? 5.129 11.727 8.062 1 97 77 GLY B O 1
ATOM 2675 N N . SER B 1 78 ? 6.047 12.117 10.008 1 94.19 78 SER B N 1
ATOM 2676 C CA . SER B 1 78 ? 5.562 10.852 10.539 1 94.19 78 SER B CA 1
ATOM 2677 C C . SER B 1 78 ? 4.949 11.023 11.922 1 94.19 78 SER B C 1
ATOM 2679 O O . SER B 1 78 ? 5.539 11.664 12.789 1 94.19 78 SER B O 1
ATOM 2681 N N . GLY B 1 79 ? 3.766 10.414 11.984 1 83.88 79 GLY B N 1
ATOM 2682 C CA . GLY B 1 79 ? 3.088 10.438 13.273 1 83.88 79 GLY B CA 1
ATOM 2683 C C . GLY B 1 79 ? 3.758 9.562 14.312 1 83.88 79 GLY B C 1
ATOM 2684 O O . GLY B 1 79 ? 4.305 8.5 13.984 1 83.88 79 GLY B O 1
ATOM 2685 N N . ILE B 1 80 ? 3.787 10.07 15.57 1 75 80 ILE B N 1
ATOM 2686 C CA . ILE B 1 80 ? 4.227 9.219 16.672 1 75 80 ILE B CA 1
ATOM 2687 C C . ILE B 1 80 ? 3.014 8.609 17.375 1 75 80 ILE B C 1
ATOM 2689 O O . ILE B 1 80 ? 2.029 9.305 17.641 1 75 80 ILE B O 1
ATOM 2693 N N . ASN B 1 81 ? 2.988 7.324 17.484 1 77 81 ASN B N 1
ATOM 2694 C CA . ASN B 1 81 ? 1.914 6.598 18.156 1 77 81 ASN B CA 1
ATOM 2695 C C . ASN B 1 81 ? 1.807 6.988 19.625 1 77 81 ASN B C 1
ATOM 2697 O O . ASN B 1 81 ? 2.787 7.43 20.234 1 77 81 ASN B O 1
ATOM 2701 N N . PRO B 1 82 ? 0.66 6.953 20.188 1 75.94 82 PRO B N 1
ATOM 2702 C CA . PRO B 1 82 ? 0.432 7.379 21.578 1 75.94 82 PRO B CA 1
ATOM 2703 C C . PRO B 1 82 ? 1.444 6.785 22.547 1 75.94 82 PRO B C 1
ATOM 2705 O O . PRO B 1 82 ? 1.712 7.375 23.609 1 75.94 82 PRO B O 1
ATOM 2708 N N . GLU B 1 83 ? 1.945 5.656 22.188 1 77 83 GLU B N 1
ATOM 2709 C CA . GLU B 1 83 ? 2.939 5.039 23.062 1 77 83 GLU B CA 1
ATOM 2710 C C . GLU B 1 83 ? 4.164 5.934 23.234 1 77 83 GLU B C 1
ATOM 2712 O O . GLU B 1 83 ? 4.824 5.906 24.266 1 77 83 GLU B O 1
ATOM 2717 N N . ALA B 1 84 ? 4.445 6.734 22.297 1 79.31 84 ALA B N 1
ATOM 2718 C CA . ALA B 1 84 ? 5.605 7.621 22.328 1 79.31 84 ALA B CA 1
ATOM 2719 C C . ALA B 1 84 ? 5.445 8.703 23.391 1 79.31 84 ALA B C 1
ATOM 2721 O O . ALA B 1 84 ? 6.426 9.344 23.781 1 79.31 84 ALA B O 1
ATOM 2722 N N . TYR B 1 85 ? 4.273 8.812 23.922 1 81.12 85 TYR B N 1
ATOM 2723 C CA . TYR B 1 85 ? 4.004 9.906 24.844 1 81.12 85 TYR B CA 1
ATOM 2724 C C . TYR B 1 85 ? 4.098 9.438 26.281 1 81.12 85 TYR B C 1
ATOM 2726 O O . TYR B 1 85 ? 3.793 10.188 27.219 1 81.12 85 TYR B O 1
ATOM 2734 N N . GLU B 1 86 ? 4.477 8.25 26.484 1 87.12 86 GLU B N 1
ATOM 2735 C CA . GLU B 1 86 ? 4.562 7.688 27.828 1 87.12 86 GLU B CA 1
ATOM 2736 C C . GLU B 1 86 ? 5.547 8.469 28.688 1 87.12 86 GLU B C 1
ATOM 2738 O O . GLU B 1 86 ? 5.352 8.594 29.906 1 87.12 86 GLU B O 1
ATOM 2743 N N . SER B 1 87 ? 6.637 8.93 28.094 1 91.44 87 SER B N 1
ATOM 2744 C CA . SER B 1 87 ? 7.672 9.711 28.766 1 91.44 87 SER B CA 1
ATOM 2745 C C . SER B 1 87 ? 8.469 10.531 27.75 1 91.44 87 SER B C 1
ATOM 2747 O O . SER B 1 87 ? 8.375 10.312 26.547 1 91.44 87 SER B O 1
ATOM 2749 N N . VAL B 1 88 ? 9.102 11.445 28.344 1 92.75 88 VAL B N 1
ATOM 2750 C CA . VAL B 1 88 ? 9.984 12.266 27.531 1 92.75 88 VAL B CA 1
ATOM 2751 C C . VAL B 1 88 ? 11.023 11.375 26.844 1 92.75 88 VAL B C 1
ATOM 2753 O O . VAL B 1 88 ? 11.297 11.531 25.656 1 92.75 88 VAL B O 1
ATOM 2756 N N . GLU B 1 89 ? 11.555 10.422 27.609 1 93.88 89 GLU B N 1
ATOM 2757 C CA . GLU B 1 89 ? 12.562 9.5 27.094 1 93.88 89 GLU B CA 1
ATOM 2758 C C . GLU B 1 89 ? 12.016 8.68 25.938 1 93.88 89 GLU B C 1
ATOM 2760 O O . GLU B 1 89 ? 12.688 8.492 24.922 1 93.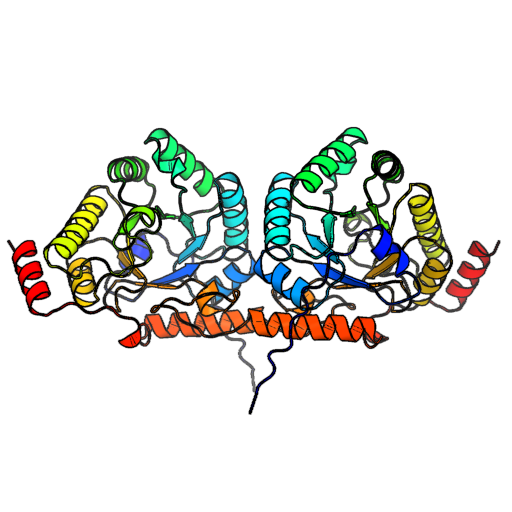88 89 GLU B O 1
ATOM 2765 N N . ARG B 1 90 ? 10.836 8.234 26.109 1 92.31 90 ARG B N 1
ATOM 2766 C CA . ARG B 1 90 ? 10.203 7.418 25.078 1 92.31 90 ARG B CA 1
ATOM 2767 C C . ARG B 1 90 ? 9.938 8.234 23.828 1 92.31 90 ARG B C 1
ATOM 2769 O O . ARG B 1 90 ? 10.102 7.738 22.703 1 92.31 90 ARG B O 1
ATOM 2776 N N . ALA B 1 91 ? 9.5 9.477 24.031 1 92.38 91 ALA B N 1
ATOM 2777 C CA . ALA B 1 91 ? 9.258 10.367 22.906 1 92.38 91 ALA B CA 1
ATOM 2778 C C . ALA B 1 91 ? 10.531 10.594 22.094 1 92.38 91 ALA B C 1
ATOM 2780 O O . ALA B 1 91 ? 10.516 10.484 20.875 1 92.38 91 ALA B O 1
ATOM 2781 N N . ILE B 1 92 ? 11.586 10.82 22.766 1 93.38 92 ILE B N 1
ATOM 2782 C CA . ILE B 1 92 ? 12.867 11.086 22.125 1 93.38 92 ILE B CA 1
ATOM 2783 C C . ILE B 1 92 ? 13.367 9.828 21.422 1 93.38 92 ILE B C 1
ATOM 2785 O O . ILE B 1 92 ? 13.836 9.891 20.281 1 93.38 92 ILE B O 1
ATOM 2789 N N . HIS B 1 93 ? 13.234 8.719 22.125 1 93.88 93 HIS B N 1
ATOM 2790 C CA . HIS B 1 93 ? 13.633 7.438 21.547 1 93.88 93 HIS B CA 1
ATOM 2791 C C . HIS B 1 93 ? 12.883 7.156 20.25 1 93.88 93 HIS B C 1
ATOM 2793 O O . HIS B 1 93 ? 13.492 6.812 19.234 1 93.88 93 HIS B O 1
ATOM 2799 N N . THR B 1 94 ? 11.602 7.305 20.266 1 93.31 94 THR B N 1
ATOM 2800 C CA . THR B 1 94 ? 10.75 7.07 19.109 1 93.31 94 THR B CA 1
ATOM 2801 C C . THR B 1 94 ? 11.117 8.023 17.969 1 93.31 94 THR B C 1
ATOM 2803 O O . THR B 1 94 ? 11.242 7.605 16.812 1 93.31 94 THR B O 1
ATOM 2806 N N . ALA B 1 95 ? 11.328 9.266 18.297 1 93.62 95 ALA B N 1
ATOM 2807 C CA . ALA B 1 95 ? 11.688 10.273 17.297 1 93.62 95 ALA B CA 1
ATOM 2808 C C . ALA B 1 95 ? 12.992 9.898 16.594 1 93.62 95 ALA B C 1
ATOM 2810 O O . ALA B 1 95 ? 13.102 10.023 15.375 1 93.62 95 ALA B O 1
ATOM 2811 N N . ASN B 1 96 ? 13.945 9.406 17.359 1 95.06 96 ASN B N 1
ATOM 2812 C CA . ASN B 1 96 ? 15.219 8.992 16.781 1 95.06 96 ASN B CA 1
ATOM 2813 C C . ASN B 1 96 ? 15.047 7.812 15.828 1 95.06 96 ASN B C 1
ATOM 2815 O O . ASN 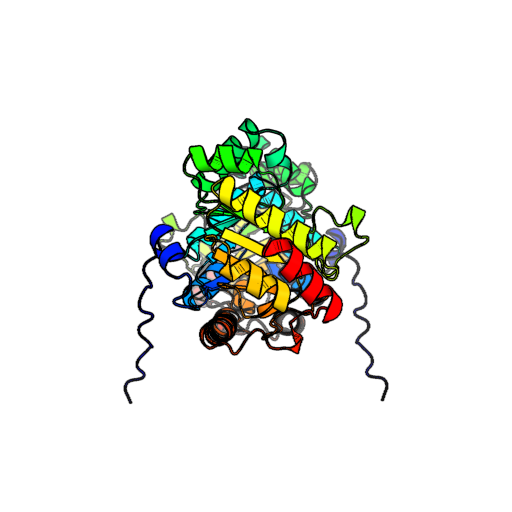B 1 96 ? 15.68 7.766 14.773 1 95.06 96 ASN B O 1
ATOM 2819 N N . GLN B 1 97 ? 14.195 6.879 16.219 1 95.06 97 GLN B N 1
ATOM 2820 C CA . GLN B 1 97 ? 13.953 5.699 15.398 1 95.06 97 GLN B CA 1
ATOM 2821 C C . GLN B 1 97 ? 13.32 6.086 14.062 1 95.06 97 GLN B C 1
ATOM 2823 O O . GLN B 1 97 ? 13.727 5.59 13.008 1 95.06 97 GLN B O 1
ATOM 2828 N N . ILE B 1 98 ? 12.359 6.945 14.07 1 94.44 98 ILE B N 1
ATOM 2829 C CA . ILE B 1 98 ? 11.648 7.266 12.836 1 94.44 98 ILE B CA 1
ATOM 2830 C C . ILE B 1 98 ? 12.5 8.211 11.992 1 94.44 98 ILE B C 1
ATOM 2832 O O . ILE B 1 98 ? 12.453 8.164 10.758 1 94.44 98 ILE B O 1
ATOM 2836 N N . ARG B 1 99 ? 13.344 9.055 12.617 1 95.25 99 ARG B N 1
ATOM 2837 C CA . ARG B 1 99 ? 14.305 9.852 11.875 1 95.25 99 ARG B CA 1
ATOM 2838 C C . ARG B 1 99 ? 15.266 8.961 11.094 1 95.25 99 ARG B C 1
ATOM 2840 O O . ARG B 1 99 ? 15.539 9.211 9.914 1 95.25 99 ARG B O 1
ATOM 2847 N N . ALA B 1 100 ? 15.766 7.965 11.75 1 96.81 100 ALA B N 1
ATOM 2848 C CA . ALA B 1 100 ? 16.688 7.027 11.117 1 96.81 100 ALA B CA 1
ATOM 2849 C C . ALA B 1 100 ? 16.031 6.32 9.938 1 96.81 100 ALA B C 1
ATOM 2851 O O . ALA B 1 100 ? 16.703 5.949 8.969 1 96.81 100 ALA B O 1
ATOM 2852 N N . ALA B 1 101 ? 14.68 6.188 10.016 1 96.69 101 ALA B N 1
ATOM 2853 C CA . ALA B 1 101 ? 13.938 5.508 8.961 1 96.69 101 ALA B CA 1
ATOM 2854 C C . ALA B 1 101 ? 13.688 6.441 7.777 1 96.69 101 ALA B C 1
ATOM 2856 O O . ALA B 1 101 ? 13.32 5.992 6.691 1 96.69 101 ALA B O 1
ATOM 2857 N N . GLY B 1 102 ? 13.828 7.789 7.988 1 97.06 102 GLY B N 1
ATOM 2858 C CA . GLY B 1 102 ? 13.773 8.688 6.84 1 97.06 102 GLY B CA 1
ATOM 2859 C C . GLY B 1 102 ? 12.844 9.859 7.047 1 97.06 102 GLY B C 1
ATOM 2860 O O . GLY B 1 102 ? 12.648 10.672 6.137 1 97.06 102 GLY B O 1
ATOM 2861 N N . THR B 1 103 ? 12.289 10.078 8.195 1 96.25 103 THR B N 1
ATOM 2862 C CA . THR B 1 103 ? 11.367 11.18 8.453 1 96.25 103 THR B CA 1
ATOM 2863 C C . THR B 1 103 ? 12.125 12.484 8.641 1 96.25 103 THR B C 1
ATOM 2865 O O . THR B 1 103 ? 13.227 12.5 9.195 1 96.25 103 THR B O 1
ATOM 2868 N N . ASP B 1 104 ? 11.492 13.594 8.25 1 97.06 104 ASP B N 1
ATOM 2869 C CA . ASP B 1 104 ? 12.07 14.922 8.422 1 97.06 104 ASP B CA 1
ATOM 2870 C C . ASP B 1 104 ? 11.406 15.664 9.586 1 97.06 104 ASP B C 1
ATOM 2872 O O . ASP B 1 104 ? 12.039 16.5 10.234 1 97.06 104 ASP B O 1
ATOM 2876 N N . ILE B 1 105 ? 10.141 15.359 9.789 1 96.5 105 ILE B N 1
ATOM 2877 C CA . ILE B 1 105 ? 9.297 16.109 10.719 1 96.5 105 ILE B CA 1
ATOM 2878 C C . ILE B 1 105 ? 8.547 15.133 11.625 1 96.5 105 ILE B C 1
ATOM 2880 O O . ILE B 1 105 ? 8.031 14.109 11.164 1 96.5 105 ILE B O 1
ATOM 2884 N N . ILE B 1 106 ? 8.555 15.438 12.922 1 94.19 106 ILE B N 1
ATOM 2885 C CA . ILE B 1 106 ? 7.785 14.648 13.875 1 94.19 106 ILE B CA 1
ATOM 2886 C C . ILE B 1 106 ? 6.363 15.195 13.969 1 94.19 106 ILE B C 1
ATOM 2888 O O . ILE B 1 106 ? 6.156 16.328 14.422 1 94.19 106 ILE B O 1
ATOM 2892 N N . TYR B 1 107 ? 5.496 14.391 13.414 1 88.12 107 TYR B N 1
ATOM 2893 C CA . TYR B 1 107 ? 4.082 14.766 13.398 1 88.12 107 TYR B CA 1
ATOM 2894 C C . TYR B 1 107 ? 3.326 14.07 14.523 1 88.12 107 TYR B C 1
ATOM 2896 O O . TYR B 1 107 ? 3.221 12.844 14.547 1 88.12 107 TYR B O 1
ATOM 2904 N N . CYS B 1 108 ? 2.965 14.766 15.625 1 76.69 108 CYS B N 1
ATOM 2905 C CA . CYS B 1 108 ? 2.387 14.141 16.812 1 76.69 108 CYS B CA 1
ATOM 2906 C C . CYS B 1 108 ? 0.926 14.539 16.984 1 76.69 108 CYS B C 1
ATOM 2908 O O . CYS B 1 108 ? 0.537 15.656 16.625 1 76.69 108 CYS B O 1
ATOM 2910 N N . SER B 1 109 ? 0.288 13.391 17.422 1 68.38 109 SER B N 1
ATOM 2911 C CA . SER B 1 109 ? -1.122 13.625 17.719 1 68.38 109 SER B CA 1
ATOM 2912 C C . SER B 1 109 ? -1.325 14.023 19.172 1 68.38 109 SER B C 1
ATOM 2914 O O . SER B 1 109 ? -0.827 13.359 20.078 1 68.38 109 SER B O 1
ATOM 2916 N N . GLY B 1 110 ? -1.877 15.266 19.391 1 67.12 110 GLY B N 1
ATOM 2917 C CA . GLY B 1 110 ? -2.301 15.68 20.719 1 67.12 110 GLY B CA 1
ATOM 2918 C C . GLY B 1 110 ? -1.42 16.766 21.312 1 67.12 110 GLY B C 1
ATOM 2919 O O . GLY B 1 110 ? -0.468 17.219 20.688 1 67.12 110 GLY B O 1
ATOM 2920 N N . LEU B 1 111 ? -1.919 17.156 22.484 1 62.88 111 LEU B N 1
ATOM 2921 C CA . LEU B 1 111 ? -1.245 18.219 23.234 1 62.88 111 LEU B CA 1
ATOM 2922 C C . LEU B 1 111 ? -0.379 17.625 24.344 1 62.88 111 LEU B C 1
ATOM 2924 O O . LEU B 1 111 ? -0.889 17.25 25.406 1 62.88 111 LEU B O 1
ATOM 2928 N N . VAL B 1 112 ? 0.814 17.328 24 1 77.44 112 VAL B N 1
ATOM 2929 C CA . VAL B 1 112 ? 1.771 16.922 25.016 1 77.44 112 VAL B CA 1
ATOM 2930 C C . VAL B 1 112 ? 2.934 17.906 25.062 1 77.44 112 VAL B C 1
ATOM 2932 O O . VAL B 1 112 ? 4.059 17.578 24.688 1 77.44 112 VAL B O 1
ATOM 2935 N N . PRO B 1 113 ? 2.654 19.062 25.656 1 79.56 113 PRO B N 1
ATOM 2936 C CA . PRO B 1 113 ? 3.621 20.156 25.531 1 79.56 113 PRO B CA 1
ATOM 2937 C C . PRO B 1 113 ? 4.988 19.812 26.109 1 79.56 113 PRO B C 1
ATOM 2939 O O . PRO B 1 113 ? 6.02 20.188 25.547 1 79.56 113 PRO B O 1
ATOM 2942 N N . ASP B 1 114 ? 4.961 19.062 27.172 1 86.12 114 ASP B N 1
ATOM 2943 C CA . ASP B 1 114 ? 6.246 18.734 27.781 1 86.12 114 ASP B CA 1
ATOM 2944 C C . ASP B 1 114 ? 7.086 17.859 26.844 1 86.12 114 ASP B C 1
ATOM 2946 O O . ASP B 1 114 ? 8.305 18.016 26.766 1 86.12 114 ASP B O 1
ATOM 2950 N N . LYS B 1 115 ? 6.527 16.953 26.203 1 89.69 115 LYS B N 1
ATOM 2951 C CA . LYS B 1 115 ? 7.242 16.109 25.25 1 89.69 115 LYS B CA 1
ATOM 2952 C C . LYS B 1 115 ? 7.742 16.922 24.062 1 89.69 115 LYS B C 1
ATOM 2954 O O . LYS B 1 115 ? 8.883 16.766 23.625 1 89.69 115 LYS B O 1
ATOM 2959 N N . PHE B 1 116 ? 6.906 17.859 23.641 1 91.44 116 PHE B N 1
ATOM 2960 C CA . PHE B 1 116 ? 7.285 18.688 22.5 1 91.44 116 PHE B CA 1
ATOM 2961 C C . PHE B 1 116 ? 8.477 19.578 22.859 1 91.44 116 PHE B C 1
ATOM 2963 O O . PHE B 1 116 ? 9.375 19.766 22.031 1 91.44 116 PHE B O 1
ATOM 2970 N N . ALA B 1 117 ? 8.43 20.078 24.047 1 93.81 117 ALA B N 1
ATOM 2971 C CA . ALA B 1 117 ? 9.539 20.906 24.5 1 93.81 117 ALA B CA 1
ATOM 2972 C C . ALA B 1 117 ? 10.852 20.125 24.5 1 93.81 117 ALA B C 1
ATOM 2974 O O . ALA B 1 117 ? 11.883 20.625 24.047 1 93.81 117 ALA B O 1
ATOM 2975 N N . ALA B 1 118 ? 10.781 18.891 24.984 1 93.44 118 ALA B N 1
ATOM 2976 C CA . ALA B 1 118 ? 11.961 18.031 25.031 1 93.44 118 ALA B CA 1
ATOM 2977 C C . ALA B 1 118 ? 12.445 17.719 23.625 1 93.44 118 ALA B C 1
ATOM 2979 O O . ALA B 1 118 ? 13.648 17.75 23.344 1 93.44 118 ALA B O 1
ATOM 2980 N N . LEU B 1 119 ? 11.547 17.406 22.75 1 93.12 119 LEU B N 1
ATOM 2981 C CA . LEU B 1 119 ? 11.891 17.094 21.359 1 93.12 119 LEU B CA 1
ATOM 2982 C C . LEU B 1 119 ? 12.523 18.297 20.672 1 93.12 119 LEU B C 1
ATOM 2984 O O . LEU B 1 119 ? 13.523 18.172 19.969 1 93.12 119 LEU B O 1
ATOM 2988 N N . SER B 1 120 ? 11.992 19.438 20.922 1 93.5 120 SER B N 1
ATOM 2989 C CA . SER B 1 120 ? 12.508 20.672 20.328 1 93.5 120 SER B CA 1
ATOM 2990 C C . SER B 1 120 ? 13.938 20.953 20.781 1 93.5 120 SER B C 1
ATOM 2992 O O . SER B 1 120 ? 14.781 21.375 20 1 93.5 120 SER B O 1
ATOM 2994 N N . ARG B 1 121 ? 14.148 20.719 22.016 1 93.88 121 ARG B N 1
ATOM 2995 C CA . ARG B 1 121 ? 15.484 20.953 22.562 1 93.88 121 ARG B CA 1
ATOM 2996 C C . ARG B 1 121 ? 16.516 20.047 21.891 1 93.88 121 ARG B C 1
ATOM 2998 O O . ARG B 1 121 ? 17.703 20.375 21.859 1 93.88 121 ARG B O 1
ATOM 3005 N N . GLN B 1 122 ? 16.016 18.984 21.422 1 93.56 122 GLN B N 1
ATOM 3006 C CA . GLN B 1 122 ? 16.891 18.062 20.703 1 93.56 122 GLN B CA 1
ATOM 3007 C C . GLN B 1 122 ? 16.844 18.312 19.188 1 93.56 122 GLN B C 1
ATOM 3009 O O . GLN B 1 122 ? 17.234 17.469 18.406 1 93.56 122 GLN B O 1
ATOM 3014 N N . HIS B 1 123 ? 16.188 19.422 18.766 1 93.38 123 HIS B N 1
ATOM 3015 C CA . HIS B 1 123 ? 16.203 19.984 17.406 1 93.38 123 HIS B CA 1
ATOM 3016 C C . HIS B 1 123 ? 15.297 19.172 16.484 1 93.38 123 HIS B C 1
ATOM 3018 O O . HIS B 1 123 ? 15.578 19.062 15.281 1 93.38 123 HIS B O 1
ATOM 3024 N N . PHE B 1 124 ? 14.359 18.469 17.047 1 94.38 124 PHE B N 1
ATOM 3025 C CA . PHE B 1 124 ? 13.344 17.844 16.219 1 94.38 124 PHE B CA 1
ATOM 3026 C C . PHE B 1 124 ? 12.281 18.859 15.805 1 94.38 124 PHE B C 1
ATOM 3028 O O . PHE B 1 124 ? 11.648 19.484 16.656 1 94.38 124 PHE B O 1
ATOM 3035 N N . PRO B 1 125 ? 12.133 19.078 14.492 1 96.31 125 PRO B N 1
ATOM 3036 C CA . PRO B 1 125 ? 10.945 19.844 14.086 1 96.31 125 PRO B CA 1
ATOM 3037 C C . PRO B 1 125 ? 9.641 19.094 14.359 1 96.31 125 PRO B C 1
ATOM 3039 O O . PRO B 1 125 ? 9.445 17.984 13.875 1 96.31 125 PRO B O 1
ATOM 3042 N N . CYS B 1 126 ? 8.742 19.688 15.133 1 94.75 126 CYS B N 1
ATOM 3043 C CA . CYS B 1 126 ? 7.535 19 15.562 1 94.75 126 CYS B CA 1
ATOM 3044 C C . CYS B 1 126 ? 6.285 19.734 15.094 1 94.75 126 CYS B C 1
ATOM 304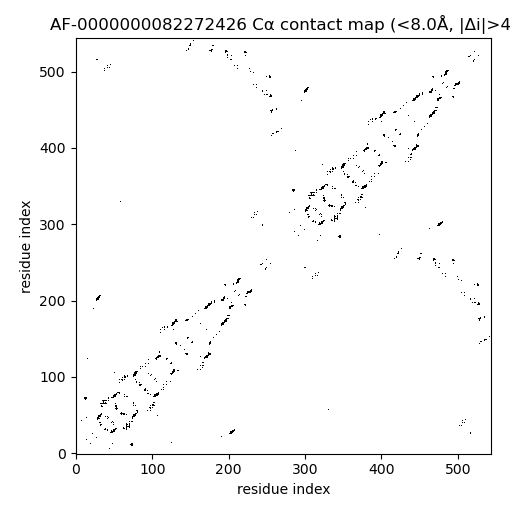6 O O . CYS B 1 126 ? 6.262 20.953 15.062 1 94.75 126 CYS B O 1
ATOM 3048 N N . VAL B 1 127 ? 5.344 18.969 14.68 1 95.5 127 VAL B N 1
ATOM 3049 C CA . VAL B 1 127 ? 4.008 19.469 14.352 1 95.5 127 VAL B CA 1
ATOM 3050 C C . VAL B 1 127 ? 3.002 18.953 15.383 1 95.5 127 VAL B C 1
ATOM 3052 O O . VAL B 1 127 ? 2.848 17.75 15.562 1 95.5 127 VAL B O 1
ATOM 3055 N N . GLY B 1 128 ? 2.367 19.875 16.078 1 93.69 128 GLY B N 1
ATOM 3056 C CA . GLY B 1 128 ? 1.329 19.5 17.016 1 93.69 128 GLY B CA 1
ATOM 3057 C C . GLY B 1 128 ? -0.033 19.328 16.375 1 93.69 128 GLY B C 1
ATOM 3058 O O . GLY B 1 128 ? -0.156 19.375 15.148 1 93.69 128 GLY B O 1
ATOM 3059 N N . HIS B 1 129 ? -1.01 19.016 17.188 1 94.62 129 HIS B N 1
ATOM 3060 C CA . HIS B 1 129 ? -2.371 18.766 16.719 1 94.62 129 HIS B CA 1
ATOM 3061 C C . HIS B 1 129 ? -3.395 19.359 17.688 1 94.62 129 HIS B C 1
ATOM 3063 O O . HIS B 1 129 ? -3.311 19.156 18.891 1 94.62 129 HIS B O 1
ATOM 3069 N N . VAL B 1 130 ? -4.309 20.188 17.141 1 94.62 130 VAL B N 1
ATOM 3070 C CA . VAL B 1 130 ? -5.367 20.766 17.953 1 94.62 130 VAL B CA 1
ATOM 3071 C C . VAL B 1 130 ? -6.711 20.609 17.234 1 94.62 130 VAL B C 1
ATOM 3073 O O . VAL B 1 130 ? -6.766 20.141 16.094 1 94.62 130 VAL B O 1
ATOM 3076 N N . GLY B 1 131 ? -7.777 21.047 17.891 1 94.56 131 GLY B N 1
ATOM 3077 C CA . GLY B 1 131 ? -9.109 20.812 17.359 1 94.56 131 GLY B CA 1
ATOM 3078 C C . GLY B 1 131 ? -9.617 19.406 17.641 1 94.56 131 GLY B C 1
ATOM 3079 O O . GLY B 1 131 ? -9.586 18.938 18.766 1 94.56 131 GLY B O 1
ATOM 3080 N N . TYR B 1 132 ? -10.172 18.859 16.609 1 93.5 132 TYR B N 1
ATOM 3081 C CA . TYR B 1 132 ? -10.617 17.484 16.766 1 93.5 132 TYR B CA 1
ATOM 3082 C C . TYR B 1 132 ? -9.438 16.531 16.812 1 93.5 132 TYR B C 1
ATOM 3084 O O . TYR B 1 132 ? -8.633 16.469 15.883 1 93.5 132 TYR B O 1
ATOM 3092 N N . LEU B 1 133 ? -9.289 15.859 17.906 1 89.38 133 LEU B N 1
ATOM 3093 C CA . LEU B 1 133 ? -8.258 14.844 18.078 1 89.38 133 LEU B CA 1
ATOM 3094 C C . LEU B 1 133 ? -8.867 13.445 18.094 1 89.38 133 LEU B C 1
ATOM 3096 O O . LEU B 1 133 ? -9.531 13.062 19.062 1 89.38 133 LEU B O 1
ATOM 3100 N N . PRO B 1 134 ? -8.562 12.664 17.094 1 85.12 134 PRO B N 1
ATOM 3101 C CA . PRO B 1 134 ? -9.148 11.32 17.047 1 85.12 134 PRO B CA 1
ATOM 3102 C C . PRO B 1 134 ? -8.844 10.492 18.297 1 85.12 134 PRO B C 1
ATOM 3104 O O . PRO B 1 134 ? -9.664 9.664 18.703 1 85.12 134 PRO B O 1
ATOM 3107 N N . VAL B 1 135 ? -7.746 10.68 18.891 1 78.69 135 VAL B N 1
ATOM 3108 C CA . VAL B 1 135 ? -7.348 9.914 20.078 1 78.69 135 VAL B CA 1
ATOM 3109 C C . VAL B 1 135 ? -8.312 10.188 21.219 1 78.69 135 VAL B C 1
ATOM 3111 O O . VAL B 1 135 ? -8.383 9.422 22.188 1 78.69 135 VAL B O 1
ATOM 3114 N N . ASN B 1 136 ? -9.086 11.273 21.078 1 78.94 136 ASN B N 1
ATOM 3115 C CA . ASN B 1 136 ? -10.016 11.672 22.125 1 78.94 136 ASN B CA 1
ATOM 3116 C C . ASN B 1 136 ? -11.445 11.234 21.812 1 78.94 136 ASN B C 1
ATOM 3118 O O . ASN B 1 136 ? -12.391 11.68 22.453 1 78.94 136 ASN B O 1
ATOM 3122 N N . ASP B 1 137 ? -11.625 10.391 20.828 1 80.56 137 ASP B N 1
ATOM 3123 C CA . ASP B 1 137 ? -12.938 10.008 20.328 1 80.56 137 ASP B CA 1
ATOM 3124 C C . ASP B 1 137 ? -13.797 9.414 21.453 1 80.56 137 ASP B C 1
ATOM 3126 O O . ASP B 1 137 ? -15.016 9.617 21.484 1 80.56 137 ASP B O 1
ATOM 3130 N N . THR B 1 138 ? -13.102 8.734 22.266 1 80.31 138 THR B N 1
ATOM 3131 C CA . THR B 1 138 ? -13.852 8.102 23.344 1 80.31 138 THR B CA 1
ATOM 3132 C C . THR B 1 138 ? -14.602 9.148 24.156 1 80.31 138 THR B C 1
ATOM 3134 O O . THR B 1 138 ? -15.703 8.883 24.641 1 80.31 138 THR B O 1
ATOM 3137 N N . TRP B 1 139 ? -14.078 10.352 24.25 1 80.19 139 TRP B N 1
ATOM 3138 C CA . TRP B 1 139 ? -14.688 11.414 25.031 1 80.19 139 TRP B CA 1
ATOM 3139 C C . TRP B 1 139 ? -15.719 12.188 24.219 1 80.19 139 TRP B C 1
ATOM 3141 O O . TRP B 1 139 ? -16.719 12.664 24.766 1 80.19 139 TRP B O 1
ATOM 3151 N N . TYR B 1 140 ? -15.602 12.297 22.891 1 80.62 140 TYR B N 1
ATOM 3152 C CA . TYR B 1 140 ? -16.438 13.109 22.016 1 80.62 140 TYR B CA 1
ATOM 3153 C C . TYR B 1 140 ? -17.594 12.289 21.469 1 80.62 140 TYR B C 1
ATOM 3155 O O . TYR B 1 140 ? -18.578 12.844 20.984 1 80.62 140 TYR B O 1
ATOM 3163 N N . GLY B 1 141 ? -17.609 10.992 21.641 1 81.69 141 GLY B N 1
ATOM 3164 C CA . GLY B 1 141 ? -18.609 10.148 21 1 81.69 141 GLY B CA 1
ATOM 3165 C C . GLY B 1 141 ? -18.438 10.055 19.5 1 81.69 141 GLY B C 1
ATOM 3166 O O . GLY B 1 141 ? -19.406 9.789 18.766 1 81.69 141 GLY B O 1
ATOM 3167 N N . GLY B 1 142 ? -17.312 10.625 18.969 1 84.31 142 GLY B N 1
ATOM 3168 C CA . GLY B 1 142 ? -17.031 10.562 17.547 1 84.31 142 GLY B CA 1
ATOM 3169 C C . GLY B 1 142 ? -16.547 11.883 16.969 1 84.31 142 GLY B C 1
ATOM 3170 O O . GLY B 1 142 ? -16.344 12.844 17.719 1 84.31 142 GLY B O 1
ATOM 3171 N N . PRO B 1 143 ? -16.391 11.891 15.672 1 87.06 143 PRO B N 1
ATOM 3172 C CA . PRO B 1 143 ? -15.914 13.109 15.023 1 87.06 143 PRO B CA 1
ATOM 3173 C C . PRO B 1 143 ? -16.891 14.281 15.156 1 87.06 143 PRO B C 1
ATOM 3175 O O . PRO B 1 143 ? -18.094 14.102 14.992 1 87.06 143 PRO B O 1
ATOM 3178 N N . ARG B 1 144 ? -16.312 15.406 15.594 1 90.81 144 ARG B N 1
ATOM 3179 C CA . ARG B 1 144 ? -17.125 16.609 15.727 1 90.81 144 ARG B CA 1
ATOM 3180 C C . ARG B 1 144 ? -16.281 17.859 15.531 1 90.81 144 ARG B C 1
ATOM 3182 O O . ARG B 1 144 ? -15.062 17.828 15.664 1 90.81 144 ARG B O 1
ATOM 3189 N N . ALA B 1 145 ? -16.969 18.969 15.305 1 95.44 145 ALA B N 1
ATOM 3190 C CA . ALA B 1 145 ? -16.312 20.266 15.258 1 95.44 145 ALA B CA 1
ATOM 3191 C C . ALA B 1 145 ? -15.914 20.719 16.656 1 95.44 145 ALA B C 1
ATOM 3193 O O . ALA B 1 145 ? -16.641 20.469 17.625 1 95.44 145 ALA B O 1
ATOM 3194 N N . VAL B 1 146 ? -14.82 21.328 16.781 1 95.81 146 VAL B N 1
ATOM 3195 C CA . VAL B 1 146 ? -14.336 21.875 18.047 1 95.81 146 VAL B CA 1
ATOM 3196 C C . VAL B 1 146 ? -14.117 23.375 17.906 1 95.81 146 VAL B C 1
ATOM 3198 O O . VAL B 1 146 ? -13.492 23.828 16.938 1 95.81 146 VAL B O 1
ATOM 3201 N N . GLY B 1 147 ? -14.609 24.188 18.906 1 97.31 147 GLY B N 1
ATOM 3202 C CA . GLY B 1 147 ? -14.422 25.625 18.859 1 97.31 147 GLY B CA 1
ATOM 3203 C C . GLY B 1 147 ? -15.664 26.375 18.422 1 97.31 147 GLY B C 1
ATOM 3204 O O . GLY B 1 147 ? -15.578 27.516 17.953 1 97.31 147 GLY B O 1
ATOM 3205 N N . LYS B 1 148 ? -16.812 25.75 18.562 1 97.56 148 LYS B N 1
ATOM 3206 C CA . LYS B 1 148 ? -18.062 26.375 18.141 1 97.56 148 LYS B CA 1
ATOM 3207 C C . LYS B 1 148 ? -18.562 27.359 19.188 1 97.56 148 LYS B C 1
ATOM 3209 O O . LYS B 1 148 ? -19.422 28.188 18.891 1 97.56 148 LYS B O 1
ATOM 3214 N N . THR B 1 149 ? -18.141 27.156 20.391 1 98 149 THR B N 1
ATOM 3215 C CA . THR B 1 149 ? -18.391 28.141 21.453 1 98 149 THR B CA 1
ATOM 3216 C C . THR B 1 149 ? -17.156 28.969 21.734 1 98 149 THR B C 1
ATOM 3218 O O . THR B 1 149 ? -16.031 28.531 21.469 1 98 149 THR B O 1
ATOM 3221 N N . ALA B 1 150 ? -17.391 30.125 22.266 1 98.12 150 ALA B N 1
ATOM 3222 C CA . ALA B 1 150 ? -16.281 31.016 22.578 1 98.12 150 ALA B CA 1
ATOM 3223 C C . ALA B 1 150 ? -15.273 30.328 23.516 1 98.12 150 ALA B C 1
ATOM 3225 O O . ALA B 1 150 ? -14.062 30.422 23.312 1 98.12 150 ALA B O 1
ATOM 3226 N N . ASP B 1 151 ? -15.781 29.672 24.516 1 97.88 151 ASP B N 1
ATOM 3227 C CA . ASP B 1 151 ? -14.922 29 25.484 1 97.88 151 ASP B CA 1
ATOM 3228 C C . ASP B 1 151 ? -14.086 27.906 24.828 1 97.88 151 ASP B C 1
ATOM 3230 O O . ASP B 1 151 ? -12.891 27.781 25.094 1 97.88 151 ASP B O 1
ATOM 3234 N N . GLU B 1 152 ? -14.672 27.125 23.984 1 96.88 152 GLU B N 1
ATOM 3235 C CA . GLU B 1 152 ? -13.953 26.062 23.281 1 96.88 152 GLU B CA 1
ATOM 3236 C C . GLU B 1 152 ? -12.93 26.641 22.312 1 96.88 152 GLU B C 1
ATOM 3238 O O . GLU B 1 152 ? -11.828 26.109 22.172 1 96.88 152 GLU B O 1
ATOM 3243 N N . ALA B 1 153 ? -13.352 27.641 21.625 1 98.25 153 ALA B N 1
ATOM 3244 C CA . ALA B 1 153 ? -12.445 28.328 20.703 1 98.25 153 ALA B CA 1
ATOM 3245 C C . ALA B 1 153 ? -11.234 28.891 21.438 1 98.25 153 ALA B C 1
ATOM 3247 O O . ALA B 1 153 ? -10.109 28.797 20.953 1 98.25 153 ALA B O 1
ATOM 3248 N N . LYS B 1 154 ? -11.477 29.453 22.609 1 98.06 154 LYS B N 1
ATOM 3249 C CA . LYS B 1 154 ? -10.391 29.984 23.422 1 98.06 154 LYS B CA 1
ATOM 3250 C C . LYS B 1 154 ? -9.43 28.875 23.844 1 98.06 154 LYS B C 1
ATOM 3252 O O . LYS B 1 154 ? -8.211 29.078 23.859 1 98.06 154 LYS B O 1
ATOM 3257 N N . LEU B 1 155 ? -9.945 27.766 24.156 1 96.44 155 LEU B N 1
ATOM 3258 C CA . LEU B 1 155 ? -9.109 26.625 24.516 1 96.44 155 LEU B CA 1
ATOM 3259 C C . LEU B 1 155 ? -8.227 26.219 23.344 1 96.44 155 LEU B C 1
ATOM 3261 O O . LEU B 1 155 ? -7.051 25.891 23.516 1 96.44 155 LEU B O 1
ATOM 3265 N N . VAL B 1 156 ? -8.766 26.156 22.125 1 97.19 156 VAL B N 1
ATOM 3266 C CA . VAL B 1 156 ? -7.984 25.844 20.938 1 97.19 156 VAL B CA 1
ATOM 3267 C C . VAL B 1 156 ? -6.84 26.859 20.797 1 97.19 156 VAL B C 1
ATOM 3269 O O . VAL B 1 156 ? -5.691 26.469 20.562 1 97.19 156 VAL B O 1
ATOM 3272 N N . PHE B 1 157 ? -7.172 28.125 20.953 1 98 157 PHE B N 1
ATOM 3273 C CA . PHE B 1 157 ? -6.18 29.188 20.875 1 98 157 PHE B CA 1
ATOM 3274 C C . PHE B 1 157 ? -5.07 28.969 21.891 1 98 157 PHE B C 1
ATOM 3276 O O . PHE B 1 157 ? -3.887 29.031 21.562 1 98 157 PHE B O 1
ATOM 3283 N N . ASP B 1 158 ? -5.461 28.719 23.141 1 97.06 158 ASP B N 1
ATOM 3284 C CA . ASP B 1 158 ? -4.492 28.516 24.219 1 97.06 158 ASP B CA 1
ATOM 3285 C C . ASP B 1 158 ? -3.59 27.328 23.922 1 97.06 158 ASP B C 1
ATOM 3287 O O . ASP B 1 158 ? -2.393 27.359 24.203 1 97.06 158 ASP B O 1
ATOM 3291 N N . ASN B 1 159 ? -4.141 26.297 23.391 1 95.69 159 ASN B N 1
ATOM 3292 C CA . ASN B 1 159 ? -3.371 25.109 23.031 1 95.69 159 ASN B CA 1
ATOM 3293 C C . ASN B 1 159 ? -2.35 25.406 21.938 1 95.69 159 ASN B C 1
ATOM 3295 O O . ASN B 1 159 ? -1.215 24.938 21.984 1 95.69 159 ASN B O 1
ATOM 3299 N N . VAL B 1 160 ? -2.752 26.156 20.922 1 97 160 VAL B N 1
ATOM 3300 C CA . VAL B 1 160 ? -1.835 26.547 19.859 1 97 160 VAL B CA 1
ATOM 3301 C C . VAL B 1 160 ? -0.665 27.344 20.438 1 97 160 VAL B C 1
ATOM 3303 O O . VAL B 1 160 ? 0.495 27.078 20.109 1 97 160 VAL B O 1
ATOM 3306 N N . MET B 1 161 ? -1.023 28.281 21.344 1 96.94 161 MET B N 1
ATOM 3307 C CA . MET B 1 161 ? 0.017 29.094 21.953 1 96.94 161 MET B CA 1
ATOM 3308 C C . MET B 1 161 ? 0.949 28.25 22.812 1 96.94 161 MET B C 1
ATOM 3310 O O . MET B 1 161 ? 2.154 28.5 22.875 1 96.94 161 MET B O 1
ATOM 3314 N N . ALA B 1 162 ? 0.414 27.281 23.5 1 95.56 162 ALA B N 1
ATOM 3315 C CA . ALA B 1 162 ? 1.225 26.375 24.312 1 95.56 162 ALA B CA 1
ATOM 3316 C C . ALA B 1 162 ? 2.189 25.578 23.438 1 95.56 162 ALA B C 1
ATOM 3318 O O . ALA B 1 162 ? 3.342 25.359 23.812 1 95.56 162 ALA B O 1
ATOM 3319 N N . LEU B 1 163 ? 1.731 25.109 22.297 1 95.38 163 LEU B N 1
ATOM 3320 C CA . LEU B 1 163 ? 2.572 24.359 21.359 1 95.38 163 LEU B CA 1
ATOM 3321 C C . LEU B 1 163 ? 3.68 25.25 20.812 1 95.38 163 LEU B C 1
ATOM 3323 O O . LEU B 1 163 ? 4.82 24.812 20.656 1 95.38 163 LEU B O 1
ATOM 3327 N N . GLU B 1 164 ? 3.287 26.516 20.438 1 96.88 164 GLU B N 1
ATOM 3328 C CA . GLU B 1 164 ? 4.285 27.484 20 1 96.88 164 GLU B CA 1
ATOM 3329 C C . GLU B 1 164 ? 5.375 27.672 21.047 1 96.88 164 GLU B C 1
ATOM 3331 O O . GLU B 1 164 ? 6.566 27.625 20.734 1 96.88 164 GLU B O 1
ATOM 3336 N N . ALA B 1 165 ? 4.93 27.828 22.266 1 96.38 165 ALA B N 1
ATOM 3337 C CA . ALA B 1 165 ? 5.863 28.016 23.375 1 96.38 165 ALA B CA 1
ATOM 3338 C C . ALA B 1 165 ? 6.75 26.797 23.562 1 96.38 165 ALA B C 1
ATOM 3340 O O . ALA B 1 165 ? 7.906 26.906 23.984 1 96.38 165 ALA B O 1
ATOM 3341 N N . ALA B 1 166 ? 6.238 25.594 23.266 1 94.88 166 ALA B N 1
ATOM 3342 C CA . ALA B 1 166 ? 6.965 24.344 23.438 1 94.88 166 ALA B CA 1
ATOM 3343 C C . ALA B 1 166 ? 7.996 24.156 22.328 1 94.88 166 ALA B C 1
ATOM 3345 O O . ALA B 1 166 ? 8.82 23.234 22.391 1 94.88 166 ALA B O 1
ATOM 3346 N N . GLY B 1 167 ? 7.922 24.969 21.281 1 95.5 167 GLY B N 1
ATOM 3347 C CA . GLY B 1 167 ? 8.945 24.922 20.25 1 95.5 167 GLY B CA 1
ATOM 3348 C C . GLY B 1 167 ? 8.5 24.188 19 1 95.5 167 GLY B C 1
ATOM 3349 O O . GLY B 1 167 ? 9.328 23.844 18.141 1 95.5 167 GLY B O 1
ATOM 3350 N N . CYS B 1 168 ? 7.238 23.922 18.844 1 95.81 168 CYS B N 1
ATOM 3351 C CA . CYS B 1 168 ? 6.73 23.344 17.609 1 95.81 168 CYS B CA 1
ATOM 3352 C C . CYS B 1 168 ? 6.926 24.281 16.438 1 95.81 168 CYS B C 1
ATOM 3354 O O . CYS B 1 168 ? 6.996 25.5 16.625 1 95.81 168 CYS B O 1
ATOM 3356 N N . ILE B 1 169 ? 7.023 23.734 15.227 1 96.88 169 ILE B N 1
ATOM 3357 C CA . ILE B 1 169 ? 7.211 24.562 14.039 1 96.88 169 ILE B CA 1
ATOM 3358 C C . ILE B 1 169 ? 5.875 24.75 13.328 1 96.88 169 ILE B C 1
ATOM 3360 O O . ILE B 1 169 ? 5.73 25.656 12.5 1 96.88 169 ILE B O 1
ATOM 3364 N N . ALA B 1 170 ? 4.938 23.875 13.602 1 97.44 170 ALA B N 1
ATOM 3365 C CA . ALA B 1 170 ? 3.631 23.875 12.945 1 97.44 170 ALA B CA 1
ATOM 3366 C C . ALA B 1 170 ? 2.576 23.203 13.82 1 97.44 170 ALA B C 1
ATOM 3368 O O . ALA B 1 170 ? 2.906 22.594 14.844 1 97.44 170 ALA B O 1
ATOM 3369 N N . VAL B 1 171 ? 1.308 23.375 13.438 1 97 171 VAL B N 1
ATOM 3370 C CA . VAL B 1 171 ? 0.189 22.734 14.125 1 97 171 VAL B CA 1
ATOM 3371 C C . VAL B 1 171 ? -0.897 22.375 13.109 1 97 171 VAL B C 1
ATOM 3373 O O . VAL B 1 171 ? -1.189 23.156 12.203 1 97 171 VAL B O 1
ATOM 3376 N N . GLU B 1 172 ? -1.28 21.141 13.172 1 96.62 172 GLU B N 1
ATOM 3377 C CA . GLU B 1 172 ? -2.484 20.75 12.445 1 96.62 172 GLU B CA 1
ATOM 3378 C C . GLU B 1 172 ? -3.744 21.172 13.203 1 96.62 172 GLU B C 1
ATOM 3380 O O . GLU B 1 172 ? -3.867 20.922 14.398 1 96.62 172 GLU B O 1
ATOM 3385 N N . MET B 1 173 ? -4.586 2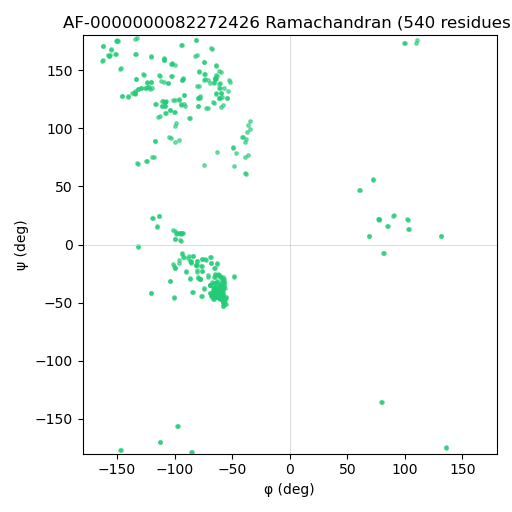1.828 12.57 1 97 173 MET B N 1
ATOM 3386 C CA . MET B 1 173 ? -5.867 22.234 13.141 1 97 173 MET B CA 1
ATOM 3387 C C . MET B 1 173 ? -7.027 21.547 12.43 1 97 173 MET B C 1
ATOM 3389 O O . MET B 1 173 ? -7.32 21.844 11.273 1 97 173 MET B O 1
ATOM 3393 N N . GLU B 1 174 ? -7.641 20.641 13.172 1 96.38 174 GLU B N 1
ATOM 3394 C CA . GLU B 1 174 ? -8.641 19.781 12.555 1 96.38 174 GLU B CA 1
ATOM 3395 C C . GLU B 1 174 ? -10.047 20.156 12.992 1 96.38 174 GLU B C 1
ATOM 3397 O O . GLU B 1 174 ? -10.328 20.234 14.195 1 96.38 174 GLU B O 1
ATOM 3402 N N . CYS B 1 175 ? -10.945 20.453 12.039 1 96.94 175 CYS B N 1
ATOM 3403 C CA . CYS B 1 175 ? -12.383 20.641 12.227 1 96.94 175 CYS B CA 1
ATOM 3404 C C . CYS B 1 175 ? -12.656 21.781 13.195 1 96.94 175 CYS B C 1
ATOM 3406 O O . CYS B 1 175 ? -13.422 21.625 14.148 1 96.94 175 CYS B O 1
ATOM 3408 N N . VAL B 1 176 ? -12.031 22.859 13.023 1 98.19 176 VAL B N 1
ATOM 3409 C CA . VAL B 1 176 ? -12.25 24.109 13.727 1 98.19 176 VAL B CA 1
ATOM 3410 C C . VAL B 1 176 ? -12.961 25.109 12.805 1 98.19 176 VAL B C 1
ATOM 3412 O O . VAL B 1 176 ? -12.641 25.188 11.617 1 98.19 176 VAL B O 1
ATOM 3415 N N . PRO B 1 177 ? -13.969 25.891 13.336 1 98.62 177 PRO B N 1
ATOM 3416 C CA . PRO B 1 177 ? -14.633 26.875 12.477 1 98.62 177 PRO B CA 1
ATOM 3417 C C . PRO B 1 177 ? -13.648 27.797 11.758 1 98.62 177 PRO B C 1
ATOM 3419 O O . PRO B 1 177 ? -12.672 28.234 12.359 1 98.62 177 PRO B O 1
ATOM 3422 N N . ALA B 1 178 ? -13.961 28.078 10.5 1 98.5 178 ALA B N 1
ATOM 3423 C CA . ALA B 1 178 ? -13.039 28.781 9.602 1 98.5 178 ALA B CA 1
ATOM 3424 C C . ALA B 1 178 ? -12.648 30.141 10.172 1 98.5 178 ALA B C 1
ATOM 3426 O O . ALA B 1 178 ? -11.477 30.531 10.133 1 98.5 178 ALA B O 1
ATOM 3427 N N . LYS B 1 179 ? -13.625 30.859 10.766 1 98.44 179 LYS B N 1
ATOM 3428 C CA . LYS B 1 179 ? -13.352 32.188 11.305 1 98.44 179 LYS B CA 1
ATOM 3429 C C . LYS B 1 179 ? -12.367 32.125 12.469 1 98.44 179 LYS B C 1
ATOM 3431 O O . LYS B 1 179 ? -11.484 32.969 12.594 1 98.44 179 LYS B O 1
ATOM 3436 N N . ILE B 1 180 ? -12.562 31.094 13.297 1 98.75 180 ILE B N 1
ATOM 3437 C CA . ILE B 1 180 ? -11.688 30.891 14.445 1 98.75 180 ILE B CA 1
ATOM 3438 C C . ILE B 1 180 ? -10.273 30.547 13.969 1 98.75 180 ILE B C 1
ATOM 3440 O O . ILE B 1 180 ? -9.297 31.141 14.422 1 98.75 180 ILE B O 1
ATOM 3444 N N . ALA B 1 181 ? -10.164 29.656 13.047 1 98.75 181 ALA B N 1
ATOM 3445 C CA . ALA B 1 181 ? -8.883 29.188 12.508 1 98.75 181 ALA B CA 1
ATOM 3446 C C . ALA B 1 181 ? -8.117 30.344 11.859 1 98.75 181 ALA B C 1
ATOM 3448 O O . ALA B 1 181 ? -6.898 30.438 12 1 98.75 181 ALA B O 1
ATOM 3449 N N . ALA B 1 182 ? -8.844 31.172 11.141 1 98.38 182 ALA B N 1
ATOM 3450 C CA . ALA B 1 182 ? -8.242 32.312 10.492 1 98.38 182 ALA B CA 1
ATOM 3451 C C . ALA B 1 182 ? -7.578 33.25 11.516 1 98.38 182 ALA B C 1
ATOM 3453 O O . ALA B 1 182 ? -6.434 33.656 11.328 1 98.38 182 ALA B O 1
ATOM 3454 N N . GLU B 1 183 ? -8.297 33.531 12.547 1 98.44 183 GLU B N 1
ATOM 3455 C CA . GLU B 1 183 ? -7.789 34.438 13.57 1 98.44 183 GLU B CA 1
ATOM 3456 C C . GLU B 1 183 ? -6.582 33.844 14.289 1 98.44 183 GLU B C 1
ATOM 3458 O O . GLU B 1 183 ? -5.594 34.531 14.539 1 98.44 183 GLU B O 1
ATOM 3463 N N . ILE B 1 184 ? -6.66 32.562 14.617 1 98.56 184 ILE B N 1
ATOM 3464 C CA . ILE B 1 184 ? -5.559 31.891 15.312 1 98.56 184 ILE B CA 1
ATOM 3465 C C . ILE B 1 184 ? -4.324 31.875 14.414 1 98.56 184 ILE B C 1
ATOM 3467 O O . ILE B 1 184 ? -3.215 32.156 14.875 1 98.56 184 ILE B O 1
ATOM 3471 N N . SER B 1 185 ? -4.477 31.562 13.141 1 98.44 185 SER B N 1
ATOM 3472 C CA . SER B 1 185 ? -3.371 31.484 12.188 1 98.44 185 SER B CA 1
ATOM 3473 C C . SER B 1 185 ? -2.631 32.812 12.102 1 98.44 185 SER B C 1
ATOM 3475 O O . SER B 1 185 ? -1.403 32.844 11.984 1 98.44 185 SER B O 1
ATOM 3477 N N . LYS B 1 186 ? -3.348 33.938 12.219 1 97.19 186 LYS B N 1
ATOM 3478 C CA . LYS B 1 186 ? -2.768 35.281 12.141 1 97.19 186 LYS B CA 1
ATOM 3479 C C . LYS B 1 186 ? -1.924 35.594 13.375 1 97.19 186 LYS B C 1
ATOM 3481 O O . LYS B 1 186 ? -0.993 36.406 13.312 1 97.19 186 LYS B O 1
ATOM 3486 N N . ARG B 1 187 ? -2.256 34.969 14.422 1 97.69 187 ARG B N 1
ATOM 3487 C CA . ARG B 1 187 ? -1.72 35.406 15.703 1 97.69 187 ARG B CA 1
ATOM 3488 C C . ARG B 1 187 ? -0.553 34.531 16.141 1 97.69 187 ARG B C 1
ATOM 3490 O O . ARG B 1 187 ? 0.21 34.906 17.031 1 97.69 187 ARG B O 1
ATOM 3497 N N . THR B 1 188 ? -0.437 33.375 15.586 1 98.25 188 THR B N 1
ATOM 3498 C CA . THR B 1 188 ? 0.649 32.469 15.953 1 98.25 188 THR B CA 1
ATOM 3499 C C . THR B 1 188 ? 1.773 32.531 14.922 1 98.25 188 THR B C 1
ATOM 3501 O O . THR B 1 188 ? 1.532 32.812 13.75 1 98.25 188 THR B O 1
ATOM 3504 N N . LYS B 1 189 ? 2.969 32.219 15.328 1 97.62 189 LYS B N 1
ATOM 3505 C CA . LYS B 1 189 ? 4.113 32.125 14.43 1 97.62 189 LYS B CA 1
ATOM 3506 C C . LYS B 1 189 ? 4.191 30.734 13.789 1 97.62 189 LYS B C 1
ATOM 3508 O O . LYS B 1 189 ? 4.934 30.531 12.828 1 97.62 189 LYS B O 1
ATOM 3513 N N . LEU B 1 190 ? 3.477 29.766 14.328 1 97.88 190 LEU B N 1
ATOM 3514 C CA . LEU B 1 190 ? 3.455 28.406 13.789 1 97.88 190 LEU B CA 1
ATOM 3515 C C . LEU B 1 190 ? 2.842 28.391 12.398 1 97.88 190 LEU B C 1
ATOM 3517 O O . LEU B 1 190 ? 1.929 29.156 12.102 1 97.88 190 LEU B O 1
ATOM 3521 N N . LEU B 1 191 ? 3.359 27.547 11.508 1 98.5 191 LEU B N 1
ATOM 3522 C CA . LEU B 1 191 ? 2.559 27.172 10.344 1 98.5 191 LEU B CA 1
ATOM 3523 C C . LEU B 1 191 ? 1.275 26.469 10.773 1 98.5 191 LEU B C 1
ATOM 3525 O O . LEU B 1 191 ? 1.315 25.516 11.562 1 98.5 191 LEU B O 1
ATOM 3529 N N . VAL B 1 192 ? 0.162 26.906 10.359 1 98.62 192 VAL B N 1
ATOM 3530 C CA . VAL B 1 192 ? -1.107 26.266 10.68 1 98.62 192 VAL B CA 1
ATOM 3531 C C . VAL B 1 192 ? -1.618 25.484 9.477 1 98.62 192 VAL B C 1
ATOM 3533 O O . VAL B 1 192 ? -1.878 26.062 8.414 1 98.62 192 VAL B O 1
ATOM 3536 N N . ILE B 1 193 ? -1.707 24.188 9.641 1 98.25 193 ILE B N 1
ATOM 3537 C CA . ILE B 1 193 ? -2.186 23.297 8.586 1 98.25 193 ILE B CA 1
ATOM 3538 C C . ILE B 1 193 ? -3.646 22.938 8.844 1 98.25 193 ILE B C 1
ATOM 3540 O O . ILE B 1 193 ? -3.959 22.25 9.82 1 98.25 193 ILE B O 1
ATOM 3544 N N . SER B 1 194 ? -4.496 23.375 7.973 1 98.31 194 SER B N 1
ATOM 3545 C CA . SER B 1 194 ? -5.934 23.156 8.102 1 98.31 194 SER B CA 1
ATOM 3546 C C . SER B 1 194 ? -6.32 21.75 7.641 1 98.31 194 SER B C 1
ATOM 3548 O O . SER B 1 194 ? -5.938 21.328 6.547 1 98.31 194 SER B O 1
ATOM 3550 N N . MET B 1 195 ? -6.969 21.047 8.422 1 96.75 195 MET B N 1
ATOM 3551 C CA . MET B 1 195 ? -7.754 19.891 8.039 1 96.75 195 MET B CA 1
ATOM 3552 C C . MET B 1 195 ? -9.234 20.109 8.344 1 96.75 195 MET B C 1
ATOM 3554 O O . MET B 1 195 ? -9.703 19.797 9.438 1 96.75 195 MET B O 1
ATOM 3558 N N . GLY B 1 196 ? -9.883 20.656 7.379 1 97.44 196 GLY B N 1
ATOM 3559 C CA . GLY B 1 196 ? -11.289 20.984 7.582 1 97.44 196 GLY B CA 1
ATOM 3560 C C . GLY B 1 196 ? -11.5 22.234 8.406 1 97.44 196 GLY B C 1
ATOM 3561 O O . GLY B 1 196 ? -12.547 22.391 9.047 1 97.44 196 GLY B O 1
ATOM 3562 N N . SER B 1 197 ? -10.562 23.078 8.484 1 98.19 197 SER B N 1
ATOM 3563 C CA . SER B 1 197 ? -10.672 24.266 9.328 1 98.19 197 SER B CA 1
ATOM 3564 C C . SER B 1 197 ? -10.672 25.547 8.5 1 98.19 197 SER B C 1
ATOM 3566 O O . SER B 1 197 ? -10.422 26.625 9.023 1 98.19 197 SER B O 1
ATOM 3568 N N . GLY B 1 198 ? -10.898 25.375 7.199 1 96.94 198 GLY B N 1
ATOM 3569 C CA . GLY B 1 198 ? -11.109 26.547 6.363 1 96.94 198 GLY B CA 1
ATOM 3570 C C . GLY B 1 198 ? -9.875 26.953 5.586 1 96.94 198 GLY B C 1
ATOM 3571 O O . GLY B 1 198 ? -8.805 26.359 5.75 1 96.94 198 GLY B O 1
ATOM 3572 N N . PRO B 1 199 ? -9.969 27.906 4.711 1 97.44 199 PRO B N 1
ATOM 3573 C CA . PRO B 1 199 ? -8.961 28.203 3.697 1 97.44 199 PRO B CA 1
ATOM 3574 C C . PRO B 1 199 ? -7.895 29.172 4.203 1 97.44 199 PRO B C 1
ATOM 3576 O O . PRO B 1 199 ? -6.867 29.375 3.549 1 97.44 199 PRO B O 1
ATOM 3579 N N . ASP B 1 200 ? -8.094 29.797 5.348 1 97.75 200 ASP B N 1
ATOM 3580 C CA . ASP B 1 200 ? -7.273 30.953 5.695 1 97.75 200 ASP B CA 1
ATOM 3581 C C . ASP B 1 200 ? -6.086 30.531 6.566 1 97.75 200 ASP B C 1
ATOM 3583 O O . ASP B 1 200 ? -5.398 31.391 7.125 1 97.75 200 ASP B O 1
ATOM 3587 N N . CYS B 1 201 ? -5.84 29.25 6.715 1 98.25 201 CYS B N 1
ATOM 3588 C CA . CYS B 1 201 ? -4.633 28.734 7.359 1 98.25 201 CYS B CA 1
ATOM 3589 C C . CYS B 1 201 ? -3.459 28.719 6.387 1 98.25 201 CYS B C 1
ATOM 3591 O O . CYS B 1 201 ? -3.607 29.094 5.223 1 98.25 201 CYS B O 1
ATOM 3593 N N . ASP B 1 202 ? -2.279 28.344 6.852 1 98.5 202 ASP B N 1
ATOM 3594 C CA . ASP B 1 202 ? -1.065 28.406 6.043 1 98.5 202 ASP B CA 1
ATOM 3595 C C . ASP B 1 202 ? -1.01 27.266 5.043 1 98.5 202 ASP B C 1
ATOM 3597 O O . ASP B 1 202 ? -0.231 27.297 4.09 1 98.5 202 ASP B O 1
ATOM 3601 N N . GLY B 1 203 ? -1.782 26.219 5.254 1 98.25 203 GLY B N 1
ATOM 3602 C CA . GLY B 1 203 ? -1.806 25.062 4.363 1 98.25 203 GLY B CA 1
ATOM 3603 C C . GLY B 1 203 ? -3.037 24.203 4.539 1 98.25 203 GLY B C 1
ATOM 3604 O O . GLY B 1 203 ? -3.861 24.453 5.418 1 98.25 203 GLY B O 1
ATOM 3605 N N . GLN B 1 204 ? -3.193 23.266 3.641 1 98.69 204 GLN B N 1
ATOM 3606 C CA . GLN B 1 204 ? -4.305 22.312 3.643 1 98.69 204 GLN B CA 1
ATOM 3607 C C . GLN B 1 204 ? -3.797 20.875 3.68 1 98.69 204 GLN B C 1
ATOM 3609 O O . GLN B 1 204 ? -2.852 20.531 2.971 1 98.69 204 GLN B O 1
ATOM 3614 N N . PHE B 1 205 ? -4.418 20.047 4.52 1 98.06 205 PHE B N 1
ATOM 3615 C CA . PHE B 1 205 ? -4.121 18.625 4.59 1 98.06 205 PHE B CA 1
ATOM 3616 C C . PHE B 1 205 ? -5.336 17.797 4.188 1 98.06 205 PHE B C 1
ATOM 3618 O O . PHE B 1 205 ? -6.414 17.953 4.766 1 98.06 205 PHE B O 1
ATOM 3625 N N . VAL B 1 206 ? -5.219 16.984 3.164 1 98.19 206 VAL B N 1
ATOM 3626 C CA . VAL B 1 206 ? -6.207 15.992 2.775 1 98.19 206 VAL B CA 1
ATOM 3627 C C . VAL B 1 206 ? -5.527 14.633 2.598 1 98.19 206 VAL B C 1
ATOM 3629 O O . VAL B 1 206 ? -4.457 14.547 1.991 1 98.19 206 VAL B O 1
ATOM 3632 N N . PHE B 1 207 ? -6.145 13.617 3.129 1 97.12 207 PHE B N 1
ATOM 3633 C CA . PHE B 1 207 ? -5.625 12.266 2.943 1 97.12 207 PHE B CA 1
ATOM 3634 C C . PHE B 1 207 ? -5.605 11.891 1.466 1 97.12 207 PHE B C 1
ATOM 3636 O O . PHE B 1 207 ? -6.59 12.09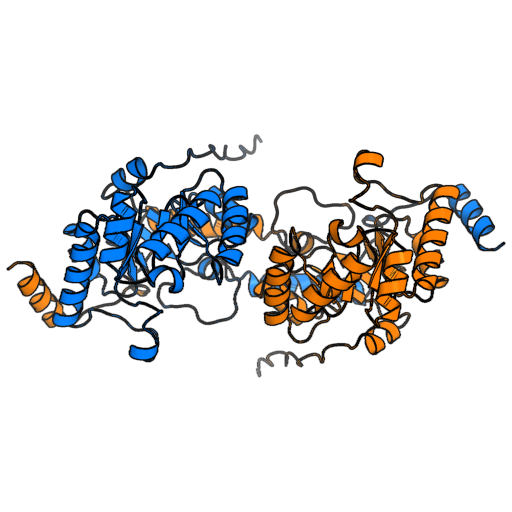4 0.754 1 97.12 207 PHE B O 1
ATOM 3643 N N . SER B 1 208 ? -4.461 11.297 1.026 1 97.75 208 SER B N 1
ATOM 3644 C CA . SER B 1 208 ? -4.395 10.844 -0.359 1 97.75 208 SER B CA 1
ATOM 3645 C C . SER B 1 208 ? -5.488 9.82 -0.663 1 97.75 208 SER B C 1
ATOM 3647 O O . SER B 1 208 ? -6 9.773 -1.783 1 97.75 208 SER B O 1
ATOM 3649 N N . GLU B 1 209 ? -5.875 9.047 0.313 1 96.31 209 GLU B N 1
ATOM 3650 C CA . GLU B 1 209 ? -6.934 8.055 0.169 1 96.31 209 GLU B CA 1
ATOM 3651 C C . GLU B 1 209 ? -8.266 8.711 -0.184 1 96.31 209 GLU B C 1
ATOM 3653 O O . GLU B 1 209 ? -9.07 8.148 -0.922 1 96.31 209 GLU B O 1
ATOM 3658 N N . ASP B 1 210 ? -8.484 9.914 0.344 1 96.94 210 ASP B N 1
ATOM 3659 C CA . ASP B 1 210 ? -9.711 10.664 0.083 1 96.94 210 ASP B CA 1
ATOM 3660 C C . ASP B 1 210 ? -9.648 11.359 -1.275 1 96.94 210 ASP B C 1
ATOM 3662 O O . ASP B 1 210 ? -10.688 11.641 -1.881 1 96.94 210 ASP B O 1
ATOM 3666 N N . ILE B 1 211 ? -8.438 11.68 -1.711 1 98 211 ILE B N 1
ATOM 3667 C CA . ILE B 1 211 ? -8.258 12.328 -3.006 1 98 211 ILE B CA 1
ATOM 3668 C C . ILE B 1 211 ? -8.391 11.297 -4.121 1 98 211 ILE B C 1
ATOM 3670 O O . ILE B 1 211 ? -9.094 11.531 -5.109 1 98 211 ILE B O 1
ATOM 3674 N N . LEU B 1 212 ? -7.746 10.125 -3.896 1 97.56 212 LEU B N 1
ATOM 3675 C CA . LEU B 1 212 ? -7.609 9.102 -4.934 1 97.56 212 LEU B CA 1
ATOM 3676 C C . LEU B 1 212 ? -8.781 8.125 -4.895 1 97.56 212 LEU B C 1
ATOM 3678 O O . LEU B 1 212 ? -9.109 7.512 -5.91 1 97.56 212 LEU B O 1
ATOM 3682 N N . GLY B 1 213 ? -9.445 8 -3.758 1 96.56 213 GLY B N 1
ATOM 3683 C CA . GLY B 1 213 ? -10.555 7.074 -3.623 1 96.56 213 GLY B CA 1
ATOM 3684 C C . GLY B 1 213 ? -10.125 5.621 -3.576 1 96.56 213 GLY B C 1
ATOM 3685 O O . GLY B 1 213 ? -10.633 4.789 -4.328 1 96.56 213 GLY B O 1
ATOM 3686 N N . THR B 1 214 ? -9.234 5.305 -2.607 1 94.38 214 THR B N 1
ATOM 3687 C CA . THR B 1 214 ? -8.727 3.941 -2.49 1 94.38 214 THR B CA 1
ATOM 3688 C C . THR B 1 214 ? -9.477 3.18 -1.4 1 94.38 214 THR B C 1
ATOM 3690 O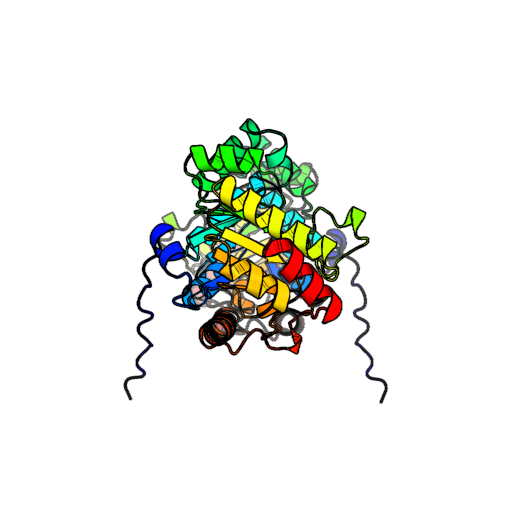 O . THR B 1 214 ? -9.031 2.119 -0.958 1 94.38 214 THR B O 1
ATOM 3693 N N . HIS B 1 215 ? -10.531 3.725 -0.864 1 88.12 215 HIS B N 1
ATOM 3694 C CA . HIS B 1 215 ? -11.367 3.066 0.131 1 88.12 215 HIS B CA 1
ATOM 3695 C C . HIS B 1 215 ? -12.844 3.215 -0.211 1 88.12 215 HIS B C 1
ATOM 3697 O O . HIS B 1 215 ? -13.203 3.969 -1.117 1 88.12 215 HIS B O 1
ATOM 3703 N N . ASP B 1 216 ? -13.648 2.369 0.447 1 82.5 216 ASP B N 1
ATOM 3704 C CA . ASP B 1 216 ? -15.078 2.414 0.161 1 82.5 216 ASP B CA 1
ATOM 3705 C C . ASP B 1 216 ? -15.867 2.902 1.374 1 82.5 216 ASP B C 1
ATOM 3707 O O . ASP B 1 216 ? -17.062 2.629 1.496 1 82.5 216 ASP B O 1
ATOM 3711 N N . GLY B 1 217 ? -15.258 3.609 2.197 1 86.25 217 GLY B N 1
ATOM 3712 C CA . GLY B 1 217 ? -15.906 4.074 3.41 1 86.25 217 GLY B CA 1
ATOM 3713 C C . GLY B 1 217 ? -16.438 5.488 3.295 1 86.25 217 GLY B C 1
ATOM 3714 O O . GLY B 1 217 ? -16.75 5.957 2.195 1 86.25 217 GLY B O 1
ATOM 3715 N N . HIS B 1 218 ? -16.578 6.145 4.48 1 89.12 218 HIS B N 1
ATOM 3716 C CA . HIS B 1 218 ? -17.125 7.492 4.613 1 89.12 218 HIS B CA 1
ATOM 3717 C C . HIS B 1 218 ? -16.078 8.547 4.277 1 89.12 218 HIS B C 1
ATOM 3719 O O . HIS B 1 218 ? -14.906 8.422 4.672 1 89.12 218 HIS B O 1
ATOM 3725 N N . TYR B 1 219 ? -16.516 9.555 3.508 1 92.38 219 TYR B N 1
ATOM 3726 C CA . TYR B 1 219 ? -15.695 10.727 3.234 1 92.38 219 TYR B CA 1
ATOM 3727 C C . TYR B 1 219 ? -16.094 11.898 4.121 1 92.38 219 TYR B C 1
ATOM 3729 O O . TYR B 1 219 ? -17.266 12.312 4.121 1 92.38 219 TYR B O 1
ATOM 3737 N N . PRO B 1 220 ? -15.164 12.43 4.836 1 92.56 220 PRO B N 1
ATOM 3738 C CA . PRO B 1 220 ? -15.508 13.586 5.668 1 92.56 220 PRO B CA 1
ATOM 3739 C C . PRO B 1 220 ? -15.844 14.828 4.844 1 92.56 220 PRO B C 1
ATOM 3741 O O . PRO B 1 220 ? -15.609 14.852 3.633 1 92.56 220 PRO B O 1
ATOM 3744 N N . ARG B 1 221 ? -16.375 15.82 5.523 1 91.31 221 ARG B N 1
ATOM 3745 C CA . ARG B 1 221 ? -16.812 17.062 4.883 1 91.31 221 ARG B CA 1
ATOM 3746 C C . ARG B 1 221 ? -15.656 17.719 4.145 1 91.31 221 ARG B C 1
ATOM 3748 O O . ARG B 1 221 ? -15.852 18.297 3.068 1 91.31 221 ARG B O 1
ATOM 3755 N N . HIS B 1 222 ? -14.477 17.609 4.629 1 93.38 222 HIS B N 1
ATOM 3756 C CA . HIS B 1 222 ? -13.336 18.328 4.066 1 93.38 222 HIS B CA 1
ATOM 3757 C C . HIS B 1 222 ? -12.602 17.469 3.043 1 93.38 222 HIS B C 1
ATOM 3759 O O . HIS B 1 222 ? -11.508 17.844 2.588 1 93.38 222 HIS B O 1
ATOM 3765 N N . ALA B 1 223 ? -13.195 16.328 2.666 1 93.06 223 ALA B N 1
ATOM 3766 C CA . ALA B 1 223 ? -12.555 15.461 1.675 1 93.06 223 ALA B CA 1
ATOM 3767 C C . ALA B 1 223 ? -12.492 16.141 0.312 1 93.06 223 ALA B C 1
ATOM 3769 O O . ALA B 1 223 ? -13.383 16.922 -0.039 1 93.06 223 ALA B O 1
ATOM 3770 N N . TYR B 1 224 ? -11.43 15.992 -0.376 1 94.44 224 TYR B N 1
ATOM 3771 C CA . TYR B 1 224 ? -11.234 16.359 -1.773 1 94.44 224 TYR B CA 1
ATOM 3772 C C . TYR B 1 224 ? -11.25 15.133 -2.67 1 94.44 224 TYR B C 1
ATOM 3774 O O . TYR B 1 224 ? -10.211 14.492 -2.877 1 94.44 224 TYR B O 1
ATOM 3782 N N . ARG B 1 225 ? -12.367 14.75 -3.213 1 90.94 225 ARG B N 1
ATOM 3783 C CA . ARG B 1 225 ? -12.516 13.516 -3.979 1 90.94 225 ARG B CA 1
ATOM 3784 C C . ARG B 1 225 ? -12.344 13.781 -5.473 1 90.94 225 ARG B C 1
ATOM 3786 O O . ARG B 1 225 ? -13.102 14.547 -6.062 1 90.94 225 ARG B O 1
ATOM 3793 N N . LYS B 1 226 ? -11.43 13.148 -5.988 1 92 226 LYS B N 1
ATOM 3794 C CA . LYS B 1 226 ? -11.172 13.367 -7.406 1 92 226 LYS B CA 1
ATOM 3795 C C . LYS B 1 226 ? -11.312 12.07 -8.203 1 92 226 LYS B C 1
ATOM 3797 O O . LYS B 1 226 ? -11.805 12.07 -9.328 1 92 226 LYS B O 1
ATOM 3802 N N . LEU B 1 227 ? -10.789 10.977 -7.641 1 94.38 227 LEU B N 1
ATOM 3803 C CA . LEU B 1 227 ? -10.82 9.672 -8.305 1 94.38 227 LEU B CA 1
ATOM 3804 C C . LEU B 1 227 ? -11.57 8.648 -7.461 1 94.38 227 LEU B C 1
ATOM 3806 O O . LEU B 1 227 ? -11.859 8.898 -6.289 1 94.38 227 LEU B O 1
ATOM 3810 N N . ASP B 1 228 ? -11.961 7.59 -8.094 1 95.62 228 ASP B N 1
ATOM 3811 C CA . ASP B 1 228 ? -12.484 6.391 -7.445 1 95.62 228 ASP B CA 1
ATOM 3812 C C . ASP B 1 228 ? -11.703 5.152 -7.859 1 95.62 228 ASP B C 1
ATOM 3814 O O . ASP B 1 228 ? -12.227 4.277 -8.547 1 95.62 228 ASP B O 1
ATOM 3818 N N . ILE B 1 229 ? -10.516 5.09 -7.359 1 96.31 229 ILE B N 1
ATOM 3819 C CA . ILE B 1 229 ? -9.578 4.039 -7.754 1 96.31 229 ILE B CA 1
ATOM 3820 C C . ILE B 1 229 ? -10.117 2.68 -7.312 1 96.31 229 ILE B C 1
ATOM 3822 O O . ILE B 1 229 ? -9.922 1.677 -8.008 1 96.31 229 ILE B O 1
ATOM 3826 N N . MET B 1 230 ? -10.82 2.686 -6.164 1 95.81 230 MET B N 1
ATOM 3827 C CA . MET B 1 230 ? -11.352 1.426 -5.648 1 95.81 230 MET B CA 1
ATOM 3828 C C . MET B 1 230 ? -12.273 0.765 -6.668 1 95.81 230 MET B C 1
ATOM 3830 O O . MET B 1 230 ? -12.047 -0.379 -7.066 1 95.81 230 MET B O 1
ATOM 3834 N N . SER B 1 231 ? -13.25 1.463 -7.164 1 95.88 231 SER B N 1
ATOM 3835 C CA . SER B 1 231 ? -14.203 0.917 -8.117 1 95.88 231 SER B CA 1
ATOM 3836 C C . SER B 1 231 ? -13.516 0.539 -9.43 1 95.88 231 SER B C 1
ATOM 3838 O O . SER B 1 231 ? -13.805 -0.515 -10 1 95.88 231 SER B O 1
ATOM 3840 N N . LYS B 1 232 ? -12.617 1.389 -9.859 1 96.38 232 LYS B N 1
ATOM 3841 C CA . LYS B 1 232 ? -11.898 1.124 -11.102 1 96.38 232 LYS B CA 1
ATOM 3842 C C . LYS B 1 232 ? -11.031 -0.125 -10.977 1 96.38 232 LYS B C 1
ATOM 3844 O O . LYS B 1 232 ? -10.898 -0.894 -11.938 1 96.38 232 LYS B O 1
ATOM 3849 N N . SER B 1 233 ? -10.422 -0.282 -9.852 1 97.25 233 SER B N 1
ATOM 3850 C CA . SER B 1 233 ? -9.57 -1.443 -9.617 1 97.25 233 SER B CA 1
ATOM 3851 C C . SER B 1 233 ? -10.391 -2.73 -9.594 1 97.25 233 SER B C 1
ATOM 3853 O O . SER B 1 233 ? -9.977 -3.744 -10.164 1 97.25 233 SER B O 1
ATOM 3855 N N . ILE B 1 234 ? -11.547 -2.697 -8.922 1 97.44 234 ILE B N 1
ATOM 3856 C CA . ILE B 1 234 ? -12.43 -3.863 -8.891 1 97.44 234 ILE B CA 1
ATOM 3857 C C . ILE B 1 234 ? -12.82 -4.254 -10.312 1 97.44 234 ILE B C 1
ATOM 3859 O O . ILE B 1 234 ? -12.75 -5.43 -10.68 1 97.44 234 ILE B O 1
ATOM 3863 N N . GLU B 1 235 ? -13.18 -3.26 -11.078 1 97.69 235 GLU B N 1
ATOM 3864 C CA . GLU B 1 235 ? -13.578 -3.514 -12.461 1 97.69 235 GLU B CA 1
ATOM 3865 C C . GLU B 1 235 ? -12.445 -4.141 -13.258 1 97.69 235 GLU B C 1
ATOM 3867 O O . GLU B 1 235 ? -12.648 -5.125 -13.977 1 97.69 235 GLU B O 1
ATOM 3872 N N . ALA B 1 236 ? -11.25 -3.592 -13.141 1 98.12 236 ALA B N 1
ATOM 3873 C CA . ALA B 1 236 ? -10.094 -4.086 -13.883 1 98.12 236 ALA B CA 1
ATOM 3874 C C . ALA B 1 236 ? -9.742 -5.512 -13.469 1 98.12 236 ALA B C 1
ATOM 3876 O O . ALA B 1 236 ? -9.469 -6.359 -14.32 1 98.12 236 ALA B O 1
ATOM 3877 N N . LEU B 1 237 ? -9.766 -5.781 -12.227 1 98.5 237 LEU B N 1
ATOM 3878 C CA . LEU B 1 237 ? -9.453 -7.113 -11.727 1 98.5 237 LEU B CA 1
ATOM 3879 C C . LEU B 1 237 ? -10.539 -8.109 -12.102 1 98.5 237 LEU B C 1
ATOM 3881 O O . LEU B 1 237 ? -10.242 -9.281 -12.367 1 98.5 237 LEU B O 1
ATOM 3885 N N . CYS B 1 238 ? -11.805 -7.645 -12.133 1 98.44 238 CYS B N 1
ATOM 3886 C CA . CYS B 1 238 ? -12.898 -8.484 -12.609 1 98.44 238 CYS B CA 1
ATOM 3887 C C . CYS B 1 238 ? -12.672 -8.883 -14.07 1 98.44 238 CYS B C 1
ATOM 3889 O O . CYS B 1 238 ? -12.891 -10.039 -14.438 1 98.44 238 CYS B O 1
ATOM 3891 N N . GLN B 1 239 ? -12.297 -7.93 -14.82 1 98.44 239 GLN B N 1
ATOM 3892 C CA . GLN B 1 239 ? -12.016 -8.227 -16.219 1 98.44 239 GLN B CA 1
ATOM 3893 C C . GLN B 1 239 ? -10.891 -9.258 -16.344 1 98.44 239 GLN B C 1
ATOM 3895 O O . GLN B 1 239 ? -10.992 -10.195 -17.141 1 98.44 239 GLN B O 1
ATOM 3900 N N . TYR B 1 240 ? -9.812 -9.078 -15.609 1 98.56 240 TYR B N 1
ATOM 3901 C CA . TYR B 1 240 ? -8.719 -10.047 -15.586 1 98.56 240 TYR B CA 1
ATOM 3902 C C . TYR B 1 240 ? -9.227 -11.43 -15.211 1 98.56 240 TYR B C 1
ATOM 3904 O O . TYR B 1 240 ? -8.961 -12.414 -15.906 1 98.56 240 TYR B O 1
ATOM 3912 N N . THR B 1 241 ? -9.969 -11.492 -14.109 1 98.44 241 THR B N 1
ATOM 3913 C CA . THR B 1 241 ? -10.523 -12.75 -13.617 1 98.44 241 THR B CA 1
ATOM 3914 C C . THR B 1 241 ? -11.383 -13.414 -14.695 1 98.44 241 THR B C 1
ATOM 3916 O O . THR B 1 241 ? -11.195 -14.594 -15 1 98.44 241 THR B O 1
ATOM 3919 N N . ASN B 1 242 ? -12.25 -12.656 -15.297 1 98.25 242 ASN B N 1
ATOM 3920 C CA . ASN B 1 242 ? -13.133 -13.18 -16.328 1 98.25 242 ASN B CA 1
ATOM 3921 C C . ASN B 1 242 ? -12.359 -13.664 -17.547 1 98.25 242 ASN B C 1
ATOM 3923 O O . ASN B 1 242 ? -12.672 -14.711 -18.125 1 98.25 242 ASN B O 1
ATOM 3927 N N . ASP B 1 243 ? -11.383 -12.867 -17.906 1 98.44 243 ASP B N 1
ATOM 3928 C CA . ASP B 1 243 ? -10.594 -13.219 -19.078 1 98.44 243 ASP B CA 1
ATOM 3929 C C . ASP B 1 243 ? -9.805 -14.508 -18.844 1 98.44 243 ASP B C 1
ATOM 3931 O O . ASP B 1 243 ? -9.641 -15.32 -19.766 1 98.44 243 ASP B O 1
ATOM 3935 N N . VAL B 1 244 ? -9.297 -14.734 -17.641 1 98.38 244 VAL B N 1
ATOM 3936 C CA . VAL B 1 244 ? -8.602 -15.977 -17.312 1 98.38 244 VAL B CA 1
ATOM 3937 C C . VAL B 1 244 ? -9.578 -17.141 -17.328 1 98.38 244 VAL B C 1
ATOM 3939 O O . VAL B 1 244 ? -9.312 -18.172 -17.953 1 98.38 244 VAL B O 1
ATOM 3942 N N . LEU B 1 245 ? -10.75 -16.984 -16.734 1 97.94 245 LEU B N 1
ATOM 3943 C CA . LEU B 1 245 ? -11.734 -18.062 -16.594 1 97.94 245 LEU B CA 1
ATOM 3944 C C . LEU B 1 245 ? -12.305 -18.469 -17.938 1 97.94 245 LEU B C 1
ATOM 3946 O O . LEU B 1 245 ? -12.57 -19.641 -18.188 1 97.94 245 LEU B O 1
ATOM 3950 N N . LYS B 1 246 ? -12.406 -17.5 -18.828 1 97.31 246 LYS B N 1
ATOM 3951 C CA . LYS B 1 246 ? -13.016 -17.766 -20.125 1 97.31 246 LYS B CA 1
ATOM 3952 C C . LYS B 1 246 ? -11.945 -18.125 -21.156 1 97.31 246 LYS B C 1
ATOM 3954 O O . LYS B 1 246 ? -12.273 -18.438 -22.312 1 97.31 246 LYS B O 1
ATOM 3959 N N . GLY B 1 247 ? -10.695 -17.984 -20.781 1 96.31 247 GLY B N 1
ATOM 3960 C CA . GLY B 1 247 ? -9.609 -18.344 -21.688 1 96.31 247 GLY B CA 1
ATOM 3961 C C . GLY B 1 247 ? -9.242 -17.219 -22.641 1 96.31 247 GLY B C 1
ATOM 3962 O O . GLY B 1 247 ? -8.578 -17.453 -23.641 1 96.31 247 GLY B O 1
ATOM 3963 N N . ALA B 1 248 ? -9.695 -16 -22.312 1 97.31 248 ALA B N 1
ATOM 3964 C CA . ALA B 1 248 ? -9.375 -14.836 -23.141 1 97.31 248 ALA B CA 1
ATOM 3965 C C . ALA B 1 248 ? -7.984 -14.305 -22.812 1 97.31 248 ALA B C 1
ATOM 3967 O O . ALA B 1 248 ? -7.402 -13.555 -23.609 1 97.31 248 ALA B O 1
ATOM 3968 N N . TYR B 1 249 ? -7.445 -14.633 -21.75 1 97.38 249 TYR B N 1
ATOM 3969 C CA . TYR B 1 249 ? -6.074 -14.367 -21.328 1 97.38 249 TYR B CA 1
ATOM 3970 C C . TYR B 1 249 ? -5.426 -15.625 -20.75 1 97.38 249 TYR B C 1
ATOM 3972 O O . TYR B 1 249 ? -6.078 -16.391 -20.047 1 97.38 249 TYR B O 1
ATOM 3980 N N . PRO B 1 250 ? -4.137 -15.828 -21.031 1 97.5 250 PRO B N 1
ATOM 3981 C CA . PRO B 1 250 ? -3.254 -15.055 -21.906 1 97.5 250 PRO B CA 1
ATOM 3982 C C . PRO B 1 250 ? -3.543 -15.289 -23.391 1 97.5 250 PRO B C 1
ATOM 3984 O O . PRO B 1 250 ? -4.184 -16.281 -23.734 1 97.5 250 PRO B O 1
ATOM 3987 N N . THR B 1 251 ? -3.162 -14.359 -24.203 1 95 251 THR B N 1
ATOM 3988 C CA . THR B 1 251 ? -3.203 -14.492 -25.656 1 95 251 THR B CA 1
ATOM 3989 C C . THR B 1 251 ? -1.857 -14.977 -26.203 1 95 251 THR B C 1
ATOM 3991 O O . THR B 1 251 ? -0.887 -15.086 -25.453 1 95 251 THR B O 1
ATOM 3994 N N . PRO B 1 252 ? -1.8 -15.297 -27.484 1 93.5 252 PRO B N 1
ATOM 3995 C CA . PRO B 1 252 ? -0.533 -15.75 -28.047 1 93.5 252 PRO B CA 1
ATOM 3996 C C . PRO B 1 252 ? 0.597 -14.742 -27.875 1 93.5 252 PRO B C 1
ATOM 3998 O O . PRO B 1 252 ? 1.763 -15.125 -27.75 1 93.5 252 PRO B O 1
ATOM 4001 N N . LYS B 1 253 ? 0.319 -13.453 -27.797 1 93.38 253 LYS B N 1
ATOM 4002 C CA . LYS B 1 253 ? 1.335 -12.422 -27.625 1 93.38 253 LYS B CA 1
ATOM 4003 C C . LYS B 1 253 ? 2.016 -12.539 -26.266 1 93.38 253 LYS B C 1
ATOM 4005 O O . LYS B 1 253 ? 3.125 -12.039 -26.078 1 93.38 253 LYS B O 1
ATOM 4010 N N . HIS B 1 254 ? 1.357 -13.211 -25.328 1 95.06 254 HIS B N 1
ATOM 4011 C CA . HIS B 1 254 ? 1.873 -13.344 -23.969 1 95.06 254 HIS B CA 1
ATOM 4012 C C . HIS B 1 254 ? 2.65 -14.648 -23.797 1 95.06 254 HIS B C 1
ATOM 4014 O O . HIS B 1 254 ? 3.131 -14.945 -22.703 1 95.06 254 HIS B O 1
ATOM 4020 N N . SER B 1 255 ? 2.816 -15.43 -24.859 1 94.31 255 SER B N 1
ATOM 4021 C CA . SER B 1 255 ? 3.365 -16.781 -24.734 1 94.31 255 SER B CA 1
ATOM 4022 C C . SER B 1 255 ? 4.734 -16.891 -25.391 1 94.31 255 SER B C 1
ATOM 4024 O O . SER B 1 255 ? 4.98 -16.25 -26.422 1 94.31 255 SER B O 1
ATOM 4026 N N . ILE B 1 256 ? 5.523 -17.672 -24.797 1 96.69 256 ILE B N 1
ATOM 4027 C CA . ILE B 1 256 ? 6.848 -17.969 -25.312 1 96.69 256 ILE B CA 1
ATOM 4028 C C . ILE B 1 256 ? 6.785 -19.219 -26.188 1 96.69 256 ILE B C 1
ATOM 4030 O O . ILE B 1 256 ? 6.098 -20.188 -25.844 1 96.69 256 ILE B O 1
ATOM 4034 N N . GLN B 1 257 ? 7.574 -19.219 -27.266 1 96 257 GLN B N 1
ATOM 4035 C CA . GLN B 1 257 ? 7.566 -20.328 -28.203 1 96 257 GLN B CA 1
ATOM 4036 C C . GLN B 1 257 ? 8.859 -21.141 -28.125 1 96 257 GLN B C 1
ATOM 4038 O O . GLN B 1 257 ? 9.875 -20.641 -27.625 1 96 257 GLN B O 1
ATOM 4043 N N . ILE B 1 258 ? 8.82 -22.375 -28.594 1 97.19 258 ILE B N 1
ATOM 4044 C CA . ILE B 1 258 ? 9.977 -23.25 -28.719 1 97.19 258 ILE B CA 1
ATOM 4045 C C . ILE B 1 258 ? 10.055 -23.781 -30.156 1 97.19 258 ILE B C 1
ATOM 4047 O O . ILE B 1 258 ? 9.023 -24 -30.797 1 97.19 258 ILE B O 1
ATOM 4051 N N . GLN B 1 259 ? 11.32 -23.969 -30.641 1 97.62 259 GLN B N 1
ATOM 4052 C CA . GLN B 1 259 ? 11.5 -24.578 -31.953 1 97.62 259 GLN B CA 1
ATOM 4053 C C . GLN B 1 259 ? 10.969 -26.016 -31.984 1 97.62 259 GLN B C 1
ATOM 4055 O O . GLN B 1 259 ? 11.117 -26.75 -31 1 97.62 259 GLN B O 1
ATOM 4060 N N . ASP B 1 260 ? 10.43 -26.391 -33.094 1 97.62 260 ASP B N 1
ATOM 4061 C CA . ASP B 1 260 ? 9.773 -27.688 -33.219 1 97.62 260 ASP B CA 1
ATOM 4062 C C . ASP B 1 260 ? 10.758 -28.828 -32.938 1 97.62 260 ASP B C 1
ATOM 4064 O O . ASP B 1 260 ? 10.398 -29.797 -32.281 1 97.62 260 ASP B O 1
ATOM 4068 N N . ASP B 1 261 ? 11.891 -28.688 -33.438 1 97.94 261 ASP B N 1
ATOM 4069 C CA . ASP B 1 261 ? 12.891 -29.734 -33.25 1 97.94 261 ASP B CA 1
ATOM 4070 C C . ASP B 1 261 ? 13.234 -29.922 -31.781 1 97.94 261 ASP B C 1
ATOM 4072 O O . ASP B 1 261 ? 13.352 -31.047 -31.297 1 97.94 261 ASP B O 1
ATOM 4076 N N . GLU B 1 262 ? 13.383 -28.828 -31.125 1 97.94 262 GLU B N 1
ATOM 4077 C CA . GLU B 1 262 ? 13.68 -28.891 -29.688 1 97.94 262 GLU B CA 1
ATOM 4078 C C . GLU B 1 262 ? 12.508 -29.469 -28.906 1 97.94 262 GLU B C 1
ATOM 4080 O O . GLU B 1 262 ? 12.703 -30.234 -27.953 1 97.94 262 GLU B O 1
ATOM 4085 N N . PHE B 1 263 ? 11.312 -29.156 -29.281 1 98.19 263 PHE B N 1
ATOM 4086 C CA . PHE B 1 263 ? 10.125 -29.703 -28.641 1 98.19 263 PHE B CA 1
ATOM 4087 C C . PHE B 1 263 ? 10.055 -31.219 -28.797 1 98.19 263 PHE B C 1
ATOM 4089 O O . PHE B 1 263 ? 9.773 -31.938 -27.844 1 98.19 263 PHE B O 1
ATOM 4096 N N . GLU B 1 264 ? 10.32 -31.641 -30.016 1 98.06 264 GLU B N 1
ATOM 4097 C CA . GLU B 1 264 ? 10.281 -33.062 -30.297 1 98.06 264 GLU B CA 1
ATOM 4098 C C . GLU B 1 264 ? 11.328 -33.812 -29.484 1 98.06 264 GLU B C 1
ATOM 4100 O O . GLU B 1 264 ? 11.062 -34.906 -28.953 1 98.06 264 GLU B O 1
ATOM 4105 N N . LYS B 1 265 ? 12.469 -33.281 -29.406 1 98.06 265 LYS B N 1
ATOM 4106 C CA . LYS B 1 265 ? 13.523 -33.844 -28.578 1 98.06 265 LYS B CA 1
ATOM 4107 C C . LYS B 1 265 ? 13.102 -33.938 -27.109 1 98.06 265 LYS B C 1
ATOM 4109 O O . LYS B 1 265 ? 13.32 -34.969 -26.453 1 98.06 265 LYS B O 1
ATOM 4114 N N . PHE B 1 266 ? 12.539 -32.938 -26.578 1 98.12 266 PHE B N 1
ATOM 4115 C CA . PHE B 1 266 ? 12.031 -32.906 -25.219 1 98.12 266 PHE B CA 1
ATOM 4116 C C . PHE B 1 266 ? 11 -34 -24.984 1 98.12 266 PHE B C 1
ATOM 4118 O O . PHE B 1 266 ? 11.078 -34.719 -24 1 98.12 266 PHE B O 1
ATOM 4125 N N . MET B 1 267 ? 10 -34.125 -25.906 1 97.62 267 MET B N 1
ATOM 4126 C CA . MET B 1 267 ? 8.953 -35.125 -25.781 1 97.62 267 MET B CA 1
ATOM 4127 C C . MET B 1 267 ? 9.562 -36.531 -25.719 1 97.62 267 MET B C 1
ATOM 4129 O O . MET B 1 267 ? 9.102 -37.375 -24.938 1 97.62 267 MET B O 1
ATOM 4133 N N . ALA B 1 268 ? 10.602 -36.719 -26.516 1 97.44 268 ALA B N 1
ATOM 4134 C CA . ALA B 1 268 ? 11.289 -38 -26.516 1 97.44 268 ALA B CA 1
ATOM 4135 C C . ALA B 1 268 ? 11.945 -38.281 -25.156 1 97.44 268 ALA B C 1
ATOM 4137 O O . ALA B 1 268 ? 11.938 -39.438 -24.688 1 97.44 268 ALA B O 1
ATOM 4138 N N . MET B 1 269 ? 12.477 -37.281 -24.531 1 97 269 MET B N 1
ATOM 4139 C CA . MET B 1 269 ? 13.195 -37.406 -23.266 1 97 269 MET B CA 1
ATOM 4140 C C . MET B 1 269 ? 12.242 -37.75 -22.141 1 97 269 MET B C 1
ATOM 4142 O O . MET B 1 269 ? 12.609 -38.5 -21.219 1 97 269 MET B O 1
ATOM 4146 N N . ILE B 1 270 ? 11.023 -37.25 -22.156 1 94.62 270 ILE B N 1
ATOM 4147 C CA . ILE B 1 270 ? 10.156 -37.406 -21 1 94.62 270 ILE B CA 1
ATOM 4148 C C . ILE B 1 270 ? 9.242 -38.625 -21.203 1 94.62 270 ILE B C 1
ATOM 4150 O O . ILE B 1 270 ? 8.555 -39.031 -20.281 1 94.62 270 ILE B O 1
ATOM 4154 N N . ASN B 1 271 ? 9.102 -39.156 -22.438 1 92.75 271 ASN B N 1
ATOM 4155 C CA . ASN B 1 271 ? 8.328 -40.344 -22.719 1 92.75 271 ASN B CA 1
ATOM 4156 C C . ASN B 1 271 ? 9.164 -41.625 -22.5 1 92.75 271 ASN B C 1
ATOM 4158 O O . ASN B 1 271 ? 8.633 -42.719 -22.531 1 92.75 271 ASN B O 1
ATOM 4162 N N . GLU B 1 272 ? 10.383 -41.531 -22.391 1 82.12 272 GLU B N 1
ATOM 4163 C CA . GLU B 1 272 ? 11.234 -42.688 -22.078 1 82.12 272 GLU B CA 1
ATOM 4164 C C . GLU B 1 272 ? 11.148 -43.031 -20.594 1 82.12 272 GLU B C 1
ATOM 4166 O O . GLU B 1 272 ? 11.008 -42.156 -19.75 1 82.12 272 GLU B O 1
#

Nearest PDB structures (foldseek):
  3vav-assembly1_J  TM=8.359E-01  e=3.136E-22  Burkholderia thailandensis E264
  1m3u-assembly1_G  TM=8.283E-01  e=1.220E-22  Escherichia coli
  1oy0-assembly1_A  TM=8.853E-01  e=3.894E-21  Mycobacterium tuberculosis
  3vav-assembly1_B  TM=8.201E-01  e=8.590E-22  Burkholderia thailandensis E264
  3vav-assembly1_A  TM=8.219E-01  e=1.105E-21  Burkholderia thailandensis E264

Solvent-accessible surface area (backbone atoms only — not comparable to full-atom values): 27280 Å² total; per-residue (Å²): 134,85,78,73,66,76,75,74,70,82,62,75,51,66,48,70,71,58,54,61,63,30,58,93,72,51,52,42,35,32,33,42,30,68,33,34,49,54,16,28,27,39,44,76,23,61,42,52,33,37,37,26,53,46,96,43,71,73,49,17,35,55,23,26,36,34,23,36,71,29,20,78,44,38,37,27,27,26,56,53,58,74,73,30,65,77,37,58,67,43,34,47,51,48,50,52,53,40,39,76,30,53,39,66,31,44,29,36,79,47,86,51,49,70,46,43,32,55,36,27,75,70,70,42,49,28,28,37,35,42,52,45,52,76,92,46,26,86,79,62,80,42,94,56,75,32,36,58,43,27,70,48,32,47,49,46,48,51,49,52,52,46,37,48,73,23,47,34,54,27,32,38,34,22,28,19,21,25,72,58,37,30,55,48,39,72,74,45,88,42,44,28,30,14,32,32,12,30,66,63,31,37,17,43,47,44,54,39,52,45,28,40,16,49,60,89,73,88,75,60,72,49,51,53,70,69,43,56,46,39,62,53,44,23,51,46,40,30,49,51,37,50,26,41,60,72,58,66,37,60,49,77,84,27,37,39,76,60,52,66,69,30,50,54,51,30,55,55,63,72,73,102,132,84,79,72,66,76,75,75,69,82,64,76,51,66,49,71,70,58,54,62,64,30,58,92,72,51,54,41,35,32,33,42,30,69,32,34,49,55,17,29,26,38,45,75,24,63,42,52,35,37,35,25,54,46,93,42,72,74,51,17,35,54,23,26,37,33,22,35,71,29,20,76,44,39,37,28,26,25,59,53,58,76,72,30,67,78,38,58,67,43,33,48,52,48,51,52,53,41,40,75,30,53,37,65,30,44,30,36,77,46,85,52,47,70,46,43,32,55,36,27,76,72,70,42,49,27,28,37,35,41,52,46,52,76,91,47,27,84,79,62,80,41,95,55,75,33,36,60,42,28,71,46,32,47,50,47,47,52,50,52,52,46,38,48,73,22,47,34,56,25,29,37,35,21,28,20,20,24,71,58,37,30,54,47,37,73,72,45,90,40,42,28,30,15,32,32,14,31,66,64,31,38,17,43,46,44,53,38,52,43,29,40,16,50,62,89,74,88,74,60,72,49,52,54,70,71,43,55,46,38,64,53,45,23,52,46,41,29,50,51,37,50,26,40,59,72,58,66,37,60,47,76,84,27,37,39,76,58,52,66,68,32,50,53,50,30,53,54,62,70,71,102